Protein AF-0000000075578111 (afdb_homodimer)

Solvent-accessible surface area (backbone atoms only — not comparable to full-atom values): 27531 Å² total; per-residue (Å²): 124,86,81,66,75,39,33,36,40,35,42,34,19,43,67,57,89,47,71,64,49,52,52,50,49,52,35,51,54,55,46,49,72,75,45,58,61,50,77,42,79,44,51,55,73,77,52,58,69,73,76,65,60,80,76,56,37,32,52,27,67,23,66,90,58,44,86,75,87,62,42,60,65,62,53,48,53,54,57,71,69,19,34,32,38,34,46,35,28,40,39,39,58,44,22,52,23,42,59,35,40,27,54,40,46,70,42,41,44,23,72,78,55,54,74,33,64,73,24,34,30,37,40,37,25,30,25,78,54,50,41,68,48,19,47,56,54,61,62,56,47,58,20,55,39,40,75,70,49,75,45,74,44,80,45,66,98,58,59,62,33,70,70,35,50,54,52,51,51,48,51,43,50,54,50,35,51,54,50,52,54,46,52,70,58,68,70,86,70,70,75,50,63,69,56,43,28,53,47,41,35,50,39,55,52,17,73,44,11,52,72,65,22,37,34,43,22,62,66,40,70,82,42,88,88,41,100,56,96,71,81,72,57,67,66,54,50,51,52,22,48,54,52,18,53,52,52,50,53,58,47,54,59,40,34,62,72,60,124,86,81,67,74,39,34,35,39,36,42,35,19,43,67,56,88,46,71,66,48,54,52,52,48,51,35,51,55,54,44,50,72,75,45,56,61,52,78,42,80,43,50,54,73,77,52,58,68,73,76,63,60,80,77,56,37,32,53,26,66,22,66,89,58,43,87,75,86,60,40,59,66,60,52,48,53,53,56,72,70,19,35,30,38,34,46,34,28,39,38,40,57,43,21,53,22,41,57,36,41,27,55,41,46,69,43,40,44,23,72,78,55,53,74,33,64,72,24,34,30,36,41,37,24,31,23,77,52,49,43,69,48,19,48,57,55,60,63,54,44,58,21,56,39,42,76,71,48,75,45,73,43,80,43,66,98,60,57,60,32,70,68,37,49,52,52,50,51,51,51,42,50,54,51,35,51,54,49,52,53,46,52,71,58,73,63,90,70,71,75,51,64,68,56,44,26,53,48,41,33,51,39,55,51,18,72,45,12,50,72,64,22,39,36,43,22,62,66,40,69,82,43,88,88,41,99,56,96,71,81,71,57,67,65,55,49,51,52,21,46,53,52,19,54,52,51,50,53,57,47,54,58,40,35,63,72,61

InterPro domains:
  IPR005025 NADPH-dependent FMN reductase-like domain [PF03358] (6-135)
  IPR029039 Flavoprotein-like superfamily [G3DSA:3.40.50.360] (6-235)
  IPR029039 Flavoprotein-like superfamily [SSF52218] (6-184)
  IPR051796 Iron-sulfur flavoprotein SsuE-like [PTHR43278] (6-142)

Organism: Acetobacterium woodii (strain ATCC 29683 / DSM 1030 / JCM 2381 / KCTC 1655 / WB1) (NCBI:txid931626)

Structure (mmCIF, N/CA/C/O backbone):
data_AF-0000000075578111-model_v1
#
loop_
_entity.id
_entity.type
_entity.pdbx_description
1 polymer 'Putative flavoprotein'
#
loop_
_atom_site.group_PDB
_atom_site.id
_atom_site.type_symbol
_atom_site.label_atom_id
_atom_site.label_alt_id
_atom_site.label_comp_id
_atom_site.label_asym_id
_atom_site.label_entity_id
_atom_site.label_seq_id
_atom_site.pdbx_PDB_ins_code
_atom_site.Cartn_x
_atom_site.Cartn_y
_atom_site.Cartn_z
_atom_site.occupancy
_atom_site.B_iso_or_equiv
_atom_site.auth_seq_id
_atom_site.auth_comp_id
_atom_site.auth_asym_id
_atom_site.auth_atom_id
_atom_site.pdbx_PDB_model_num
ATOM 1 N N . MET A 1 1 ? 19.938 -35.906 -17.422 1 40.91 1 MET A N 1
ATOM 2 C CA . MET A 1 1 ? 18.641 -35.406 -16.969 1 40.91 1 MET A CA 1
ATOM 3 C C . MET A 1 1 ? 18.172 -34.219 -17.828 1 40.91 1 MET A C 1
ATOM 5 O O . MET A 1 1 ? 18.953 -33.312 -18.125 1 40.91 1 MET A O 1
ATOM 9 N N . GLU A 1 2 ? 17.312 -34.438 -18.766 1 50.62 2 GLU A N 1
ATOM 10 C CA . GLU A 1 2 ? 16.922 -33.438 -19.766 1 50.62 2 GLU A CA 1
ATOM 11 C C . GLU A 1 2 ? 16.703 -32.062 -19.125 1 50.62 2 GLU A C 1
ATOM 13 O O . GLU A 1 2 ? 15.945 -31.938 -18.156 1 50.62 2 GLU A O 1
ATOM 18 N N . VAL A 1 3 ? 17.703 -31.25 -19.219 1 61.91 3 VAL A N 1
ATOM 19 C CA . VAL A 1 3 ? 17.688 -29.922 -18.594 1 61.91 3 VAL A CA 1
ATOM 20 C C . VAL A 1 3 ? 16.453 -29.156 -19.078 1 61.91 3 VAL A C 1
ATOM 22 O O . VAL A 1 3 ? 16.328 -28.844 -20.266 1 61.91 3 VAL A O 1
ATOM 25 N N . LYS A 1 4 ? 15.359 -29.219 -18.312 1 81.25 4 LYS A N 1
ATOM 26 C CA . LYS A 1 4 ? 14.117 -28.547 -18.672 1 81.25 4 LYS A CA 1
ATOM 27 C C . LYS A 1 4 ? 14.273 -27.031 -18.609 1 81.25 4 LYS A C 1
ATOM 29 O O . LYS A 1 4 ? 14.844 -26.5 -17.672 1 81.25 4 LYS A O 1
ATOM 34 N N . LEU A 1 5 ? 14.062 -26.422 -19.797 1 93.12 5 LEU A N 1
ATOM 35 C CA . LEU A 1 5 ? 14.047 -24.969 -19.875 1 93.12 5 LEU A CA 1
ATOM 36 C C . LEU A 1 5 ? 13.016 -24.375 -18.922 1 93.12 5 LEU A C 1
ATOM 38 O O . LEU A 1 5 ? 11.844 -24.766 -18.938 1 93.12 5 LEU A O 1
ATOM 42 N N . MET A 1 6 ? 13.492 -23.578 -17.984 1 96.44 6 MET A N 1
ATOM 43 C CA . MET A 1 6 ? 12.594 -22.922 -17.047 1 96.44 6 MET A CA 1
ATOM 44 C C . MET A 1 6 ? 12.344 -21.469 -17.469 1 96.44 6 MET A C 1
ATOM 46 O O . MET A 1 6 ? 13.273 -20.75 -17.828 1 96.44 6 MET A O 1
ATOM 50 N N . LYS A 1 7 ? 11.109 -21.094 -17.438 1 98.06 7 LYS A N 1
ATOM 51 C CA . LYS A 1 7 ? 10.719 -19.734 -17.812 1 98.06 7 LYS A CA 1
ATOM 52 C C . LYS A 1 7 ? 10.445 -18.875 -16.578 1 98.06 7 LYS A C 1
ATOM 54 O O . LYS A 1 7 ? 9.664 -19.266 -15.711 1 98.06 7 LYS A O 1
ATOM 59 N N . ILE A 1 8 ? 11.148 -17.719 -16.531 1 98.75 8 ILE A N 1
ATOM 60 C CA . ILE A 1 8 ? 10.977 -16.781 -15.422 1 98.75 8 ILE A CA 1
ATOM 61 C C . ILE A 1 8 ? 10.547 -15.414 -15.961 1 98.75 8 ILE A C 1
ATOM 63 O O . ILE A 1 8 ? 11.133 -14.906 -16.922 1 98.75 8 ILE A O 1
ATOM 67 N N . ILE A 1 9 ? 9.523 -14.844 -15.375 1 98.81 9 ILE A N 1
ATOM 68 C CA . ILE A 1 9 ? 9.07 -13.5 -15.711 1 98.81 9 ILE A CA 1
ATOM 69 C C . ILE A 1 9 ? 9.312 -12.57 -14.523 1 98.81 9 ILE A C 1
ATOM 71 O O . ILE A 1 9 ? 8.859 -12.836 -13.406 1 98.81 9 ILE A O 1
ATOM 75 N N . ALA A 1 10 ? 10.078 -11.508 -14.766 1 98.94 10 ALA A N 1
ATOM 76 C CA . ALA A 1 10 ? 10.281 -10.477 -13.758 1 98.94 10 ALA A CA 1
ATOM 77 C C . ALA A 1 10 ? 9.43 -9.25 -14.047 1 98.94 10 ALA A C 1
ATOM 79 O O . ALA A 1 10 ? 9.633 -8.57 -15.055 1 98.94 10 ALA A O 1
ATOM 80 N N . ILE A 1 11 ? 8.469 -9.008 -13.18 1 98.94 11 ILE A N 1
ATOM 81 C CA . ILE A 1 11 ? 7.652 -7.805 -13.25 1 98.94 11 ILE A CA 1
ATOM 82 C C . ILE A 1 11 ? 8.344 -6.668 -12.5 1 98.94 11 ILE A C 1
ATOM 84 O O . ILE A 1 11 ? 8.492 -6.734 -11.273 1 98.94 11 ILE A O 1
ATOM 88 N N . MET A 1 12 ? 8.719 -5.625 -13.234 1 98.94 12 MET A N 1
ATOM 89 C CA . MET A 1 12 ? 9.5 -4.527 -12.672 1 98.94 12 MET A CA 1
ATOM 90 C C . MET A 1 12 ? 8.625 -3.301 -12.438 1 98.94 12 MET A C 1
ATOM 92 O O . MET A 1 12 ? 8.148 -2.678 -13.391 1 98.94 12 MET A O 1
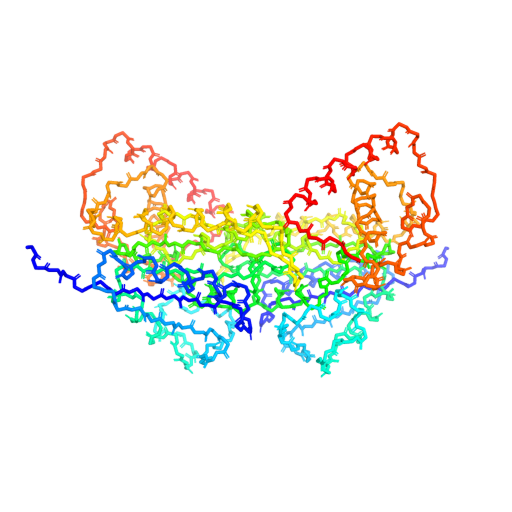ATOM 96 N N . GLY A 1 13 ? 8.516 -2.896 -11.141 1 98.75 13 GLY A N 1
ATOM 97 C CA . GLY A 1 13 ? 7.594 -1.828 -10.781 1 98.75 13 GLY A CA 1
ATOM 98 C C . GLY A 1 13 ? 8.273 -0.479 -10.641 1 98.75 13 GLY A C 1
ATOM 99 O O . GLY A 1 13 ? 7.648 0.499 -10.227 1 98.75 13 GLY A O 1
ATOM 100 N N . SER A 1 14 ? 9.547 -0.388 -11 1 98.25 14 SER A N 1
ATOM 101 C CA . SER A 1 14 ? 10.266 0.882 -10.938 1 98.25 14 SER A CA 1
ATOM 102 C C . SER A 1 14 ? 10.039 1.708 -12.203 1 98.25 14 SER A C 1
ATOM 104 O O . SER A 1 14 ? 10.031 1.168 -13.312 1 98.25 14 SER A O 1
ATOM 106 N N . PRO A 1 15 ? 9.922 3.008 -12.039 1 97.81 15 PRO A N 1
ATOM 107 C CA . PRO A 1 15 ? 9.773 3.871 -13.219 1 97.81 15 PRO A CA 1
ATOM 108 C C . PRO A 1 15 ? 11.078 4.051 -13.984 1 97.81 15 PRO A C 1
ATOM 110 O O . PRO A 1 15 ? 11.102 4.688 -15.039 1 97.81 15 PRO A O 1
ATOM 113 N N . HIS A 1 16 ? 12.234 3.57 -13.469 1 96.5 16 HIS A N 1
ATOM 114 C CA . HIS A 1 16 ? 13.516 3.627 -14.156 1 96.5 16 HIS A CA 1
ATOM 115 C C . HIS A 1 16 ? 14.391 2.428 -13.797 1 96.5 16 HIS A C 1
ATOM 117 O O . HIS A 1 16 ? 14.086 1.7 -12.852 1 96.5 16 HIS A O 1
ATOM 123 N N . LYS A 1 17 ? 15.398 2.174 -14.625 1 97.12 17 LYS A N 1
ATOM 124 C CA . LYS A 1 17 ? 16.344 1.096 -14.352 1 97.12 17 LYS A CA 1
ATOM 125 C C . LYS A 1 17 ? 17.406 1.543 -13.359 1 97.12 17 LYS A C 1
ATOM 127 O O . LYS A 1 17 ? 18.469 2.031 -13.75 1 97.12 17 LYS A O 1
ATOM 132 N N . GLY A 1 18 ? 17.094 1.344 -12.086 1 96.06 18 GLY A N 1
ATOM 133 C CA . GLY A 1 18 ? 18 1.717 -11.008 1 96.06 18 GLY A CA 1
ATOM 134 C C . GLY A 1 18 ? 18.438 0.535 -10.172 1 96.06 18 GLY A C 1
ATOM 135 O O . GLY A 1 18 ? 18.844 -0.5 -10.711 1 96.06 18 GLY A O 1
ATOM 136 N N . LYS A 1 19 ? 18.438 0.722 -8.867 1 96.75 19 LYS A N 1
ATOM 137 C CA . LYS A 1 19 ? 18.953 -0.283 -7.938 1 96.75 19 LYS A CA 1
ATOM 138 C C . LYS A 1 19 ? 18.109 -1.557 -7.992 1 96.75 19 LYS A C 1
ATOM 140 O O . LYS A 1 19 ? 18.641 -2.662 -7.902 1 96.75 19 LYS A O 1
ATOM 145 N N . GLY A 1 20 ? 16.812 -1.401 -8.125 1 97.81 20 GLY A N 1
ATOM 146 C CA . GLY A 1 20 ? 15.953 -2.57 -8.234 1 97.81 20 GLY A CA 1
ATOM 147 C C . GLY A 1 20 ? 16.281 -3.438 -9.438 1 97.81 20 GLY A C 1
ATOM 148 O O . GLY A 1 20 ? 16.297 -4.668 -9.336 1 97.81 20 GLY A O 1
ATOM 149 N N . TYR A 1 21 ? 16.531 -2.785 -10.547 1 98.5 21 TYR A N 1
ATOM 150 C CA . TYR A 1 21 ? 16.906 -3.492 -11.766 1 98.5 21 TYR A CA 1
ATOM 151 C C . TYR A 1 21 ? 18.219 -4.238 -11.586 1 98.5 21 TYR A C 1
ATOM 153 O O . TYR A 1 21 ? 18.344 -5.402 -11.969 1 98.5 21 TYR A O 1
ATOM 161 N N . GLN A 1 22 ? 19.203 -3.609 -10.953 1 98.19 22 GLN A N 1
ATOM 162 C CA . GLN A 1 22 ? 20.5 -4.23 -10.703 1 98.19 22 GLN A CA 1
ATOM 163 C C . GLN A 1 22 ? 20.359 -5.477 -9.836 1 98.19 22 GLN A C 1
ATOM 165 O O . GLN A 1 22 ? 21.016 -6.492 -10.078 1 98.19 22 GLN A O 1
ATOM 170 N N . ILE A 1 23 ? 19.5 -5.387 -8.852 1 98.69 23 ILE A N 1
ATOM 171 C CA . ILE A 1 23 ? 19.266 -6.508 -7.949 1 98.69 23 ILE A CA 1
ATOM 172 C C . ILE A 1 23 ? 18.703 -7.691 -8.734 1 98.69 23 ILE A C 1
ATOM 174 O O . ILE A 1 23 ? 19.188 -8.82 -8.609 1 98.69 23 ILE A O 1
ATOM 178 N N . VAL A 1 24 ? 17.734 -7.461 -9.578 1 98.94 24 VAL A N 1
ATOM 179 C CA . VAL A 1 24 ? 17.078 -8.531 -10.328 1 98.94 24 VAL A CA 1
ATOM 180 C C . VAL A 1 24 ? 18.047 -9.078 -11.383 1 98.94 24 VAL A C 1
ATOM 182 O O . VAL A 1 24 ? 18.047 -10.281 -11.664 1 98.94 24 VAL A O 1
ATOM 185 N N . GLN A 1 25 ? 18.922 -8.211 -11.914 1 98.88 25 GLN A N 1
ATOM 186 C CA . GLN A 1 25 ? 19.953 -8.688 -12.828 1 98.88 25 GLN A CA 1
ATOM 187 C C . GLN A 1 25 ? 20.891 -9.688 -12.148 1 98.88 25 GLN A C 1
ATOM 189 O O . GLN A 1 25 ? 21.266 -10.695 -12.75 1 98.88 25 GLN A O 1
ATOM 194 N N . LYS A 1 26 ? 21.234 -9.398 -10.938 1 98.81 26 LYS A N 1
ATOM 195 C CA . LYS A 1 26 ? 22.078 -10.32 -10.188 1 98.81 26 LYS A CA 1
ATOM 196 C C . LYS A 1 26 ? 21.375 -11.648 -9.945 1 98.81 26 LYS A C 1
ATOM 198 O O . LYS A 1 26 ? 22 -12.711 -10 1 98.81 26 LYS A O 1
ATOM 203 N N . ILE A 1 27 ? 20.078 -11.586 -9.672 1 98.88 27 ILE A N 1
ATOM 204 C CA . ILE A 1 27 ? 19.281 -12.805 -9.516 1 98.88 27 ILE A CA 1
ATOM 205 C C . ILE A 1 27 ? 19.297 -13.609 -10.812 1 98.88 27 ILE A C 1
ATOM 207 O O . ILE A 1 27 ? 19.531 -14.82 -10.797 1 98.88 27 ILE A O 1
ATOM 211 N N . GLU A 1 28 ? 19.062 -12.898 -11.945 1 98.88 28 GLU A N 1
ATOM 212 C CA . GLU A 1 28 ? 19.094 -13.539 -13.258 1 98.88 28 GLU A CA 1
ATOM 213 C C . GLU A 1 28 ? 20.422 -14.242 -13.508 1 98.88 28 GLU A C 1
ATOM 215 O O . GLU A 1 28 ? 20.438 -15.406 -13.93 1 98.88 28 GLU A O 1
ATOM 220 N N . MET A 1 29 ? 21.484 -13.555 -13.203 1 98.56 29 MET A N 1
ATOM 221 C CA . MET A 1 29 ? 22.812 -14.117 -13.422 1 98.56 29 MET A CA 1
ATOM 222 C C . MET A 1 29 ? 23.031 -15.352 -12.562 1 98.56 29 MET A C 1
ATOM 224 O O . MET A 1 29 ? 23.562 -16.359 -13.039 1 98.56 29 MET A O 1
ATOM 228 N N . ALA A 1 30 ? 22.609 -15.273 -11.344 1 98.31 30 ALA A N 1
ATOM 229 C CA . ALA A 1 30 ? 22.75 -16.422 -10.453 1 98.31 30 ALA A CA 1
ATOM 230 C C . ALA A 1 30 ? 21.969 -17.625 -10.977 1 98.31 30 ALA A C 1
ATOM 232 O O . ALA A 1 30 ? 22.484 -18.734 -11.031 1 98.31 30 ALA A O 1
ATOM 233 N N . LEU A 1 31 ? 20.766 -17.422 -11.398 1 98.12 31 LEU A N 1
ATOM 234 C CA . LEU A 1 31 ? 19.891 -18.484 -11.875 1 98.12 31 LEU A CA 1
ATOM 235 C C . LEU A 1 31 ? 20.453 -19.156 -13.125 1 98.12 31 LEU A C 1
ATOM 237 O O . LEU A 1 31 ? 20.422 -20.375 -13.258 1 98.12 31 LEU A O 1
ATOM 241 N N . LYS A 1 32 ? 21 -18.344 -14 1 97.69 32 LYS A N 1
ATOM 242 C CA . LYS A 1 32 ? 21.516 -18.859 -15.266 1 97.69 32 LYS A CA 1
ATOM 243 C C . LYS A 1 32 ? 22.781 -19.703 -15.047 1 97.69 32 LYS A C 1
ATOM 245 O O . LYS A 1 32 ? 23.172 -20.469 -15.922 1 97.69 32 LYS A O 1
ATOM 250 N N . ARG A 1 33 ? 23.375 -19.516 -13.859 1 96.69 33 ARG A N 1
ATOM 251 C CA . ARG A 1 33 ? 24.531 -20.344 -13.523 1 96.69 33 ARG A CA 1
ATOM 252 C C . ARG A 1 33 ? 24.094 -21.766 -13.18 1 96.69 33 ARG A C 1
ATOM 254 O O . ARG A 1 33 ? 24.891 -22.703 -13.281 1 96.69 33 ARG A O 1
ATOM 261 N N . TRP A 1 34 ? 22.859 -21.938 -12.844 1 94.81 34 TRP A N 1
ATOM 262 C CA . TRP A 1 34 ? 22.453 -23.219 -12.273 1 94.81 34 TRP A CA 1
ATOM 263 C C . TRP A 1 34 ? 21.594 -24 -13.25 1 94.81 34 TRP A C 1
ATOM 265 O O . TRP A 1 34 ? 21.406 -25.203 -13.094 1 94.81 34 TRP A O 1
ATOM 275 N N . GLY A 1 35 ? 21.031 -23.297 -14.273 1 92.94 35 GLY A N 1
ATOM 276 C CA . GLY A 1 35 ? 20.172 -24 -15.203 1 92.94 35 GLY A CA 1
ATOM 277 C C . GLY A 1 35 ? 19.906 -23.234 -16.484 1 92.94 35 GLY A C 1
ATOM 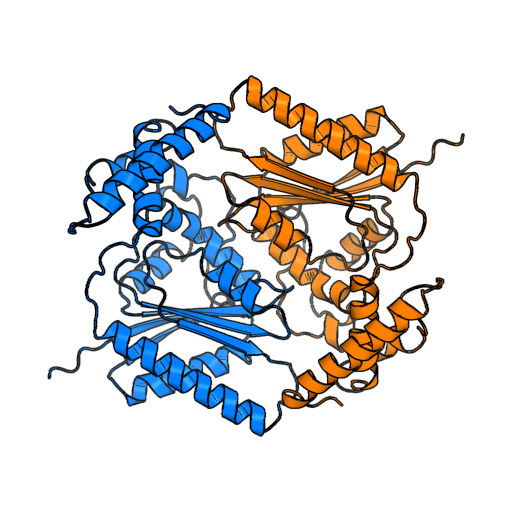278 O O . GLY A 1 35 ? 20.469 -22.156 -16.688 1 92.94 35 GLY A O 1
ATOM 279 N N . ASP A 1 36 ? 19.203 -23.875 -17.422 1 95.94 36 ASP A N 1
ATOM 280 C CA . ASP A 1 36 ? 18.75 -23.234 -18.656 1 95.94 36 ASP A CA 1
ATOM 281 C C . ASP A 1 36 ? 17.516 -22.359 -18.391 1 95.94 36 ASP A C 1
ATOM 283 O O . ASP A 1 36 ? 16.406 -22.875 -18.25 1 95.94 36 ASP A O 1
ATOM 287 N N . ILE A 1 37 ? 17.719 -21.109 -18.359 1 97.5 37 ILE A N 1
ATOM 288 C CA . ILE A 1 37 ? 16.703 -20.156 -17.906 1 97.5 37 ILE A CA 1
ATOM 289 C C . ILE A 1 37 ? 16.328 -19.219 -19.047 1 97.5 37 ILE A C 1
ATOM 291 O O . ILE A 1 37 ? 17.203 -18.578 -19.641 1 97.5 37 ILE A O 1
ATOM 295 N N . ASP A 1 38 ? 15.109 -19.203 -19.469 1 98.31 38 ASP A N 1
ATOM 296 C CA . ASP A 1 38 ? 14.523 -18.141 -20.281 1 98.31 38 ASP A CA 1
ATOM 297 C C . ASP A 1 38 ? 13.977 -17.031 -19.391 1 98.31 38 ASP A C 1
ATOM 299 O O . ASP A 1 38 ? 12.875 -17.141 -18.844 1 98.31 38 ASP A O 1
ATOM 303 N N . PHE A 1 39 ? 14.789 -15.992 -19.266 1 98.69 39 PHE A N 1
ATOM 304 C CA . PHE A 1 39 ? 14.477 -14.898 -18.359 1 98.69 39 PHE A CA 1
ATOM 305 C C . PHE A 1 39 ? 13.906 -13.703 -19.109 1 98.69 39 PHE A C 1
ATOM 307 O O . PHE A 1 39 ? 14.555 -13.172 -20.016 1 98.69 39 PHE A O 1
ATOM 314 N N . GLN A 1 40 ? 12.711 -13.289 -18.781 1 98.69 40 GLN A N 1
ATOM 315 C CA . GLN A 1 40 ? 12.062 -12.172 -19.469 1 98.69 40 GLN A CA 1
ATOM 316 C C . GLN A 1 40 ? 11.672 -11.086 -18.469 1 98.69 40 GLN A C 1
ATOM 318 O O . GLN A 1 40 ? 11.164 -11.383 -17.375 1 98.69 40 GLN A O 1
ATOM 323 N N . TYR A 1 41 ? 11.953 -9.867 -18.891 1 98.81 41 TYR A N 1
ATOM 324 C CA . TYR A 1 41 ? 11.547 -8.703 -18.109 1 98.81 41 TYR A CA 1
ATOM 325 C C . TYR A 1 41 ? 10.25 -8.102 -18.656 1 98.81 41 TYR A C 1
ATOM 327 O O . TYR A 1 41 ? 10.062 -8.016 -19.875 1 98.81 41 TYR A O 1
ATOM 335 N N . ILE A 1 42 ? 9.383 -7.754 -17.797 1 98.88 42 ILE A N 1
ATOM 336 C CA . ILE A 1 42 ? 8.273 -6.859 -18.094 1 98.88 42 ILE A CA 1
ATOM 337 C C . ILE A 1 42 ? 8.398 -5.586 -17.266 1 98.88 42 ILE A C 1
ATOM 339 O O . ILE A 1 42 ? 8.133 -5.594 -16.062 1 98.88 42 ILE A O 1
ATOM 343 N N . PHE A 1 43 ? 8.844 -4.555 -17.922 1 98.81 43 PHE A N 1
ATOM 344 C CA . PHE A 1 43 ? 8.906 -3.248 -17.281 1 98.81 43 PHE A CA 1
ATOM 345 C C . PHE A 1 43 ? 7.555 -2.549 -17.328 1 98.81 43 PHE A C 1
ATOM 347 O O . PHE A 1 43 ? 7.098 -2.15 -18.406 1 98.81 43 PHE A O 1
ATOM 354 N N . LEU A 1 44 ? 6.969 -2.318 -16.172 1 98.62 44 LEU A N 1
ATOM 355 C CA . LEU A 1 44 ? 5.613 -1.777 -16.125 1 98.62 44 LEU A CA 1
ATOM 356 C C . LEU A 1 44 ? 5.57 -0.366 -16.703 1 98.62 44 LEU A C 1
ATOM 358 O O . LEU A 1 44 ? 4.535 0.068 -17.203 1 98.62 44 LEU A O 1
ATOM 362 N N . LYS A 1 45 ? 6.676 0.322 -16.656 1 97.81 45 LYS A N 1
ATOM 363 C CA . LYS A 1 45 ? 6.742 1.668 -17.219 1 97.81 45 LYS A CA 1
ATOM 364 C C . LYS A 1 45 ? 6.598 1.638 -18.734 1 97.81 45 LYS A C 1
ATOM 366 O O . LYS A 1 45 ? 6.266 2.65 -19.359 1 97.81 45 LYS A O 1
ATOM 371 N N . ASP A 1 46 ? 6.867 0.444 -19.359 1 98.06 46 ASP A N 1
ATOM 372 C CA . ASP A 1 46 ? 6.969 0.366 -20.812 1 98.06 46 ASP A CA 1
ATOM 373 C C . ASP A 1 46 ? 5.75 -0.334 -21.406 1 98.06 46 ASP A C 1
ATOM 375 O O . ASP A 1 46 ? 5.59 -0.373 -22.625 1 98.06 46 ASP A O 1
ATOM 379 N N . VAL A 1 47 ? 4.863 -0.934 -20.594 1 98.25 47 VAL A N 1
ATOM 380 C CA . VAL A 1 47 ? 3.711 -1.664 -21.125 1 98.25 47 VAL A CA 1
ATOM 381 C C . VAL A 1 47 ? 2.465 -0.783 -21.047 1 98.25 47 VAL A C 1
ATOM 383 O O . VAL A 1 47 ? 2.426 0.19 -20.297 1 98.25 47 VAL A O 1
ATOM 386 N N . ASN A 1 48 ? 1.503 -1.166 -21.891 1 98.38 48 ASN A N 1
ATOM 387 C CA . ASN A 1 48 ? 0.2 -0.514 -21.828 1 98.38 48 ASN A CA 1
ATOM 388 C C . ASN A 1 48 ? -0.722 -1.206 -20.828 1 98.38 48 ASN A C 1
ATOM 390 O O . ASN A 1 48 ? -1.507 -2.08 -21.203 1 98.38 48 ASN A O 1
ATOM 394 N N . LEU A 1 49 ? -0.654 -0.82 -19.609 1 98.31 49 LEU A N 1
ATOM 395 C CA . LEU A 1 49 ? -1.531 -1.264 -18.531 1 98.31 49 LEU A CA 1
ATOM 396 C C . LEU A 1 49 ? -2.27 -0.083 -17.906 1 98.31 49 LEU A C 1
ATOM 398 O O . LEU A 1 49 ? -1.722 0.614 -17.047 1 98.31 49 LEU A O 1
ATOM 402 N N . GLN A 1 50 ? -3.439 0.126 -18.312 1 97.88 50 GLN A N 1
ATOM 403 C CA . GLN A 1 50 ? -4.215 1.296 -17.906 1 97.88 50 GLN A CA 1
ATOM 404 C C . GLN A 1 50 ? -4.586 1.225 -16.438 1 97.88 50 GLN A C 1
ATOM 406 O O . GLN A 1 50 ? -4.672 0.136 -15.859 1 97.88 50 GLN A O 1
ATOM 411 N N . PRO A 1 51 ? -4.805 2.385 -15.805 1 97.19 51 PRO A N 1
ATOM 412 C CA . PRO A 1 51 ? -5.223 2.369 -14.398 1 97.19 51 PRO A CA 1
ATOM 413 C C . PRO A 1 51 ? -6.594 1.727 -14.203 1 97.19 51 PRO A C 1
ATOM 415 O O . PRO A 1 51 ? -7.508 1.944 -15 1 97.19 51 PRO A O 1
ATOM 418 N N . CYS A 1 52 ? -6.672 0.985 -13.18 1 97.81 52 CYS A N 1
ATOM 419 C CA . CYS A 1 52 ? -7.957 0.382 -12.828 1 97.81 52 CYS A CA 1
ATOM 420 C C . CYS A 1 52 ? -9.016 1.452 -12.594 1 97.81 52 CYS A C 1
ATOM 422 O O . CYS A 1 52 ? -8.75 2.451 -11.922 1 97.81 52 CYS A O 1
ATOM 424 N N . ILE A 1 53 ? -10.25 1.169 -13.062 1 97.12 53 ILE A N 1
ATOM 425 C CA . ILE A 1 53 ? -11.281 2.191 -12.945 1 97.12 53 ILE A CA 1
ATOM 426 C C . ILE A 1 53 ? -12.297 1.784 -11.875 1 97.12 53 ILE A C 1
ATOM 428 O O . ILE A 1 53 ? -13.352 2.406 -11.742 1 97.12 53 ILE A O 1
ATOM 432 N N . GLY A 1 54 ? -12.031 0.741 -11.188 1 96.44 54 GLY A N 1
ATOM 433 C CA . GLY A 1 54 ? -12.789 0.341 -10.016 1 96.44 54 GLY A CA 1
ATOM 434 C C . GLY A 1 54 ? -14.227 -0.017 -10.328 1 96.44 54 GLY A C 1
ATOM 435 O O . GLY A 1 54 ? -15.117 0.183 -9.5 1 96.44 54 GLY A O 1
ATOM 436 N N . CYS A 1 55 ? -14.508 -0.622 -11.5 1 96.12 55 CYS A N 1
ATOM 437 C CA . CYS A 1 55 ? -15.875 -0.869 -11.93 1 96.12 55 CYS A CA 1
ATOM 438 C C . CYS A 1 55 ? -16.391 -2.191 -11.367 1 96.12 55 CYS A C 1
ATOM 440 O O . CYS A 1 55 ? -17.594 -2.471 -11.43 1 96.12 55 CYS A O 1
ATOM 442 N N . PHE A 1 56 ? -15.5 -3.078 -10.914 1 96.75 56 PHE A N 1
ATOM 443 C CA . PHE A 1 56 ? -15.836 -4.312 -10.219 1 96.75 56 PHE A CA 1
ATOM 444 C C . PHE A 1 56 ? -16.328 -5.375 -11.195 1 96.75 56 PHE A C 1
ATOM 446 O O . PHE A 1 56 ? -16.734 -6.465 -10.789 1 96.75 56 PHE A O 1
ATOM 453 N N . ALA A 1 57 ? -16.281 -5.117 -12.5 1 97.31 57 ALA A N 1
ATOM 454 C CA . ALA A 1 57 ? -16.781 -6.047 -13.508 1 97.31 57 ALA A CA 1
ATOM 455 C C . ALA A 1 57 ? -15.969 -7.336 -13.516 1 97.31 57 ALA A C 1
ATOM 457 O O . ALA A 1 57 ? -16.531 -8.43 -13.594 1 97.31 57 ALA A O 1
ATOM 458 N N . CYS A 1 58 ? -14.648 -7.18 -13.383 1 97.75 58 CYS A N 1
ATOM 459 C CA . CYS A 1 58 ? -13.781 -8.344 -13.461 1 97.75 58 CYS A CA 1
ATOM 460 C C . CYS A 1 58 ? -13.992 -9.273 -12.273 1 97.75 58 CYS A C 1
ATOM 462 O O . CYS A 1 58 ? -13.766 -10.484 -12.383 1 97.75 58 CYS A O 1
ATOM 464 N N . ILE A 1 59 ? -14.438 -8.719 -11.156 1 97.44 59 ILE A N 1
ATOM 465 C CA . ILE A 1 59 ? -14.703 -9.523 -9.969 1 97.44 59 ILE A CA 1
ATOM 466 C C . ILE A 1 59 ? -16.094 -10.141 -10.055 1 97.44 59 ILE A C 1
ATOM 468 O O . ILE A 1 59 ? -16.25 -11.352 -9.875 1 97.44 59 ILE A O 1
ATOM 472 N N . ALA A 1 60 ? -17.094 -9.344 -10.422 1 97.25 60 ALA A N 1
ATOM 473 C CA . ALA A 1 60 ? -18.484 -9.797 -10.422 1 97.25 60 ALA A CA 1
ATOM 474 C C . ALA A 1 60 ? -18.734 -10.75 -11.586 1 97.25 60 ALA A C 1
ATOM 476 O O . ALA A 1 60 ? -19.281 -11.844 -11.391 1 97.25 60 ALA A O 1
ATOM 477 N N . LYS A 1 61 ? -18.25 -10.414 -12.766 1 98 61 LYS A N 1
ATOM 478 C CA . LYS A 1 61 ? -18.688 -11.102 -13.977 1 98 61 LYS A CA 1
ATOM 479 C C . LYS A 1 61 ? -17.531 -11.891 -14.594 1 98 61 LYS A C 1
ATOM 481 O O . LYS A 1 61 ? -17.766 -12.773 -15.438 1 98 61 LYS A O 1
ATOM 486 N N . GLY A 1 62 ? -16.344 -11.547 -14.25 1 97.81 62 GLY A N 1
ATOM 487 C CA . GLY A 1 62 ? -15.188 -12.203 -14.82 1 97.81 62 GLY A CA 1
ATOM 488 C C . GLY A 1 62 ? -14.242 -11.242 -15.516 1 97.81 62 GLY A C 1
ATOM 489 O O . GLY A 1 62 ? -14.648 -10.164 -15.945 1 97.81 62 GLY A O 1
ATOM 490 N N . GLU A 1 63 ? -13.008 -11.602 -15.641 1 96.12 63 GLU A N 1
ATOM 491 C CA . GLU A 1 63 ? -11.953 -10.719 -16.141 1 96.12 63 GLU A CA 1
ATOM 492 C C . GLU A 1 63 ? -12.18 -10.367 -17.609 1 96.12 63 GLU A C 1
ATOM 494 O O . GLU A 1 63 ? -11.742 -9.305 -18.062 1 96.12 63 GLU A O 1
ATOM 499 N N . SER A 1 64 ? -12.875 -11.195 -18.375 1 96.5 64 SER A N 1
ATOM 500 C CA . SER A 1 64 ? -13.148 -10.914 -19.781 1 96.5 64 SER A CA 1
ATOM 501 C C . SER A 1 64 ? -14.109 -9.742 -19.938 1 96.5 64 SER A C 1
ATOM 503 O O . SER A 1 64 ? -14.258 -9.195 -21.031 1 96.5 64 SER A O 1
ATOM 505 N N . PHE A 1 65 ? -14.719 -9.305 -18.859 1 97.94 65 PHE A N 1
ATOM 506 C CA . PHE A 1 65 ? -15.703 -8.227 -18.891 1 97.94 65 PHE A CA 1
ATOM 507 C C . PHE A 1 65 ? -15.062 -6.895 -18.516 1 97.94 65 PHE A C 1
ATOM 509 O O . PHE A 1 65 ? -15.742 -5.875 -18.422 1 97.94 65 PHE A O 1
ATOM 516 N N . CYS A 1 66 ? -13.789 -6.902 -18.266 1 97.94 66 CYS A N 1
ATOM 517 C CA . CYS A 1 66 ? -13.094 -5.641 -18.047 1 97.94 66 CYS A CA 1
ATOM 518 C C . CYS A 1 66 ? -13.219 -4.727 -19.266 1 97.94 66 CYS A C 1
ATOM 520 O O . CYS A 1 66 ? -12.914 -5.137 -20.391 1 97.94 66 CYS A O 1
ATOM 522 N N . PRO A 1 67 ? -13.594 -3.51 -19.062 1 97.81 67 PRO A N 1
ATOM 523 C CA . PRO A 1 67 ? -13.805 -2.633 -20.219 1 97.81 67 PRO A CA 1
ATOM 524 C C . PRO A 1 67 ? -12.5 -2.086 -20.797 1 97.81 67 PRO A C 1
ATOM 526 O O . PRO A 1 67 ? -12.5 -1.495 -21.875 1 97.81 67 PRO A O 1
ATOM 529 N N . LEU A 1 68 ? -11.406 -2.262 -20.078 1 97.81 68 LEU A N 1
ATOM 530 C CA . LEU A 1 68 ? -10.125 -1.715 -20.516 1 97.81 68 LEU A CA 1
ATOM 531 C C . LEU A 1 68 ? -9.469 -2.633 -21.547 1 97.81 68 LEU A C 1
ATOM 533 O O . LEU A 1 68 ? -9.422 -3.852 -21.359 1 97.81 68 LEU A O 1
ATOM 537 N N . GLN A 1 69 ? -9.078 -2.115 -22.656 1 97 69 GLN A N 1
ATOM 538 C CA . GLN A 1 69 ? -8.336 -2.838 -23.688 1 97 69 GLN A CA 1
ATOM 539 C C . GLN A 1 69 ? -6.855 -2.484 -23.641 1 97 69 GLN A C 1
ATOM 541 O O . GLN A 1 69 ? -6.461 -1.395 -24.062 1 97 69 GLN A O 1
ATOM 546 N N . ASP A 1 70 ? -6.074 -3.344 -23.078 1 98.25 70 ASP A N 1
ATOM 547 C CA . ASP A 1 70 ? -4.648 -3.102 -22.906 1 98.25 70 ASP A CA 1
ATOM 548 C C . ASP A 1 70 ? -3.873 -4.414 -22.812 1 98.25 70 ASP A C 1
ATOM 550 O O . ASP A 1 70 ? -4.293 -5.426 -23.375 1 98.25 70 ASP A O 1
ATOM 554 N N . ASP A 1 71 ? -2.699 -4.422 -22.125 1 98.5 71 ASP A N 1
ATOM 555 C CA . ASP A 1 71 ? -1.787 -5.562 -22.172 1 98.5 71 ASP A CA 1
ATOM 556 C C . ASP A 1 71 ? -2.061 -6.539 -21.031 1 98.5 71 ASP A C 1
ATOM 558 O O . ASP A 1 71 ? -1.296 -7.48 -20.812 1 98.5 71 ASP A O 1
ATOM 562 N N . ARG A 1 72 ? -3.096 -6.344 -20.297 1 98.38 72 ARG A N 1
ATOM 563 C CA . ARG A 1 72 ? -3.346 -7.168 -19.109 1 98.38 72 ARG A CA 1
ATOM 564 C C . ARG A 1 72 ? -3.396 -8.648 -19.484 1 98.38 72 ARG A C 1
ATOM 566 O O . ARG A 1 72 ? -2.758 -9.477 -18.828 1 98.38 72 ARG A O 1
ATOM 573 N N . LYS A 1 73 ? -4.164 -8.992 -20.516 1 97.94 73 LYS A N 1
ATOM 574 C CA . LYS A 1 73 ? -4.332 -10.391 -20.906 1 97.94 73 LYS A CA 1
ATOM 575 C C . LYS A 1 73 ? -3.006 -11 -21.344 1 97.94 73 LYS A C 1
ATOM 577 O O . LYS A 1 73 ? -2.689 -12.141 -20.984 1 97.94 73 LYS A O 1
ATOM 582 N N . SER A 1 74 ? -2.281 -10.25 -22.125 1 98.19 74 SER A N 1
ATOM 583 C CA . SER A 1 74 ? -0.994 -10.758 -22.594 1 98.19 74 SER A CA 1
ATOM 584 C C . SER A 1 74 ? -0.028 -10.961 -21.422 1 98.19 74 SER A C 1
ATOM 586 O O . SER A 1 74 ? 0.692 -11.961 -21.375 1 98.19 74 SER A O 1
ATOM 588 N N . ILE A 1 75 ? 0.014 -10.047 -20.484 1 98.69 75 ILE A N 1
ATOM 589 C CA . ILE A 1 75 ? 0.858 -10.164 -19.297 1 98.69 75 ILE A CA 1
ATOM 590 C C . ILE A 1 75 ? 0.456 -11.406 -18.5 1 98.69 75 ILE A C 1
ATOM 592 O O . ILE A 1 75 ? 1.314 -12.18 -18.062 1 98.69 75 ILE A O 1
ATOM 596 N N . GLU A 1 76 ? -0.828 -11.609 -18.344 1 98.38 76 GLU A N 1
ATOM 597 C CA . GLU A 1 76 ? -1.328 -12.773 -17.625 1 98.38 76 GLU A CA 1
ATOM 598 C C . GLU A 1 76 ? -0.885 -14.07 -18.297 1 98.38 76 GLU A C 1
ATOM 600 O O . GLU A 1 76 ? -0.46 -15.008 -17.625 1 98.38 76 GLU A O 1
ATOM 605 N N . THR A 1 77 ? -1.023 -14.125 -19.594 1 98.38 77 THR A N 1
ATOM 606 C CA . THR A 1 77 ? -0.624 -15.305 -20.359 1 98.38 77 THR A CA 1
ATOM 607 C C . THR A 1 77 ? 0.853 -15.617 -20.125 1 98.38 77 THR A C 1
ATOM 609 O O . THR A 1 77 ? 1.221 -16.781 -19.922 1 98.38 77 THR A O 1
ATOM 612 N N . GLU A 1 78 ? 1.662 -14.578 -20.141 1 98.31 78 GLU A N 1
ATOM 613 C CA . GLU A 1 78 ? 3.088 -14.766 -19.891 1 98.31 78 GLU A CA 1
ATOM 614 C C . GLU A 1 78 ? 3.336 -15.312 -18.484 1 98.31 78 GLU A C 1
ATOM 616 O O . GLU A 1 78 ? 4.105 -16.25 -18.312 1 98.31 78 GLU A O 1
ATOM 621 N N . MET A 1 79 ? 2.678 -14.789 -17.547 1 98.56 79 MET A N 1
ATOM 622 C CA . MET A 1 79 ? 2.857 -15.219 -16.156 1 98.56 79 MET A CA 1
ATOM 623 C C . MET A 1 79 ? 2.408 -16.656 -15.969 1 98.56 79 MET A C 1
ATOM 625 O O . MET A 1 79 ? 3.086 -17.453 -15.297 1 98.56 79 MET A O 1
ATOM 629 N N . LEU A 1 80 ? 1.299 -17.016 -16.609 1 98 80 LEU A N 1
ATOM 630 C CA . LEU A 1 80 ? 0.747 -18.359 -16.469 1 98 80 LEU A CA 1
ATOM 631 C C . LEU A 1 80 ? 1.648 -19.391 -17.125 1 98 80 LEU A C 1
ATOM 633 O O . LEU A 1 80 ? 1.632 -20.578 -16.766 1 98 80 LEU A O 1
ATOM 637 N N . SER A 1 81 ? 2.416 -18.984 -18.078 1 97.5 81 SER A N 1
ATOM 638 C CA . SER A 1 81 ? 3.303 -19.906 -18.797 1 97.5 81 SER A CA 1
ATOM 639 C C . SER A 1 81 ? 4.645 -20.031 -18.094 1 97.5 81 SER A C 1
ATOM 641 O O . SER A 1 81 ? 5.488 -20.844 -18.484 1 97.5 81 SER A O 1
ATOM 643 N N . ALA A 1 82 ? 4.871 -19.297 -17.031 1 97.94 82 ALA A N 1
ATOM 644 C CA . ALA A 1 82 ? 6.168 -19.25 -16.359 1 97.94 82 ALA A CA 1
ATOM 645 C C . ALA A 1 82 ? 6.25 -20.297 -15.258 1 97.94 82 ALA A C 1
ATOM 647 O O . ALA A 1 82 ? 5.227 -20.719 -14.711 1 97.94 82 ALA A O 1
ATOM 648 N N . ASP A 1 83 ? 7.465 -20.672 -14.977 1 97.12 83 ASP A N 1
ATOM 649 C CA . ASP A 1 83 ? 7.734 -21.516 -13.812 1 97.12 83 ASP A CA 1
ATOM 650 C C . ASP A 1 83 ? 7.91 -20.656 -12.555 1 97.12 83 ASP A C 1
ATOM 652 O O . ASP A 1 83 ? 7.594 -21.109 -11.445 1 97.12 83 ASP A O 1
ATOM 656 N N . GLY A 1 84 ? 8.469 -19.516 -12.742 1 98 84 GLY A N 1
ATOM 657 C CA . GLY A 1 84 ? 8.695 -18.578 -11.656 1 98 84 GLY A CA 1
ATOM 658 C C . GLY A 1 84 ? 8.344 -17.141 -12.016 1 98 84 GLY A C 1
ATOM 659 O O . GLY A 1 84 ? 8.477 -16.75 -13.172 1 98 84 GLY A O 1
ATOM 660 N N . ILE A 1 85 ? 7.922 -16.406 -11.047 1 98.81 85 ILE A N 1
ATOM 661 C CA . ILE A 1 85 ? 7.621 -14.992 -11.195 1 98.81 85 ILE A CA 1
ATOM 662 C C . ILE A 1 85 ? 8.359 -14.195 -10.117 1 98.81 85 ILE A C 1
ATOM 664 O O . ILE A 1 85 ? 8.406 -14.609 -8.953 1 98.81 85 ILE A O 1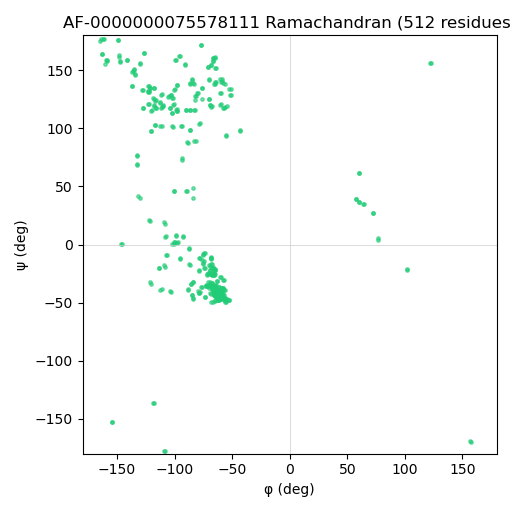
ATOM 668 N N . ILE A 1 86 ? 8.992 -13.133 -10.492 1 98.94 86 ILE A N 1
ATOM 669 C CA . ILE A 1 86 ? 9.586 -12.164 -9.578 1 98.94 86 ILE A CA 1
ATOM 670 C C . ILE A 1 86 ? 8.789 -10.859 -9.625 1 98.94 86 ILE A C 1
ATOM 672 O O . ILE A 1 86 ? 8.578 -10.289 -10.695 1 98.94 86 ILE A O 1
ATOM 676 N N . LEU A 1 87 ? 8.242 -10.453 -8.516 1 98.94 87 LEU A N 1
ATOM 677 C CA . LEU A 1 87 ? 7.695 -9.109 -8.375 1 98.94 87 LEU A CA 1
ATOM 678 C C . LEU A 1 87 ? 8.695 -8.188 -7.68 1 98.94 87 LEU A C 1
ATOM 680 O O . LEU A 1 87 ? 9.062 -8.422 -6.527 1 98.94 87 LEU A O 1
ATOM 684 N N . SER A 1 88 ? 9.156 -7.203 -8.391 1 98.94 88 SER A N 1
ATOM 685 C CA . SER A 1 88 ? 10.133 -6.266 -7.852 1 98.94 88 SER A CA 1
ATOM 686 C C . SER A 1 88 ? 9.57 -4.852 -7.785 1 98.94 88 SER A C 1
ATOM 688 O O . SER A 1 88 ? 9.117 -4.309 -8.797 1 98.94 88 SER A O 1
ATOM 690 N N . SER A 1 89 ? 9.602 -4.285 -6.574 1 98.88 89 SER A N 1
ATOM 691 C CA . SER A 1 89 ? 9.125 -2.916 -6.414 1 98.88 89 SER A CA 1
ATOM 692 C C . SER A 1 89 ? 10.055 -2.109 -5.516 1 98.88 89 SER A C 1
ATOM 694 O O . SER A 1 89 ? 10.516 -2.607 -4.488 1 98.88 89 SER A O 1
ATOM 696 N N . PRO A 1 90 ? 10.344 -0.872 -5.934 1 98.56 90 PRO A N 1
ATOM 697 C CA . PRO A 1 90 ? 10.875 0.041 -4.922 1 98.56 90 PRO A CA 1
ATOM 698 C C . PRO A 1 90 ? 9.852 0.387 -3.842 1 98.56 90 PRO A C 1
ATOM 700 O O . PRO A 1 90 ? 8.648 0.159 -4.027 1 98.56 90 PRO A O 1
ATOM 703 N N . GLY A 1 91 ? 10.391 0.806 -2.701 1 98.38 91 GLY A N 1
ATOM 704 C CA . GLY A 1 91 ? 9.523 1.336 -1.66 1 98.38 91 GLY A CA 1
ATOM 705 C C . GLY A 1 91 ? 9.312 2.836 -1.764 1 98.38 91 GLY A C 1
ATOM 706 O O . GLY A 1 91 ? 10.273 3.607 -1.679 1 98.38 91 GLY A O 1
ATOM 707 N N . TYR A 1 92 ? 8.117 3.26 -2.002 1 97.81 92 TYR A N 1
ATOM 708 C CA . TYR A 1 92 ? 7.684 4.652 -1.967 1 97.81 92 TYR A CA 1
ATOM 709 C C . TYR A 1 92 ? 6.656 4.879 -0.865 1 97.81 92 TYR A C 1
ATOM 711 O O . TYR A 1 92 ? 5.59 4.262 -0.868 1 97.81 92 TYR A O 1
ATOM 719 N N . THR A 1 93 ? 7.047 5.746 0.104 1 97.69 93 THR A N 1
ATOM 720 C CA . THR A 1 93 ? 6.195 5.996 1.265 1 97.69 93 THR A CA 1
ATOM 721 C C . THR A 1 93 ? 5.902 4.695 2.006 1 97.69 93 THR A C 1
ATOM 723 O O . THR A 1 93 ? 4.754 4.414 2.35 1 97.69 93 THR A O 1
ATOM 726 N N . GLN A 1 94 ? 6.926 3.871 2.082 1 97.69 94 GLN A N 1
ATOM 727 C CA . GLN A 1 94 ? 6.898 2.598 2.793 1 97.69 94 GLN A CA 1
ATOM 728 C C . GLN A 1 94 ? 5.828 1.671 2.221 1 97.69 94 GLN A C 1
ATOM 730 O O . GLN A 1 94 ? 5.133 0.982 2.971 1 97.69 94 GLN A O 1
ATOM 735 N N . ASN A 1 95 ? 5.629 1.695 0.977 1 98.69 95 ASN A N 1
ATOM 736 C CA . ASN A 1 95 ? 4.707 0.881 0.194 1 98.69 95 ASN A CA 1
ATOM 737 C C . ASN A 1 95 ? 5.238 0.626 -1.214 1 98.69 95 ASN A C 1
ATOM 739 O O . ASN A 1 95 ? 6.316 1.103 -1.57 1 98.69 95 ASN A O 1
ATOM 743 N N . VAL A 1 96 ? 4.523 -0.166 -1.977 1 98.75 96 VAL A N 1
ATOM 744 C CA . VAL A 1 96 ? 4.934 -0.416 -3.355 1 98.75 96 VAL A CA 1
ATOM 745 C C . VAL A 1 96 ? 4.82 0.871 -4.168 1 98.75 96 VAL A C 1
ATOM 747 O O . VAL A 1 96 ? 4.145 1.816 -3.758 1 98.75 96 VAL A O 1
ATOM 750 N N . SER A 1 97 ? 5.523 0.923 -5.297 1 98.5 97 SER A N 1
ATOM 751 C CA . SER A 1 97 ? 5.41 2.064 -6.199 1 98.5 97 SER A CA 1
ATOM 752 C C . SER A 1 97 ? 4.008 2.158 -6.797 1 98.5 97 SER A C 1
ATOM 754 O O . SER A 1 97 ? 3.264 1.177 -6.801 1 98.5 97 SER A O 1
ATOM 756 N N . GLY A 1 98 ? 3.688 3.344 -7.293 1 98.25 98 GLY A N 1
ATOM 757 C CA . GLY A 1 98 ? 2.42 3.51 -7.988 1 98.25 98 GLY A CA 1
ATOM 758 C C . GLY A 1 98 ? 2.252 2.555 -9.156 1 98.25 98 GLY A C 1
ATOM 759 O O . GLY A 1 98 ? 1.163 2.016 -9.375 1 98.25 98 GLY A O 1
ATOM 760 N N . LEU A 1 99 ? 3.289 2.283 -9.922 1 98.06 99 LEU A N 1
ATOM 761 C CA . LEU A 1 99 ? 3.254 1.366 -11.062 1 98.06 99 LEU A CA 1
ATOM 762 C C . LEU A 1 99 ? 2.9 -0.046 -10.609 1 98.06 99 LEU A C 1
ATOM 764 O O . LEU A 1 99 ? 2.018 -0.684 -11.188 1 98.06 99 LEU A O 1
ATOM 768 N N . MET A 1 100 ? 3.559 -0.481 -9.562 1 98.81 100 MET A N 1
ATOM 769 C CA . MET A 1 100 ? 3.295 -1.824 -9.055 1 98.81 100 MET A CA 1
ATOM 770 C C . MET A 1 100 ? 1.891 -1.917 -8.469 1 98.81 100 MET A C 1
ATOM 772 O O . MET A 1 100 ? 1.216 -2.938 -8.625 1 98.81 100 MET A O 1
ATOM 776 N N . LYS A 1 101 ? 1.478 -0.845 -7.801 1 98.81 101 LYS A N 1
ATOM 777 C CA . LYS A 1 101 ? 0.133 -0.85 -7.234 1 98.81 101 LYS A CA 1
ATOM 778 C C . LYS A 1 101 ? -0.925 -0.976 -8.328 1 98.81 101 LYS A C 1
ATOM 780 O O . LYS A 1 101 ? -1.934 -1.66 -8.148 1 98.81 101 LYS A O 1
ATOM 785 N N . ASN A 1 102 ? -0.748 -0.286 -9.406 1 98.31 102 ASN A N 1
ATOM 786 C CA . ASN A 1 102 ? -1.676 -0.427 -10.516 1 98.31 102 ASN A CA 1
ATOM 787 C C . ASN A 1 102 ? -1.686 -1.852 -11.062 1 98.31 102 ASN A C 1
ATOM 789 O O . ASN A 1 102 ? -2.748 -2.395 -11.375 1 98.31 102 ASN A O 1
ATOM 793 N N . PHE A 1 103 ? -0.487 -2.436 -11.234 1 98.81 103 PHE A N 1
ATOM 794 C CA . PHE A 1 103 ? -0.384 -3.836 -11.633 1 98.81 103 PHE A CA 1
ATOM 795 C C . PHE A 1 103 ? -1.207 -4.723 -10.711 1 98.81 103 PHE A C 1
ATOM 797 O O . PHE A 1 103 ? -2.014 -5.531 -11.172 1 98.81 103 PHE A O 1
ATOM 804 N N . MET A 1 104 ? -1.058 -4.539 -9.438 1 98.75 104 MET A N 1
ATOM 805 C CA . MET A 1 104 ? -1.769 -5.328 -8.438 1 98.75 104 MET A CA 1
ATOM 806 C C . MET A 1 104 ? -3.277 -5.148 -8.57 1 98.75 104 MET A C 1
ATOM 808 O O . MET A 1 104 ? -4.031 -6.121 -8.523 1 98.75 104 MET A O 1
ATOM 812 N N . ASP A 1 105 ? -3.674 -3.926 -8.734 1 98.44 105 ASP A N 1
ATOM 813 C CA . ASP A 1 105 ? -5.098 -3.635 -8.875 1 98.44 105 ASP A CA 1
ATOM 814 C C . ASP A 1 105 ? -5.684 -4.324 -10.102 1 98.44 105 ASP A C 1
ATOM 816 O O . ASP A 1 105 ? -6.812 -4.824 -10.062 1 98.44 105 ASP A O 1
ATOM 820 N N . ARG A 1 106 ? -4.926 -4.398 -11.172 1 98.38 106 ARG A N 1
ATOM 821 C CA . ARG A 1 106 ? -5.398 -4.926 -12.445 1 98.38 106 ARG A CA 1
ATOM 822 C C . ARG A 1 106 ? -5.496 -6.449 -12.406 1 98.38 106 ARG A C 1
ATOM 824 O O . ARG A 1 106 ? -6.094 -7.062 -13.297 1 98.38 106 ARG A O 1
ATOM 831 N N . PHE A 1 107 ? -5 -7.07 -11.344 1 98.25 107 PHE A N 1
ATOM 832 C CA . PHE A 1 107 ? -5.086 -8.516 -11.195 1 98.25 107 PHE A CA 1
ATOM 833 C C . PHE A 1 107 ? -5.816 -8.883 -9.906 1 98.25 107 PHE A C 1
ATOM 835 O O . PHE A 1 107 ? -5.691 -10.008 -9.414 1 98.25 107 PHE A O 1
ATOM 842 N N . ALA A 1 108 ? -6.582 -7.977 -9.391 1 97.62 108 ALA A N 1
ATOM 843 C CA . ALA A 1 108 ? -7.277 -8.141 -8.117 1 97.62 108 ALA A CA 1
ATOM 844 C C . ALA A 1 108 ? -8.188 -9.367 -8.148 1 97.62 108 ALA A C 1
ATOM 846 O O . ALA A 1 108 ? -8.375 -10.031 -7.125 1 97.62 108 ALA A O 1
ATOM 847 N N . TYR A 1 109 ? -8.734 -9.75 -9.297 1 97.88 109 TYR A N 1
ATOM 848 C CA . TYR A 1 109 ? -9.695 -10.844 -9.43 1 97.88 109 TYR A CA 1
ATOM 849 C C . TYR A 1 109 ? -9.047 -12.18 -9.07 1 97.88 109 TYR A C 1
ATOM 851 O O . TYR A 1 109 ? -9.742 -13.141 -8.734 1 97.88 109 TYR A O 1
ATOM 859 N N . SER A 1 110 ? -7.691 -12.242 -9.141 1 97.62 110 SER A N 1
ATOM 860 C CA . SER A 1 110 ? -7.008 -13.492 -8.812 1 97.62 110 SER A CA 1
ATOM 861 C C . SER A 1 110 ? -7.141 -13.82 -7.328 1 97.62 110 SER A C 1
ATOM 863 O O . SER A 1 110 ? -6.93 -14.961 -6.918 1 97.62 110 SER A O 1
ATOM 865 N N . LEU A 1 111 ? -7.508 -12.828 -6.516 1 96.88 111 LEU A N 1
ATOM 866 C CA . LEU A 1 111 ? -7.711 -13.062 -5.09 1 96.88 111 LEU A CA 1
ATOM 867 C C . LEU A 1 111 ? -9.062 -13.711 -4.832 1 96.88 111 LEU A C 1
ATOM 869 O O . LEU A 1 111 ? -9.266 -14.352 -3.797 1 96.88 111 LEU A O 1
ATOM 873 N N . HIS A 1 112 ? -9.984 -13.555 -5.77 1 97.56 112 HIS A N 1
ATOM 874 C CA . HIS A 1 112 ? -11.289 -14.211 -5.719 1 97.56 112 HIS A CA 1
ATOM 875 C C . HIS A 1 112 ? -11.234 -15.594 -6.367 1 97.56 112 HIS A C 1
ATOM 877 O O . HIS A 1 112 ? -11.844 -16.547 -5.859 1 97.56 112 HIS A O 1
ATOM 883 N N . ARG A 1 113 ? -10.492 -15.641 -7.434 1 98.06 113 ARG A N 1
ATOM 884 C CA . ARG A 1 113 ? -10.375 -16.859 -8.242 1 98.06 113 ARG A CA 1
ATOM 885 C C . ARG A 1 113 ? -8.914 -17.156 -8.555 1 98.06 113 ARG A C 1
ATOM 887 O O . ARG A 1 113 ? -8.461 -16.938 -9.68 1 98.06 113 ARG A O 1
ATOM 894 N N . PRO A 1 114 ? -8.203 -17.703 -7.543 1 97 114 PRO A N 1
ATOM 895 C CA . PRO A 1 114 ? -6.762 -17.938 -7.691 1 97 114 PRO A CA 1
ATOM 896 C C . PRO A 1 114 ? -6.445 -18.891 -8.844 1 97 114 PRO A C 1
ATOM 898 O O . PRO A 1 114 ? -7.188 -19.844 -9.086 1 97 114 PRO A O 1
ATOM 901 N N . LYS A 1 115 ? -5.316 -18.609 -9.57 1 95.69 115 LYS A N 1
ATOM 902 C CA . LYS A 1 115 ? -5.035 -19.406 -10.758 1 95.69 115 LYS A CA 1
ATOM 903 C C . LYS A 1 115 ? -3.535 -19.594 -10.953 1 95.69 115 LYS A C 1
ATOM 905 O O . LYS A 1 115 ? -3.104 -20.234 -11.914 1 95.69 115 LYS A O 1
ATOM 910 N N . PHE A 1 116 ? -2.721 -19.031 -10.047 1 96.31 116 PHE A N 1
ATOM 911 C CA . PHE A 1 116 ? -1.276 -19.094 -10.242 1 96.31 116 PHE A CA 1
ATOM 912 C C . PHE A 1 116 ? -0.662 -20.188 -9.383 1 96.31 116 PHE A C 1
ATOM 914 O O . PHE A 1 116 ? 0.396 -20 -8.773 1 96.31 116 PHE A O 1
ATOM 921 N N . PHE A 1 117 ? -1.223 -21.328 -9.367 1 93.56 117 PHE A N 1
ATOM 922 C CA . PHE A 1 117 ? -0.843 -22.422 -8.469 1 93.56 117 PHE A CA 1
ATOM 923 C C . PHE A 1 117 ? 0.451 -23.078 -8.93 1 93.56 117 PHE A C 1
ATOM 925 O O . PHE A 1 117 ? 1.098 -23.797 -8.156 1 93.56 117 PHE A O 1
ATOM 932 N N . ASN A 1 118 ? 0.852 -22.844 -10.141 1 92.88 118 ASN A N 1
ATOM 933 C CA . ASN A 1 118 ? 2.021 -23.547 -10.672 1 92.88 118 ASN A CA 1
ATOM 934 C C . ASN A 1 118 ? 3.258 -22.641 -10.656 1 92.88 118 ASN A C 1
ATOM 936 O O . ASN A 1 118 ? 4.324 -23.047 -11.133 1 92.88 118 ASN A O 1
ATOM 940 N N . GLN A 1 119 ? 3.092 -21.469 -10.188 1 95.5 119 GLN A N 1
ATOM 941 C CA . GLN A 1 119 ? 4.195 -20.531 -10.242 1 95.5 119 GLN A CA 1
ATOM 942 C C . GLN A 1 119 ? 4.859 -20.375 -8.875 1 95.5 119 GLN A C 1
ATOM 944 O O . GLN A 1 119 ? 4.184 -20.172 -7.867 1 95.5 119 GLN A O 1
ATOM 949 N N . SER A 1 120 ? 6.215 -20.531 -8.875 1 96.69 120 SER A N 1
ATOM 950 C CA . SER A 1 120 ? 6.996 -20.078 -7.727 1 96.69 120 SER A CA 1
ATOM 951 C C . SER A 1 120 ? 7.152 -18.562 -7.727 1 96.69 120 SER A C 1
ATOM 953 O O . SER A 1 120 ? 7.461 -17.953 -8.758 1 96.69 120 SER A O 1
ATOM 955 N N . LEU A 1 121 ? 6.957 -17.938 -6.566 1 97.94 121 LEU A N 1
ATOM 956 C CA . LEU A 1 121 ? 6.926 -16.469 -6.504 1 97.94 121 LEU A CA 1
ATOM 957 C C . LEU A 1 121 ? 8.047 -15.945 -5.613 1 97.94 121 LEU A C 1
ATOM 959 O O . LEU A 1 121 ? 8.211 -16.406 -4.477 1 97.94 121 LEU A O 1
ATOM 963 N N . MET A 1 122 ? 8.859 -15.055 -6.125 1 98.75 122 MET A N 1
ATOM 964 C CA . MET A 1 122 ? 9.852 -14.297 -5.367 1 98.75 122 MET A CA 1
ATOM 965 C C . MET A 1 122 ? 9.477 -12.82 -5.297 1 98.75 122 MET A C 1
ATOM 967 O O . MET A 1 122 ? 9.156 -12.203 -6.316 1 98.75 122 MET A O 1
ATOM 971 N N . LEU A 1 123 ? 9.477 -12.289 -4.078 1 98.88 123 LEU A N 1
ATOM 972 C CA . LEU A 1 123 ? 9.18 -10.875 -3.861 1 98.88 123 LEU A CA 1
ATOM 973 C C . LEU A 1 123 ? 10.453 -10.102 -3.543 1 98.88 123 LEU A C 1
ATOM 975 O O . LEU A 1 123 ? 11.219 -10.484 -2.66 1 98.88 123 LEU A O 1
ATOM 979 N N . VAL A 1 124 ? 10.695 -9 -4.293 1 98.94 124 VAL A N 1
ATOM 980 C CA . VAL A 1 124 ? 11.891 -8.18 -4.125 1 98.94 124 VAL A CA 1
ATOM 981 C C . VAL A 1 124 ? 11.484 -6.738 -3.836 1 98.94 124 VAL A C 1
ATOM 983 O O . VAL A 1 124 ? 10.773 -6.113 -4.629 1 98.94 124 VAL A O 1
ATOM 986 N N . ALA A 1 125 ? 11.922 -6.234 -2.693 1 98.88 125 ALA A N 1
ATOM 987 C CA . ALA A 1 125 ? 11.703 -4.844 -2.305 1 98.88 125 ALA A CA 1
ATOM 988 C C . ALA A 1 125 ? 13.031 -4.129 -2.057 1 98.88 125 ALA A C 1
ATOM 990 O O . ALA A 1 125 ? 13.93 -4.684 -1.424 1 98.88 125 ALA A O 1
ATOM 991 N N . ASN A 1 126 ? 13.148 -2.922 -2.588 1 98.38 126 ASN A N 1
ATOM 992 C CA . ASN A 1 126 ? 14.312 -2.102 -2.287 1 98.38 126 ASN A CA 1
ATOM 993 C C . ASN A 1 126 ? 13.922 -0.662 -1.972 1 98.38 126 ASN A C 1
ATOM 995 O O . ASN A 1 126 ? 12.906 -0.171 -2.459 1 98.38 126 ASN A O 1
ATOM 999 N N . GLY A 1 127 ? 14.625 0.03 -1.175 1 96.5 127 GLY A N 1
ATOM 1000 C CA . GLY A 1 127 ? 14.375 1.406 -0.776 1 96.5 127 GLY A CA 1
ATOM 1001 C C . GLY A 1 127 ? 15.023 1.771 0.546 1 96.5 127 GLY A C 1
ATOM 1002 O O . GLY A 1 127 ? 15.875 1.032 1.053 1 96.5 127 GLY A O 1
ATOM 1003 N N . GLY A 1 128 ? 14.672 2.914 1.069 1 93.62 128 GLY A N 1
ATOM 1004 C CA . GLY A 1 128 ? 15.359 3.445 2.234 1 93.62 128 GLY A CA 1
ATOM 1005 C C . GLY A 1 128 ? 14.828 2.891 3.543 1 93.62 128 GLY A C 1
ATOM 1006 O O . GLY A 1 128 ? 15.562 2.824 4.535 1 93.62 128 GLY A O 1
ATOM 1007 N N . SER A 1 129 ? 13.594 2.592 3.607 1 93.12 129 SER A N 1
ATOM 1008 C CA . SER A 1 129 ? 12.992 2.115 4.848 1 93.12 129 SER A CA 1
ATOM 1009 C C . SER A 1 129 ? 11.648 1.449 4.59 1 93.12 129 SER A C 1
ATOM 1011 O O . SER A 1 129 ? 11.109 1.531 3.484 1 93.12 129 SER A O 1
ATOM 1013 N N . GLY A 1 130 ? 11.164 0.711 5.551 1 96.25 130 GLY A N 1
ATOM 1014 C CA . GLY A 1 130 ? 9.82 0.163 5.52 1 96.25 130 GLY A CA 1
ATOM 1015 C C . GLY A 1 130 ? 9.664 -0.976 4.527 1 96.25 130 GLY A C 1
ATOM 1016 O O . GLY A 1 130 ? 8.57 -1.195 3.994 1 96.25 130 GLY A O 1
ATOM 1017 N N . LEU A 1 131 ? 10.68 -1.685 4.238 1 98.12 131 LEU A N 1
ATOM 1018 C CA . LEU A 1 131 ? 10.656 -2.686 3.178 1 98.12 131 LEU A CA 1
ATOM 1019 C C . LEU A 1 131 ? 9.805 -3.885 3.578 1 98.12 131 LEU A C 1
ATOM 1021 O O . LEU A 1 131 ? 9.273 -4.586 2.715 1 98.12 131 LEU A O 1
ATOM 1025 N N . GLY A 1 132 ? 9.648 -4.129 4.875 1 98.31 132 GLY A N 1
ATOM 1026 C CA . GLY A 1 132 ? 8.703 -5.145 5.312 1 98.31 132 GLY A CA 1
ATOM 1027 C C . GLY A 1 132 ? 7.277 -4.852 4.891 1 98.31 132 GLY A C 1
ATOM 1028 O O . GLY A 1 132 ? 6.535 -5.762 4.512 1 98.31 132 GLY A O 1
ATOM 1029 N N . LYS A 1 133 ? 6.895 -3.58 4.969 1 98.12 133 LYS A N 1
ATOM 1030 C CA . LYS A 1 133 ? 5.562 -3.164 4.539 1 98.12 133 LYS A CA 1
ATOM 1031 C C . LYS A 1 133 ? 5.395 -3.328 3.031 1 98.12 133 LYS A C 1
ATOM 1033 O O . LYS A 1 133 ? 4.32 -3.697 2.557 1 98.12 133 LYS A 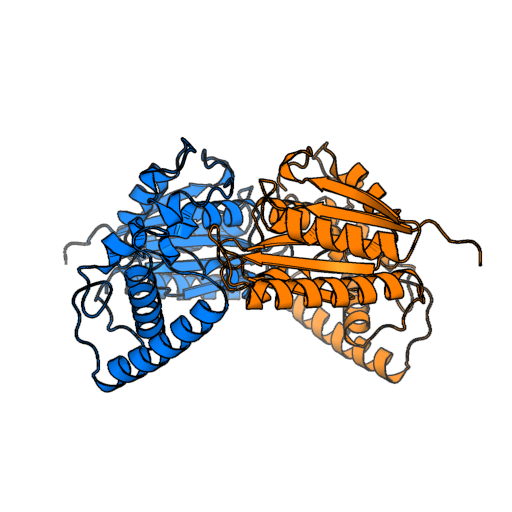O 1
ATOM 1038 N N . VAL A 1 134 ? 6.445 -3.092 2.293 1 98.69 134 VAL A N 1
ATOM 1039 C CA . VAL A 1 134 ? 6.426 -3.258 0.843 1 98.69 134 VAL A CA 1
ATOM 1040 C C . VAL A 1 134 ? 6.176 -4.723 0.492 1 98.69 134 VAL A C 1
ATOM 1042 O O . VAL A 1 134 ? 5.316 -5.031 -0.337 1 98.69 134 VAL A O 1
ATOM 1045 N N . ILE A 1 135 ? 6.848 -5.621 1.188 1 98.75 135 ILE A N 1
ATOM 1046 C CA . ILE A 1 135 ? 6.707 -7.055 0.95 1 98.75 135 ILE A CA 1
ATOM 1047 C C . ILE A 1 135 ? 5.289 -7.5 1.307 1 98.75 135 ILE A C 1
ATOM 1049 O O . ILE A 1 135 ? 4.672 -8.266 0.567 1 98.75 135 ILE A O 1
ATOM 1053 N N . LYS A 1 136 ? 4.812 -6.984 2.348 1 97.94 136 LYS A N 1
ATOM 1054 C CA . LYS A 1 136 ? 3.459 -7.348 2.752 1 97.94 136 LYS A CA 1
ATOM 1055 C C . LYS A 1 136 ? 2.441 -6.938 1.69 1 97.94 136 LYS A C 1
ATOM 1057 O O . LYS A 1 136 ? 1.515 -7.691 1.387 1 97.94 136 LYS A O 1
ATOM 1062 N N . ALA A 1 137 ? 2.629 -5.793 1.179 1 98.19 137 ALA A N 1
ATOM 1063 C CA . ALA A 1 137 ? 1.743 -5.348 0.106 1 98.19 137 ALA A CA 1
ATOM 1064 C C . ALA A 1 137 ? 1.847 -6.27 -1.107 1 98.19 137 ALA A C 1
ATOM 1066 O O . ALA A 1 137 ? 0.83 -6.676 -1.674 1 98.19 137 ALA A O 1
ATOM 1067 N N . LEU A 1 138 ? 3.021 -6.676 -1.467 1 98.5 138 LEU A N 1
ATOM 1068 C CA . LEU A 1 138 ? 3.26 -7.508 -2.641 1 98.5 138 LEU A CA 1
ATOM 1069 C C . LEU A 1 138 ? 2.633 -8.891 -2.463 1 98.5 138 LEU A C 1
ATOM 1071 O O . LEU A 1 138 ? 2.279 -9.547 -3.445 1 98.5 138 LEU A O 1
ATOM 1075 N N . THR A 1 139 ? 2.463 -9.281 -1.233 1 96.81 139 THR A N 1
ATOM 1076 C CA . THR A 1 139 ? 1.954 -10.617 -0.943 1 96.81 139 THR A CA 1
ATOM 1077 C C . THR A 1 139 ? 0.487 -10.734 -1.347 1 96.81 139 THR A C 1
ATOM 1079 O O . THR A 1 139 ? 0.001 -11.836 -1.622 1 96.81 139 THR A O 1
ATOM 1082 N N . MET A 1 140 ? -0.208 -9.594 -1.446 1 94.44 140 MET A N 1
ATOM 1083 C CA . MET A 1 140 ? -1.636 -9.578 -1.754 1 94.44 140 MET A CA 1
ATOM 1084 C C . MET A 1 140 ? -1.867 -9.516 -3.26 1 94.44 140 MET A C 1
ATOM 1086 O O . MET A 1 140 ? -2.596 -8.648 -3.746 1 94.44 140 MET A O 1
ATOM 1090 N N . ASN A 1 141 ? -1.147 -10.336 -3.98 1 92.12 141 ASN A N 1
ATOM 1091 C CA . ASN A 1 141 ? -1.293 -10.43 -5.43 1 92.12 141 ASN A CA 1
ATOM 1092 C C . ASN A 1 141 ? -1.028 -11.844 -5.934 1 92.12 141 ASN A C 1
ATOM 1094 O O . ASN A 1 141 ? -0.5 -12.68 -5.199 1 92.12 141 ASN A O 1
ATOM 1098 N N . LEU A 1 142 ? -1.566 -12.188 -7.137 1 94.94 142 LEU A N 1
ATOM 1099 C CA . LEU A 1 142 ? -1.334 -13.461 -7.82 1 94.94 142 LEU A CA 1
ATOM 1100 C C . LEU A 1 142 ? -1.814 -14.633 -6.973 1 94.94 142 LEU A C 1
ATOM 1102 O O . LEU A 1 142 ? -1.023 -15.508 -6.609 1 94.94 142 LEU A O 1
ATOM 1106 N N . GLY A 1 143 ? -3.078 -14.625 -6.723 1 95.44 143 GLY A N 1
ATOM 1107 C CA . GLY A 1 143 ? -3.686 -15.656 -5.891 1 95.44 143 GLY A CA 1
ATOM 1108 C C . GLY A 1 143 ? -3.352 -17.062 -6.34 1 95.44 143 GLY A C 1
ATOM 1109 O O . GLY A 1 143 ? -3.467 -17.391 -7.523 1 95.44 143 GLY A O 1
ATOM 1110 N N . GLY A 1 144 ? -2.859 -17.875 -5.309 1 93.69 144 GLY A N 1
ATOM 1111 C CA . GLY A 1 144 ? -2.539 -19.266 -5.574 1 93.69 144 GLY A CA 1
ATOM 1112 C C . GLY A 1 144 ? -1.05 -19.516 -5.734 1 93.69 144 GLY A C 1
ATOM 1113 O O . GLY A 1 144 ? -0.59 -20.656 -5.613 1 93.69 144 GLY A O 1
ATOM 1114 N N . SER A 1 145 ? -0.292 -18.484 -6.055 1 92.75 145 SER A N 1
ATOM 1115 C CA . SER A 1 145 ? 1.144 -18.656 -6.25 1 92.75 145 SER A CA 1
ATOM 1116 C C . SER A 1 145 ? 1.827 -19.078 -4.953 1 92.75 145 SER A C 1
ATOM 1118 O O . SER A 1 145 ? 1.347 -18.781 -3.861 1 92.75 145 SER A O 1
ATOM 1120 N N . ARG A 1 146 ? 2.916 -19.781 -5.141 1 92.94 146 ARG A N 1
ATOM 1121 C CA . ARG A 1 146 ? 3.691 -20.25 -3.996 1 92.94 146 ARG A CA 1
ATOM 1122 C C . ARG A 1 146 ? 4.812 -19.281 -3.66 1 92.94 146 ARG A C 1
ATOM 1124 O O . ARG A 1 146 ? 5.848 -19.25 -4.332 1 92.94 146 ARG A O 1
ATOM 1131 N N . LYS A 1 147 ? 4.613 -18.531 -2.682 1 93.06 147 LYS A N 1
ATOM 1132 C CA . LYS A 1 147 ? 5.664 -17.609 -2.258 1 93.06 147 LYS A CA 1
ATOM 1133 C C . LYS A 1 147 ? 6.848 -18.359 -1.658 1 93.06 147 LYS A C 1
ATOM 1135 O O . LYS A 1 147 ? 6.723 -18.984 -0.596 1 93.06 147 LYS A O 1
ATOM 1140 N N . ILE A 1 148 ? 7.965 -18.188 -2.248 1 92.62 148 ILE A N 1
ATOM 1141 C CA . ILE A 1 148 ? 9.125 -19 -1.892 1 92.62 148 ILE A CA 1
ATOM 1142 C C . ILE A 1 148 ? 10.086 -18.172 -1.039 1 92.62 148 ILE A C 1
ATOM 1144 O O . ILE A 1 148 ? 10.68 -18.688 -0.088 1 92.62 148 ILE A O 1
ATOM 1148 N N . CYS A 1 149 ? 10.195 -16.906 -1.475 1 95.31 149 CYS A N 1
ATOM 1149 C CA . CYS A 1 149 ? 11.141 -16.094 -0.722 1 95.31 149 CYS A CA 1
ATOM 1150 C C . CYS A 1 149 ? 10.859 -14.609 -0.914 1 95.31 149 CYS A C 1
ATOM 1152 O O . CYS A 1 149 ? 10.148 -14.227 -1.846 1 95.31 149 CYS A O 1
ATOM 1154 N N . GLU A 1 150 ? 11.359 -13.883 0.042 1 98.19 150 GLU A N 1
ATOM 1155 C CA . GLU A 1 150 ? 11.328 -12.422 0.071 1 98.19 150 GLU A CA 1
ATOM 1156 C C . GLU A 1 150 ? 12.734 -11.844 0.189 1 98.19 150 GLU A C 1
ATOM 1158 O O . GLU A 1 150 ? 13.562 -12.367 0.939 1 98.19 150 GLU A O 1
ATOM 1163 N N . LEU A 1 151 ? 13.023 -10.914 -0.607 1 98.69 151 LEU A N 1
ATOM 1164 C CA . LEU A 1 151 ? 14.297 -10.211 -0.56 1 98.69 151 LEU A CA 1
ATOM 1165 C C . LEU A 1 151 ? 14.086 -8.719 -0.321 1 98.69 151 LEU A C 1
ATOM 1167 O O . LEU A 1 151 ? 13.422 -8.047 -1.112 1 98.69 151 LEU A O 1
ATOM 1171 N N . LYS A 1 152 ? 14.555 -8.227 0.823 1 98.5 152 LYS A N 1
ATOM 1172 C CA . LYS A 1 152 ? 14.523 -6.82 1.207 1 98.5 152 LYS A CA 1
ATOM 1173 C C . LYS A 1 152 ? 15.93 -6.227 1.23 1 98.5 152 LYS A C 1
ATOM 1175 O O . LYS A 1 152 ? 16.781 -6.664 2.004 1 98.5 152 LYS A O 1
ATOM 1180 N N . ILE A 1 153 ? 16.125 -5.246 0.394 1 98.06 153 ILE A N 1
ATOM 1181 C CA . ILE A 1 153 ? 17.453 -4.645 0.321 1 98.06 153 ILE A CA 1
ATOM 1182 C C . ILE A 1 153 ? 17.344 -3.131 0.487 1 98.06 153 ILE A C 1
ATOM 1184 O O . ILE A 1 153 ? 16.75 -2.449 -0.347 1 98.06 153 ILE A O 1
ATOM 1188 N N . THR A 1 154 ? 17.953 -2.617 1.549 1 97 154 THR A N 1
ATOM 1189 C CA . THR A 1 154 ? 18.016 -1.174 1.748 1 97 154 THR A CA 1
ATOM 1190 C C . THR A 1 154 ? 18.938 -0.521 0.724 1 97 154 THR A C 1
ATOM 1192 O O . THR A 1 154 ? 20.078 -0.94 0.56 1 97 154 THR A O 1
ATOM 1195 N N . THR A 1 155 ? 18.375 0.433 0.035 1 95.38 155 THR A N 1
ATOM 1196 C CA . THR A 1 155 ? 19.156 1.135 -0.979 1 95.38 155 THR A CA 1
ATOM 1197 C C . THR A 1 155 ? 18.953 2.643 -0.868 1 95.38 155 THR A C 1
ATOM 1199 O O . THR A 1 155 ? 17.891 3.104 -0.426 1 95.38 155 THR A O 1
ATOM 1202 N N . THR A 1 156 ? 20.031 3.381 -1.193 1 90.19 156 THR A N 1
ATOM 1203 C CA . THR A 1 156 ? 20.016 4.828 -1.383 1 90.19 156 THR A CA 1
ATOM 1204 C C . THR A 1 156 ? 20.609 5.203 -2.736 1 90.19 156 THR A C 1
ATOM 1206 O O . THR A 1 156 ? 21.234 4.367 -3.404 1 90.19 156 THR A O 1
ATOM 1209 N N . PRO A 1 157 ? 20.328 6.477 -3.123 1 87.81 157 PRO A N 1
ATOM 1210 C CA . PRO A 1 157 ? 20.922 6.887 -4.391 1 87.81 157 PRO A CA 1
ATOM 1211 C C . PRO A 1 157 ? 22.453 7.016 -4.309 1 87.81 157 PRO A C 1
ATOM 1213 O O . PRO A 1 157 ? 23.125 7.102 -5.34 1 87.81 157 PRO A O 1
ATOM 1216 N N . TRP A 1 158 ? 23 6.992 -3.166 1 86.56 158 TRP A N 1
ATOM 1217 C CA . TRP A 1 158 ? 24.438 7.16 -3.035 1 86.56 158 TRP A CA 1
ATOM 1218 C C . TRP A 1 158 ? 25.109 5.848 -2.631 1 86.56 158 TRP A C 1
ATOM 1220 O O . TRP A 1 158 ? 24.469 4.797 -2.615 1 86.56 158 TRP A O 1
ATOM 1230 N N . GLU A 1 159 ? 26.359 5.867 -2.438 1 87.25 159 GLU A N 1
ATOM 1231 C CA . GLU A 1 159 ? 27.188 4.668 -2.338 1 87.25 159 GLU A CA 1
ATOM 1232 C C . GLU A 1 159 ? 26.906 3.914 -1.04 1 87.25 159 GLU A C 1
ATOM 1234 O O . GLU A 1 159 ? 26.656 4.527 -0.002 1 87.25 159 GLU A O 1
ATOM 1239 N N . THR A 1 160 ? 26.938 2.617 -1.171 1 92.62 160 THR A N 1
ATOM 1240 C CA . THR A 1 160 ? 26.859 1.743 -0.004 1 92.62 160 THR A CA 1
ATOM 1241 C C . THR A 1 160 ? 28.266 1.33 0.45 1 92.62 160 THR A C 1
ATOM 1243 O O . THR A 1 160 ? 29.234 1.502 -0.285 1 92.62 160 THR A O 1
ATOM 1246 N N . THR A 1 161 ? 28.375 0.859 1.655 1 94.31 161 THR A N 1
ATOM 1247 C CA . THR A 1 161 ? 29.641 0.342 2.135 1 94.31 161 THR A CA 1
ATOM 1248 C C . THR A 1 161 ? 29.984 -0.981 1.455 1 94.31 161 THR A C 1
ATOM 1250 O O . THR A 1 161 ? 29.094 -1.705 1.013 1 94.31 161 THR A O 1
ATOM 1253 N N . LEU A 1 162 ? 31.266 -1.25 1.369 1 94.5 162 LEU A N 1
ATOM 1254 C CA . LEU A 1 162 ? 31.719 -2.504 0.771 1 94.5 162 LEU A CA 1
ATOM 1255 C C . LEU A 1 162 ? 31.172 -3.699 1.541 1 94.5 162 LEU A C 1
ATOM 1257 O O . LEU A 1 162 ? 30.734 -4.684 0.939 1 94.5 162 LEU A O 1
ATOM 1261 N N . LYS A 1 163 ? 31.188 -3.576 2.787 1 96.06 163 LYS A N 1
ATOM 1262 C CA . LYS A 1 163 ? 30.688 -4.652 3.633 1 96.06 163 LYS A CA 1
ATOM 1263 C C . LYS A 1 163 ? 29.203 -4.934 3.344 1 96.06 163 LYS A C 1
ATOM 1265 O O . LYS A 1 163 ? 28.812 -6.094 3.209 1 96.06 163 LYS A O 1
ATOM 1270 N N . TYR A 1 164 ? 28.438 -3.943 3.24 1 96.88 164 TYR A N 1
ATOM 1271 C CA . TYR A 1 164 ? 27.016 -4.105 2.979 1 96.88 164 TYR A CA 1
ATOM 1272 C C . TYR A 1 164 ? 26.781 -4.66 1.578 1 96.88 164 TYR A C 1
ATOM 1274 O O . TYR A 1 164 ? 25.875 -5.48 1.373 1 96.88 164 TYR A O 1
ATOM 1282 N N . ARG A 1 165 ? 27.562 -4.27 0.664 1 95.88 165 ARG A N 1
ATOM 1283 C CA . ARG A 1 165 ? 27.469 -4.793 -0.695 1 95.88 165 ARG A CA 1
ATOM 1284 C C . ARG A 1 165 ? 27.688 -6.301 -0.72 1 95.88 165 ARG A C 1
ATOM 1286 O O . ARG A 1 165 ? 26.938 -7.027 -1.38 1 95.88 165 ARG A O 1
ATOM 1293 N N . ASN A 1 166 ? 28.656 -6.738 -0.014 1 97.19 166 ASN A N 1
ATOM 1294 C CA . ASN A 1 166 ? 28.922 -8.172 0.072 1 97.19 166 ASN A CA 1
ATOM 1295 C C . ASN A 1 166 ? 27.766 -8.914 0.735 1 97.19 166 ASN A C 1
ATOM 1297 O O . ASN A 1 166 ? 27.391 -10 0.287 1 97.19 166 ASN A O 1
ATOM 1301 N N . GLN A 1 167 ? 27.25 -8.289 1.766 1 97.62 167 GLN A N 1
ATOM 1302 C CA . GLN A 1 167 ? 26.109 -8.891 2.467 1 97.62 167 GLN A CA 1
ATOM 1303 C C . GLN A 1 167 ? 24.906 -9.016 1.545 1 97.62 167 GLN A C 1
ATOM 1305 O O . GLN A 1 167 ? 24.234 -10.047 1.536 1 97.62 167 GLN A O 1
ATOM 1310 N N . THR A 1 168 ? 24.641 -8.008 0.776 1 97.5 168 THR A N 1
ATOM 1311 C CA . THR A 1 168 ? 23.484 -8.023 -0.117 1 97.5 168 THR A CA 1
ATOM 1312 C C . THR A 1 168 ? 23.703 -9.008 -1.263 1 97.5 168 THR A C 1
ATOM 1314 O O . THR A 1 168 ? 22.766 -9.688 -1.685 1 97.5 168 THR A O 1
ATOM 1317 N N . ASP A 1 169 ? 24.906 -9.148 -1.732 1 98.12 169 ASP A N 1
ATOM 1318 C CA . ASP A 1 169 ? 25.203 -10.125 -2.771 1 98.12 169 ASP A CA 1
ATOM 1319 C C . ASP A 1 169 ? 24.969 -11.547 -2.275 1 98.12 169 ASP A C 1
ATOM 1321 O O . ASP A 1 169 ? 24.406 -12.375 -2.996 1 98.12 169 ASP A O 1
ATOM 1325 N N . GLN A 1 170 ? 25.375 -11.766 -1.091 1 98.44 170 GLN A N 1
ATOM 1326 C CA . GLN A 1 170 ? 25.156 -13.086 -0.502 1 98.44 170 GLN A CA 1
ATOM 1327 C C . GLN A 1 170 ? 23.672 -13.375 -0.323 1 98.44 170 GLN A C 1
ATOM 1329 O O . GLN A 1 170 ? 23.219 -14.484 -0.59 1 98.44 170 GLN A O 1
ATOM 1334 N N . ALA A 1 171 ? 22.969 -12.383 0.13 1 98.56 171 ALA A N 1
ATOM 1335 C CA . ALA A 1 171 ? 21.531 -12.539 0.306 1 98.56 171 ALA A CA 1
ATOM 1336 C C . ALA A 1 171 ? 20.844 -12.828 -1.026 1 98.56 171 ALA A C 1
ATOM 1338 O O . ALA A 1 171 ? 19.938 -13.664 -1.099 1 98.56 171 ALA A O 1
ATOM 1339 N N . ILE A 1 172 ? 21.25 -12.172 -2.047 1 98.75 172 ILE A N 1
ATOM 1340 C CA . ILE A 1 172 ? 20.703 -12.367 -3.387 1 98.75 172 ILE A CA 1
ATOM 1341 C C . ILE A 1 172 ? 20.969 -13.797 -3.854 1 98.75 172 ILE A C 1
ATOM 1343 O O . ILE A 1 172 ? 20.078 -14.484 -4.332 1 98.75 172 ILE A O 1
ATOM 1347 N N . GLU A 1 173 ? 22.156 -14.258 -3.662 1 98.5 173 GLU A N 1
ATOM 1348 C CA . GLU A 1 173 ? 22.547 -15.609 -4.066 1 98.5 173 GLU A CA 1
ATOM 1349 C C . GLU A 1 173 ? 21.734 -16.656 -3.33 1 98.5 173 GLU A C 1
ATOM 1351 O O . GLU A 1 173 ? 21.219 -17.594 -3.947 1 98.5 173 GLU A O 1
ATOM 1356 N N . LYS A 1 174 ? 21.656 -16.453 -2.1 1 98.44 174 LYS A N 1
ATOM 1357 C CA . LYS A 1 174 ? 20.906 -17.406 -1.277 1 98.44 174 LYS A CA 1
ATOM 1358 C C . LYS A 1 174 ? 19.438 -17.469 -1.69 1 98.44 174 LYS A C 1
ATOM 1360 O O . LYS A 1 174 ? 18.875 -18.547 -1.831 1 98.44 174 LYS A O 1
ATOM 1365 N N . SER A 1 175 ? 18.844 -16.344 -1.893 1 98.56 175 SER A N 1
ATOM 1366 C CA . SER A 1 175 ? 17.438 -16.266 -2.291 1 98.56 175 SER A CA 1
ATOM 1367 C C . SER A 1 175 ? 17.219 -16.859 -3.684 1 98.56 175 SER A C 1
ATOM 1369 O O . SER A 1 175 ? 16.25 -17.562 -3.924 1 98.56 175 SER A O 1
ATOM 1371 N N . ALA A 1 176 ? 18.125 -16.562 -4.559 1 98.5 176 ALA A N 1
ATOM 1372 C CA . ALA A 1 176 ? 18.047 -17.094 -5.914 1 98.5 176 ALA A CA 1
ATOM 1373 C C . ALA A 1 176 ? 18.125 -18.625 -5.906 1 98.5 176 ALA A C 1
ATOM 1375 O O . ALA A 1 176 ? 17.406 -19.297 -6.652 1 98.5 176 ALA A O 1
ATOM 1376 N N . LYS A 1 177 ? 18.953 -19.156 -5.098 1 97.88 177 LYS A N 1
ATOM 1377 C CA . LYS A 1 177 ? 19.094 -20.609 -4.996 1 97.88 177 LYS A CA 1
ATOM 1378 C C . LYS A 1 177 ? 17.797 -21.25 -4.496 1 97.88 177 LYS A C 1
ATOM 1380 O O . LYS A 1 177 ? 17.359 -22.266 -5.039 1 97.88 177 LYS A O 1
ATOM 1385 N N . LYS A 1 178 ? 17.281 -20.641 -3.516 1 97.56 178 LYS A N 1
ATOM 1386 C CA . LYS A 1 178 ? 16.016 -21.141 -2.992 1 97.56 178 LYS A CA 1
ATOM 1387 C C . LYS A 1 178 ? 14.93 -21.094 -4.062 1 97.56 178 LYS A C 1
ATOM 1389 O O . LYS A 1 178 ? 14.164 -22.047 -4.207 1 97.56 178 LYS A O 1
ATOM 1394 N N . PHE A 1 179 ? 14.883 -20.031 -4.738 1 97.81 179 PHE A N 1
ATOM 1395 C CA . PHE A 1 179 ? 13.914 -19.844 -5.816 1 97.81 179 PHE A CA 1
ATOM 1396 C C . PHE A 1 179 ? 14.109 -20.891 -6.91 1 97.81 179 PHE A C 1
ATOM 1398 O O . PHE A 1 179 ? 13.148 -21.531 -7.344 1 97.81 179 PHE A O 1
ATOM 1405 N N . TYR A 1 180 ? 15.312 -21.141 -7.266 1 96.88 180 TYR A N 1
ATOM 1406 C CA . TYR A 1 180 ? 15.664 -22.109 -8.289 1 96.88 180 TYR A CA 1
ATOM 1407 C C . TYR A 1 180 ? 15.227 -23.516 -7.891 1 96.88 180 TYR A C 1
ATOM 1409 O O . TYR A 1 180 ? 14.578 -24.219 -8.672 1 96.88 180 TYR A O 1
ATOM 1417 N N . ARG A 1 181 ? 15.484 -23.891 -6.73 1 95.5 181 ARG A N 1
ATOM 1418 C CA . ARG A 1 181 ? 15.148 -25.219 -6.242 1 95.5 181 ARG A CA 1
ATOM 1419 C C . ARG A 1 181 ? 13.633 -25.422 -6.211 1 95.5 181 ARG A C 1
ATOM 1421 O O . ARG A 1 181 ? 13.141 -26.516 -6.527 1 95.5 181 ARG A O 1
ATOM 1428 N N . ALA A 1 182 ? 12.961 -24.359 -5.879 1 95.12 182 ALA A N 1
ATOM 1429 C CA . ALA A 1 182 ? 11.508 -24.438 -5.801 1 95.12 182 ALA A CA 1
ATOM 1430 C C . ALA A 1 182 ? 10.891 -24.672 -7.18 1 95.12 182 ALA A C 1
ATOM 1432 O O . ALA A 1 182 ? 9.875 -25.344 -7.312 1 95.12 182 ALA A O 1
ATOM 1433 N N . MET A 1 183 ? 11.469 -24.094 -8.203 1 94.5 183 MET A N 1
ATOM 1434 C CA . MET A 1 183 ? 10.945 -24.234 -9.562 1 94.5 183 MET A CA 1
ATOM 1435 C C . MET A 1 183 ? 11.188 -25.641 -10.102 1 94.5 183 MET A C 1
ATOM 1437 O O . MET A 1 183 ? 10.414 -26.125 -10.922 1 94.5 183 MET A O 1
ATOM 1441 N N . ILE A 1 184 ? 12.195 -26.266 -9.57 1 91.69 184 ILE A N 1
ATOM 1442 C CA . ILE A 1 184 ? 12.5 -27.641 -9.969 1 91.69 184 ILE A CA 1
ATOM 1443 C C . ILE A 1 184 ? 11.547 -28.609 -9.266 1 91.69 184 ILE A C 1
ATOM 1445 O O . ILE A 1 184 ? 11.039 -29.547 -9.883 1 91.69 184 ILE A O 1
ATOM 1449 N N . ASP A 1 185 ? 11.32 -28.359 -8.047 1 85.44 185 ASP A N 1
ATOM 1450 C CA . ASP A 1 185 ? 10.477 -29.219 -7.234 1 85.44 185 ASP A CA 1
ATOM 1451 C C . ASP A 1 185 ? 9.031 -28.734 -7.23 1 85.44 185 ASP A C 1
ATOM 1453 O O . ASP A 1 185 ? 8.555 -28.203 -6.227 1 85.44 185 ASP A O 1
ATOM 1457 N N . LYS A 1 186 ? 8.227 -28.906 -8.312 1 77.12 186 LYS A N 1
ATOM 1458 C CA . LYS A 1 186 ? 6.883 -28.359 -8.453 1 77.12 186 LYS A CA 1
ATOM 1459 C C . LYS A 1 186 ? 5.844 -29.25 -7.797 1 77.12 186 LYS A C 1
ATOM 1461 O O . LYS A 1 186 ? 4.641 -29.016 -7.914 1 77.12 186 LYS A O 1
ATOM 1466 N N . GLN A 1 187 ? 6.027 -29.828 -6.715 1 67.12 187 GLN A N 1
ATOM 1467 C CA . GLN A 1 187 ? 4.969 -30.672 -6.16 1 67.12 187 GLN A CA 1
ATOM 1468 C C . GLN A 1 187 ? 3.857 -29.828 -5.551 1 67.12 187 GLN A C 1
ATOM 1470 O O . GLN A 1 187 ? 4.125 -28.797 -4.922 1 67.12 187 GLN A O 1
ATOM 1475 N N . LYS A 1 188 ? 2.596 -30.141 -6.094 1 66.88 188 LYS A N 1
ATOM 1476 C CA . LYS A 1 188 ? 1.458 -29.5 -5.453 1 66.88 188 LYS A CA 1
ATOM 1477 C C . LYS A 1 188 ? 1.402 -29.812 -3.965 1 66.88 188 LYS A C 1
ATOM 1479 O O . LYS A 1 188 ? 1.471 -30.984 -3.576 1 66.88 188 LYS A O 1
ATOM 1484 N N . ILE A 1 189 ? 1.518 -28.75 -3.262 1 72.56 189 ILE A N 1
ATOM 1485 C CA . ILE A 1 189 ? 1.637 -28.844 -1.812 1 72.56 189 ILE A CA 1
ATOM 1486 C C . ILE A 1 189 ? 0.248 -28.953 -1.186 1 72.56 189 ILE A C 1
ATOM 1488 O O . ILE A 1 189 ? -0.724 -28.422 -1.725 1 72.56 189 ILE A O 1
ATOM 1492 N N . ARG A 1 190 ? 0.065 -29.797 -0.187 1 84.38 190 ARG A N 1
ATOM 1493 C CA . ARG A 1 190 ? -1.121 -29.844 0.663 1 84.38 190 ARG A CA 1
ATOM 1494 C C . ARG A 1 190 ? -1.421 -28.469 1.245 1 84.38 190 ARG A C 1
ATOM 1496 O O . ARG A 1 190 ? -0.506 -27.734 1.641 1 84.38 190 ARG A O 1
ATOM 1503 N N . PRO A 1 191 ? -2.703 -28.172 1.129 1 89.38 191 PRO A N 1
ATOM 1504 C CA . PRO A 1 191 ? -3.02 -26.828 1.627 1 89.38 191 PRO A CA 1
ATOM 1505 C C . PRO A 1 191 ? -2.799 -26.688 3.131 1 89.38 191 PRO A C 1
ATOM 1507 O O . PRO A 1 191 ? -3.072 -27.625 3.887 1 89.38 191 PRO A O 1
ATOM 1510 N N . ASP A 1 192 ? -2.252 -25.594 3.49 1 90.69 192 ASP A N 1
ATOM 1511 C CA . ASP A 1 192 ? -2.213 -25.266 4.91 1 90.69 192 ASP A CA 1
ATOM 1512 C C . ASP A 1 192 ? -3.574 -24.766 5.398 1 90.69 192 ASP A C 1
ATOM 1514 O O . ASP A 1 192 ? -4.508 -24.625 4.605 1 90.69 192 ASP A O 1
ATOM 1518 N N . LEU A 1 193 ? -3.736 -24.594 6.68 1 95.19 193 LEU A N 1
ATOM 1519 C CA . LEU A 1 193 ? -5.016 -24.219 7.277 1 95.19 193 LEU A CA 1
ATOM 1520 C C . LEU A 1 193 ? -5.504 -22.875 6.723 1 95.19 193 LEU A C 1
ATOM 1522 O O . LEU A 1 193 ? -6.695 -22.719 6.445 1 95.19 193 LEU A O 1
ATOM 1526 N N . GLY A 1 194 ? -4.562 -21.906 6.551 1 94.75 194 GLY A N 1
ATOM 1527 C CA . GLY A 1 194 ? -4.926 -20.594 6.023 1 94.75 194 GLY A CA 1
ATOM 1528 C C . GLY A 1 194 ? -5.539 -20.656 4.637 1 94.75 194 GLY A C 1
ATOM 1529 O O . GLY A 1 194 ? -6.555 -20.016 4.371 1 94.75 194 GLY A O 1
ATOM 1530 N N . ASN A 1 195 ? -4.957 -21.422 3.818 1 94.19 195 ASN A N 1
ATOM 1531 C CA . ASN A 1 195 ? -5.465 -21.562 2.457 1 94.19 195 ASN A CA 1
ATOM 1532 C C . ASN A 1 195 ? -6.789 -22.312 2.428 1 94.19 195 ASN A C 1
ATOM 1534 O O . ASN A 1 195 ? -7.656 -22.031 1.603 1 94.19 195 ASN A O 1
ATOM 1538 N N . LEU A 1 196 ? -6.941 -23.281 3.318 1 96.31 196 LEU A N 1
ATOM 1539 C CA . LEU A 1 196 ? -8.211 -24 3.408 1 96.31 196 LEU A CA 1
ATOM 1540 C C . LEU A 1 196 ? -9.328 -23.062 3.857 1 96.31 196 LEU A C 1
ATOM 1542 O O . LEU A 1 196 ? -10.438 -23.125 3.318 1 96.31 196 LEU A O 1
ATOM 1546 N N . ILE A 1 197 ? -9.031 -22.266 4.801 1 97.5 197 ILE A N 1
ATOM 1547 C CA . ILE A 1 197 ? -10.008 -21.297 5.289 1 97.5 197 ILE A CA 1
ATOM 1548 C C . ILE A 1 197 ? -10.383 -20.344 4.16 1 97.5 197 ILE A C 1
ATOM 1550 O O . ILE A 1 197 ? -11.57 -20.094 3.932 1 97.5 197 ILE A O 1
ATOM 1554 N N . TRP A 1 198 ? -9.359 -19.859 3.48 1 96.88 198 TRP A N 1
ATOM 1555 C CA . TRP A 1 198 ? -9.578 -18.984 2.334 1 96.88 198 TRP A CA 1
ATOM 1556 C C . TRP A 1 198 ? -10.508 -19.641 1.314 1 96.88 198 TRP A C 1
ATOM 1558 O O . TRP A 1 198 ? -11.5 -19.047 0.9 1 96.88 198 TRP A O 1
ATOM 1568 N N . PHE A 1 199 ? -10.258 -20.875 0.977 1 97.44 199 PHE A N 1
ATOM 1569 C CA . PHE A 1 199 ? -11.062 -21.609 0.014 1 97.44 199 PHE A CA 1
ATOM 1570 C C . PHE A 1 199 ? -12.5 -21.75 0.5 1 97.44 199 PHE A C 1
ATOM 1572 O O . PHE A 1 199 ? -13.445 -21.438 -0.232 1 97.44 199 PHE A O 1
ATOM 1579 N N . LYS A 1 200 ? -12.672 -22.094 1.725 1 97.81 200 LYS A N 1
ATOM 1580 C CA . LYS A 1 200 ? -14 -22.406 2.246 1 97.81 200 LYS A CA 1
ATOM 1581 C C . LYS A 1 200 ? -14.836 -21.141 2.408 1 97.81 200 LYS A C 1
ATOM 1583 O O . LYS A 1 200 ? -16.047 -21.156 2.162 1 97.81 200 LYS A O 1
ATOM 1588 N N . ILE A 1 201 ? -14.219 -20.109 2.762 1 97.69 201 ILE A N 1
ATOM 1589 C CA . ILE A 1 201 ? -14.93 -18.844 2.896 1 97.69 201 ILE A CA 1
ATOM 1590 C C . ILE A 1 201 ? -15.453 -18.391 1.532 1 97.69 201 ILE A C 1
ATOM 1592 O O . ILE A 1 201 ? -16.641 -18.078 1.384 1 97.69 201 ILE A O 1
ATOM 1596 N N . PHE A 1 202 ? -14.617 -18.438 0.583 1 97.81 202 PHE A N 1
ATOM 1597 C CA . PHE A 1 202 ? -14.992 -17.922 -0.733 1 97.81 202 PHE A CA 1
ATOM 1598 C C . PHE A 1 202 ? -15.977 -18.875 -1.416 1 97.81 202 PHE A C 1
ATOM 1600 O O . PHE A 1 202 ? -16.875 -18.422 -2.137 1 97.81 202 PHE A O 1
ATOM 1607 N N . LYS A 1 203 ? -15.797 -20.125 -1.179 1 97.81 203 LYS A N 1
ATOM 1608 C CA . LYS A 1 203 ? -16.766 -21.078 -1.719 1 97.81 203 LYS A CA 1
ATOM 1609 C C . LYS A 1 203 ? -18.156 -20.844 -1.135 1 97.81 203 LYS A C 1
ATOM 1611 O O . LYS A 1 203 ? -19.141 -20.812 -1.867 1 97.81 203 LYS A O 1
ATOM 1616 N N . LYS A 1 204 ? -18.219 -20.719 0.125 1 96.81 204 LYS A N 1
ATOM 1617 C CA . LYS A 1 204 ? -19.5 -20.484 0.773 1 96.81 204 LYS A CA 1
ATOM 1618 C C . LYS A 1 204 ? -20.094 -19.156 0.323 1 96.81 204 LYS A C 1
ATOM 1620 O O . LYS A 1 204 ? -21.281 -19.078 -0.005 1 96.81 204 LYS A O 1
ATOM 1625 N N . MET A 1 205 ? -19.328 -18.141 0.289 1 95.88 205 MET A N 1
ATOM 1626 C CA . MET A 1 205 ? -19.797 -16.844 -0.18 1 95.88 205 MET A CA 1
ATOM 1627 C C . MET A 1 205 ? -20.328 -16.938 -1.608 1 95.88 205 MET A C 1
ATOM 1629 O O . MET A 1 205 ? -21.391 -16.391 -1.919 1 95.88 205 MET A O 1
ATOM 1633 N N . ALA A 1 206 ? -19.562 -17.578 -2.445 1 96.94 206 ALA A N 1
ATOM 1634 C CA . ALA A 1 206 ? -19.922 -17.75 -3.85 1 96.94 206 ALA A CA 1
ATOM 1635 C C . ALA A 1 206 ? -21.266 -18.484 -3.982 1 96.94 206 ALA A C 1
ATOM 1637 O O . ALA A 1 206 ? -22.094 -18.109 -4.805 1 96.94 206 ALA A O 1
ATOM 1638 N N . SER A 1 207 ? -21.484 -19.469 -3.158 1 96.5 207 SER A N 1
ATOM 1639 C CA . SER A 1 207 ? -22.688 -20.281 -3.236 1 96.5 207 SER A CA 1
ATOM 1640 C C . SER A 1 207 ? -23.922 -19.438 -2.91 1 96.5 207 SER A C 1
ATOM 1642 O O . SER A 1 207 ? -25.031 -19.766 -3.35 1 96.5 207 SER A O 1
ATOM 1644 N N . LEU A 1 208 ? -23.719 -18.344 -2.23 1 95.31 208 LEU A N 1
ATOM 1645 C CA . LEU A 1 208 ? -24.828 -17.484 -1.808 1 95.31 208 LEU A CA 1
ATOM 1646 C C . LEU A 1 208 ? -24.953 -16.281 -2.732 1 95.31 208 LEU A C 1
ATOM 1648 O O . LEU A 1 208 ? -25.797 -15.414 -2.504 1 95.31 208 LEU A O 1
ATOM 1652 N N . SER A 1 209 ? -24.078 -16.234 -3.791 1 95.94 209 SER A N 1
ATOM 1653 C CA . SER A 1 209 ? -23.984 -15 -4.555 1 95.94 209 SER A CA 1
ATOM 1654 C C . SER A 1 209 ? -24.094 -15.258 -6.051 1 95.94 209 SER A C 1
ATOM 1656 O O . SER A 1 209 ? -23.344 -14.664 -6.84 1 95.94 209 SER A O 1
ATOM 1658 N N . GLU A 1 210 ? -24.953 -16.125 -6.438 1 96.75 210 GLU A N 1
ATOM 1659 C CA . GLU A 1 210 ? -25.094 -16.453 -7.848 1 96.75 210 GLU A CA 1
ATOM 1660 C C . GLU A 1 210 ? -25.422 -15.227 -8.68 1 96.75 210 GLU A C 1
ATOM 1662 O O . GLU A 1 210 ? -24.906 -15.062 -9.789 1 96.75 210 GLU A O 1
ATOM 1667 N N . GLN A 1 211 ? -26.219 -14.32 -8.172 1 96.12 211 GLN A N 1
ATOM 1668 C CA . GLN A 1 211 ? -26.609 -13.125 -8.906 1 96.12 211 GLN A CA 1
ATOM 1669 C C . GLN A 1 211 ? -25.562 -12.016 -8.766 1 96.12 211 GLN A C 1
ATOM 1671 O O . GLN A 1 211 ? -25.188 -11.383 -9.75 1 96.12 211 GLN A O 1
ATOM 1676 N N . ASN A 1 212 ? -25.047 -11.805 -7.574 1 95.44 212 ASN A N 1
ATOM 1677 C CA . ASN A 1 212 ? -24.125 -10.719 -7.281 1 95.44 212 ASN A CA 1
ATOM 1678 C C . ASN A 1 212 ? -22.719 -11.016 -7.793 1 95.44 212 ASN A C 1
ATOM 1680 O O . ASN A 1 212 ? -22 -10.109 -8.219 1 95.44 212 ASN A O 1
ATOM 1684 N N . LEU A 1 213 ? -22.328 -12.305 -7.699 1 96.88 213 LEU A N 1
ATOM 1685 C CA . LEU A 1 213 ? -21 -12.75 -8.086 1 96.88 213 LEU A CA 1
ATOM 1686 C C . LEU A 1 213 ? -21.078 -14 -8.961 1 96.88 213 LEU A C 1
ATOM 1688 O O . LEU A 1 213 ? -20.578 -15.055 -8.586 1 96.88 213 LEU A O 1
ATOM 1692 N N . PRO A 1 214 ? -21.562 -13.844 -10.133 1 98 214 PRO A N 1
ATOM 1693 C CA . PRO A 1 214 ? -21.734 -15.023 -10.977 1 98 214 PRO A CA 1
ATOM 1694 C C . PRO A 1 214 ? -20.422 -15.688 -11.352 1 98 214 PRO A C 1
ATOM 1696 O O . PRO A 1 214 ? -20.344 -16.922 -11.477 1 98 214 PRO A O 1
ATOM 1699 N N . ALA A 1 215 ? -19.375 -14.961 -11.547 1 98.44 215 ALA A N 1
ATOM 1700 C CA . ALA A 1 215 ? -18.078 -15.547 -11.891 1 98.44 215 ALA A CA 1
ATOM 1701 C C . ALA A 1 215 ? -17.531 -16.406 -10.75 1 98.44 215 ALA A C 1
ATOM 1703 O O . ALA A 1 215 ? -17.016 -17.484 -10.977 1 98.44 215 ALA A O 1
ATOM 1704 N N . ASP A 1 216 ? -17.672 -15.867 -9.516 1 98.06 216 ASP A N 1
ATOM 1705 C CA . ASP A 1 216 ? -17.25 -16.656 -8.359 1 98.06 216 ASP A CA 1
ATOM 1706 C C . ASP A 1 216 ? -18.094 -17.922 -8.219 1 98.06 216 ASP A C 1
ATOM 1708 O O . ASP A 1 216 ? -17.562 -19 -7.934 1 98.06 216 ASP A O 1
ATOM 1712 N N . TYR A 1 217 ? -19.391 -17.75 -8.398 1 98.12 217 TYR A N 1
ATOM 1713 C CA . TY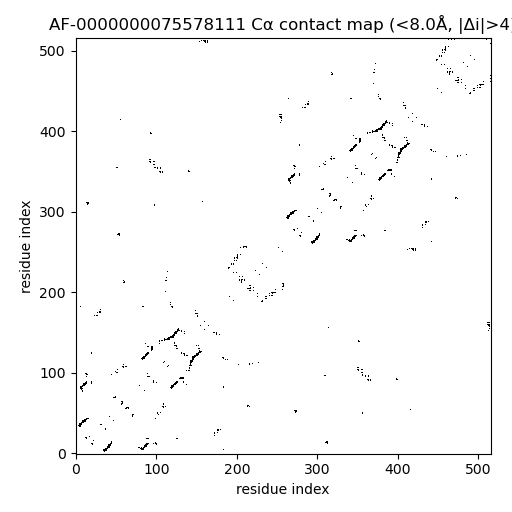R A 1 217 ? -20.297 -18.891 -8.297 1 98.12 217 TYR A CA 1
ATOM 1714 C C . TYR A 1 217 ? -19.891 -20 -9.266 1 98.12 217 TYR A C 1
ATOM 1716 O O . TYR A 1 217 ? -19.797 -21.172 -8.875 1 98.12 217 TYR A O 1
ATOM 1724 N N . GLN A 1 218 ? -19.641 -19.641 -10.453 1 97.88 218 GLN A N 1
ATOM 1725 C CA . GLN A 1 218 ? -19.25 -20.609 -11.469 1 97.88 218 GLN A CA 1
ATOM 1726 C C . GLN A 1 218 ? -17.891 -21.234 -11.133 1 97.88 218 GLN A C 1
ATOM 1728 O O . GLN A 1 218 ? -17.719 -22.453 -11.281 1 97.88 218 GLN A O 1
ATOM 1733 N N . PHE A 1 219 ? -16.984 -20.516 -10.664 1 98.12 219 PHE A N 1
ATOM 1734 C CA . PHE A 1 219 ? -15.625 -20.969 -10.383 1 98.12 219 PHE A CA 1
ATOM 1735 C C . PHE A 1 219 ? -15.617 -22 -9.266 1 98.12 219 PHE A C 1
ATOM 1737 O O . PHE A 1 219 ? -14.898 -23 -9.344 1 98.12 219 PHE A O 1
ATOM 1744 N N . TYR A 1 220 ? -16.406 -21.797 -8.266 1 97.81 220 TYR A N 1
ATOM 1745 C CA . TYR A 1 220 ? -16.297 -22.594 -7.051 1 97.81 220 TYR A CA 1
ATOM 1746 C C . TYR A 1 220 ? -17.281 -23.766 -7.086 1 97.81 220 TYR A C 1
ATOM 1748 O O . TYR A 1 220 ? -17.172 -24.703 -6.293 1 97.81 220 TYR A O 1
ATOM 1756 N N . ASN A 1 221 ? -18.188 -23.75 -7.992 1 95.12 221 ASN A N 1
ATOM 1757 C CA . ASN A 1 221 ? -19.312 -24.672 -7.996 1 95.12 221 ASN A CA 1
ATOM 1758 C C . ASN A 1 221 ? -18.844 -26.125 -8.148 1 95.12 221 ASN A C 1
ATOM 1760 O O . ASN A 1 221 ? -19.453 -27.031 -7.578 1 95.12 221 ASN A O 1
ATOM 1764 N N . ASP A 1 222 ? -17.781 -26.375 -8.82 1 93.81 222 ASP A N 1
ATOM 1765 C CA . ASP A 1 222 ? -17.359 -27.75 -9.102 1 93.81 222 ASP A CA 1
ATOM 1766 C C . ASP A 1 222 ? -16.109 -28.109 -8.289 1 93.81 222 ASP A C 1
ATOM 1768 O O . ASP A 1 222 ? -15.398 -29.062 -8.617 1 93.81 222 ASP A O 1
ATOM 1772 N N . LYS A 1 223 ? -15.852 -27.375 -7.254 1 94.69 223 LYS A N 1
ATOM 1773 C CA . LYS A 1 223 ? -14.664 -27.609 -6.43 1 94.69 223 LYS A CA 1
ATOM 1774 C C . LYS A 1 223 ? -15.062 -28.109 -5.039 1 94.69 223 LYS A C 1
ATOM 1776 O O . LYS A 1 223 ? -15.398 -27.312 -4.164 1 94.69 223 LYS A O 1
ATOM 1781 N N . PRO A 1 224 ? -14.945 -29.297 -4.84 1 87.69 224 PRO A N 1
ATOM 1782 C CA . PRO A 1 224 ? -15.539 -29.844 -3.613 1 87.69 224 PRO A CA 1
ATOM 1783 C C . PRO A 1 224 ? -14.672 -29.594 -2.381 1 87.69 224 PRO A C 1
ATOM 1785 O O . PRO A 1 224 ? -15.188 -29.219 -1.326 1 87.69 224 PRO A O 1
ATOM 1788 N N . LYS A 1 225 ? -13.297 -29.734 -2.537 1 90.5 225 LYS A N 1
ATOM 1789 C CA . LYS A 1 225 ? -12.5 -29.75 -1.314 1 90.5 225 LYS A CA 1
ATOM 1790 C C . LYS A 1 225 ? -11.477 -28.609 -1.314 1 90.5 225 LYS A C 1
ATOM 1792 O O . LYS A 1 225 ? -11.078 -28.125 -0.253 1 90.5 225 LYS A O 1
ATOM 1797 N N . PHE A 1 226 ? -11.016 -28.312 -2.441 1 95 226 PHE A N 1
ATOM 1798 C CA . PHE A 1 226 ? -9.984 -27.297 -2.605 1 95 226 PHE A CA 1
ATOM 1799 C C . PHE A 1 226 ? -9.922 -26.812 -4.051 1 95 226 PHE A C 1
ATOM 1801 O O . PHE A 1 226 ? -10.695 -27.266 -4.898 1 95 226 PHE A O 1
ATOM 1808 N N . PHE A 1 227 ? -9.078 -25.844 -4.336 1 94.94 227 PHE A N 1
ATOM 1809 C CA . PHE A 1 227 ? -8.969 -25.25 -5.668 1 94.94 227 PHE A CA 1
ATOM 1810 C C . PHE A 1 227 ? -8.57 -26.297 -6.695 1 94.94 227 PHE A C 1
ATOM 1812 O O . PHE A 1 227 ? -8.906 -26.188 -7.875 1 94.94 227 PHE A O 1
ATOM 1819 N N . TYR A 1 228 ? -7.855 -27.359 -6.301 1 91.44 228 TYR A N 1
ATOM 1820 C CA . TYR A 1 228 ? -7.414 -28.484 -7.125 1 91.44 228 TYR A CA 1
ATOM 1821 C C . TYR A 1 228 ? -7.508 -29.797 -6.355 1 91.44 228 TYR A C 1
ATOM 1823 O O . TYR A 1 228 ? -7.668 -29.797 -5.133 1 91.44 228 TYR A O 1
ATOM 1831 N N . PRO A 1 229 ? -7.57 -30.906 -7.059 1 90.88 229 PRO A N 1
ATOM 1832 C CA . PRO A 1 229 ? -7.68 -32.188 -6.367 1 90.88 229 PRO A CA 1
ATOM 1833 C C . PRO A 1 229 ? -6.504 -32.469 -5.434 1 90.88 229 PRO A C 1
ATOM 1835 O O . PRO A 1 229 ? -5.348 -32.438 -5.863 1 90.88 229 PRO A O 1
ATOM 1838 N N . VAL A 1 230 ? -6.844 -32.656 -4.168 1 90.56 230 VAL A N 1
ATOM 1839 C CA . VAL A 1 230 ? -5.809 -32.906 -3.178 1 90.56 230 VAL A CA 1
ATOM 1840 C C . VAL A 1 230 ? -6.426 -33.562 -1.946 1 90.56 230 VAL A C 1
ATOM 1842 O O . VAL A 1 230 ? -7.625 -33.438 -1.69 1 90.56 230 VAL A O 1
ATOM 1845 N N . LYS A 1 231 ? -5.59 -34.312 -1.19 1 90.31 231 LYS A N 1
ATOM 1846 C CA . LYS A 1 231 ? -6.035 -34.844 0.092 1 90.31 231 LYS A CA 1
ATOM 1847 C C . LYS A 1 231 ? -5.98 -33.781 1.184 1 90.31 231 LYS A C 1
ATOM 1849 O O . LYS A 1 231 ? -4.988 -33.062 1.311 1 90.31 231 LYS A O 1
ATOM 1854 N N . VAL A 1 232 ? -7.035 -33.656 1.896 1 91.88 232 VAL A N 1
ATOM 1855 C CA . VAL A 1 232 ? -7.129 -32.656 2.969 1 91.88 232 VAL A CA 1
ATOM 1856 C C . VAL A 1 232 ? -7.332 -33.375 4.305 1 91.88 232 VAL A C 1
ATOM 1858 O O . VAL A 1 232 ? -8.109 -34.312 4.398 1 91.88 232 VAL A O 1
ATOM 1861 N N . SER A 1 233 ? -6.598 -32.938 5.242 1 91.81 233 SER A N 1
ATOM 1862 C CA . SER A 1 233 ? -6.766 -33.438 6.598 1 91.81 233 SER A CA 1
ATOM 1863 C C . SER A 1 233 ? -8.195 -33.25 7.094 1 91.81 233 SER A C 1
ATOM 1865 O O . SER A 1 233 ? -8.773 -32.156 6.898 1 91.81 233 SER A O 1
ATOM 1867 N N . LEU A 1 234 ? -8.742 -34.25 7.766 1 92.81 234 LEU A N 1
ATOM 1868 C CA . LEU A 1 234 ? -10.109 -34.156 8.273 1 92.81 234 LEU A CA 1
ATOM 1869 C C . LEU A 1 234 ? -10.227 -33.094 9.344 1 92.81 234 LEU A C 1
ATOM 1871 O O . LEU A 1 234 ? -11.203 -32.344 9.367 1 92.81 234 LEU A O 1
ATOM 1875 N N . VAL A 1 235 ? -9.266 -33.031 10.133 1 95.62 235 VAL A N 1
ATOM 1876 C CA . VAL A 1 235 ? -9.281 -32.094 11.242 1 95.62 235 VAL A CA 1
ATOM 1877 C C . VAL A 1 235 ? -9.195 -30.656 10.695 1 95.62 235 VAL A C 1
ATOM 1879 O O . VAL A 1 235 ? -10.016 -29.812 11.047 1 95.62 235 VAL A O 1
ATOM 1882 N N . LYS A 1 236 ? -8.242 -30.438 9.82 1 94.88 236 LYS A N 1
ATOM 1883 C CA . LYS A 1 236 ? -8.094 -29.109 9.227 1 94.88 236 LYS A CA 1
ATOM 1884 C C . LYS A 1 236 ? -9.344 -28.734 8.438 1 94.88 236 LYS A C 1
ATOM 1886 O O . LYS A 1 236 ? -9.773 -27.578 8.477 1 94.88 236 LYS A O 1
ATOM 1891 N N . ASN A 1 237 ? -9.836 -29.672 7.77 1 95.31 237 ASN A N 1
ATOM 1892 C CA . ASN A 1 237 ? -11.039 -29.438 6.973 1 95.31 237 ASN A CA 1
ATOM 1893 C C . ASN A 1 237 ? -12.219 -29.016 7.848 1 95.31 237 ASN A C 1
ATOM 1895 O O . ASN A 1 237 ? -12.938 -28.062 7.512 1 95.31 237 ASN A O 1
ATOM 1899 N N . GLY A 1 238 ? -12.43 -29.672 8.859 1 96.44 238 GLY A N 1
ATOM 1900 C CA . GLY A 1 238 ? -13.492 -29.328 9.789 1 96.44 238 GLY A CA 1
ATOM 1901 C C . GLY A 1 238 ? -13.328 -27.969 10.422 1 96.44 238 GLY A C 1
ATOM 1902 O O . GLY A 1 238 ? -14.281 -27.188 10.477 1 96.44 238 GLY A O 1
ATOM 1903 N N . LEU A 1 239 ? -12.164 -27.719 10.859 1 97.5 239 LEU A N 1
ATOM 1904 C CA . LEU A 1 239 ? -11.883 -26.438 11.469 1 97.5 239 LEU A CA 1
ATOM 1905 C C . LEU A 1 239 ? -12.102 -25.297 10.477 1 97.5 239 LEU A C 1
ATOM 1907 O O . LEU A 1 239 ? -12.719 -24.281 10.805 1 97.5 239 LEU A O 1
ATOM 1911 N N . ALA A 1 240 ? -11.602 -25.484 9.297 1 97.56 240 ALA A N 1
ATOM 1912 C CA . ALA A 1 240 ? -11.781 -24.484 8.25 1 97.56 240 ALA A CA 1
ATOM 1913 C C . ALA A 1 240 ? -13.258 -24.25 7.953 1 97.56 240 ALA A C 1
ATOM 1915 O O . ALA A 1 240 ? -13.68 -23.125 7.711 1 97.56 240 ALA A O 1
ATOM 1916 N N . GLU A 1 241 ? -13.992 -25.297 8.008 1 97.06 241 GLU A N 1
ATOM 1917 C CA . GLU A 1 241 ? -15.43 -25.203 7.754 1 97.06 241 GLU A CA 1
ATOM 1918 C C . GLU A 1 241 ? -16.125 -24.375 8.828 1 97.06 241 GLU A C 1
ATOM 1920 O O . GLU A 1 241 ? -16.938 -23.5 8.516 1 97.06 241 GLU A O 1
ATOM 1925 N N . VAL A 1 242 ? -15.773 -24.594 10 1 98 242 VAL A N 1
ATOM 1926 C CA . VAL A 1 242 ? -16.359 -23.875 11.117 1 98 242 VAL A CA 1
ATOM 1927 C C . VAL A 1 242 ? -16.031 -22.391 11.008 1 98 242 VAL A C 1
ATOM 1929 O O . VAL A 1 242 ? -16.922 -21.531 11.125 1 98 242 VAL A O 1
ATOM 1932 N N . ILE A 1 243 ? -14.82 -22.141 10.719 1 97.94 243 ILE A N 1
ATOM 1933 C CA . ILE A 1 243 ? -14.367 -20.766 10.602 1 97.94 243 ILE A CA 1
ATOM 1934 C C . ILE A 1 243 ? -15.07 -20.078 9.43 1 97.94 243 ILE A C 1
ATOM 1936 O O . ILE A 1 243 ? -15.5 -18.938 9.531 1 97.94 243 ILE A O 1
ATOM 1940 N N . ALA A 1 244 ? -15.227 -20.766 8.391 1 97.38 244 ALA A N 1
ATOM 1941 C CA . ALA A 1 244 ? -15.883 -20.219 7.199 1 97.38 244 ALA A CA 1
ATOM 1942 C C . ALA A 1 244 ? -17.344 -19.891 7.473 1 97.38 244 ALA A C 1
ATOM 1944 O O . ALA A 1 244 ? -17.844 -18.844 7.07 1 97.38 244 ALA A O 1
ATOM 1945 N N . VAL A 1 245 ? -18.016 -20.75 8.117 1 97.12 245 VAL A N 1
ATOM 1946 C CA . VAL A 1 245 ? -19.422 -20.547 8.438 1 97.12 245 VAL A CA 1
ATOM 1947 C C . VAL A 1 245 ? -19.594 -19.312 9.32 1 97.12 245 VAL A C 1
ATOM 1949 O O . VAL A 1 245 ? -20.469 -18.484 9.078 1 97.12 245 VAL A O 1
ATOM 1952 N N . LEU A 1 246 ? -18.703 -19.188 10.234 1 97.62 246 LEU A N 1
ATOM 1953 C CA . LEU A 1 246 ? -18.75 -18.047 11.141 1 97.62 246 LEU A CA 1
ATOM 1954 C C . LEU A 1 246 ? -18.438 -16.75 10.398 1 97.62 246 LEU A C 1
ATOM 1956 O O . LEU A 1 246 ? -19.078 -15.719 10.625 1 97.62 246 LEU A O 1
ATOM 1960 N N . ALA A 1 247 ? -17.453 -16.812 9.555 1 96.19 247 ALA A N 1
ATOM 1961 C CA . ALA A 1 247 ? -17.062 -15.641 8.781 1 96.19 247 ALA A CA 1
ATOM 1962 C C . ALA A 1 247 ? -18.203 -15.188 7.875 1 96.19 247 ALA A C 1
ATOM 1964 O O . ALA A 1 247 ? -18.547 -14 7.852 1 96.19 247 ALA A O 1
ATOM 1965 N N . VAL A 1 248 ? -18.812 -16.078 7.223 1 95.75 248 VAL A N 1
ATOM 1966 C CA . VAL A 1 248 ? -19.891 -15.75 6.285 1 95.75 248 VAL A CA 1
ATOM 1967 C C . VAL A 1 248 ? -21.125 -15.281 7.059 1 95.75 248 VAL A C 1
ATOM 1969 O O . VAL A 1 248 ? -21.844 -14.383 6.609 1 95.75 248 VAL A O 1
ATOM 1972 N N . TRP A 1 249 ? -21.344 -15.883 8.156 1 95.12 249 TRP A N 1
ATOM 1973 C CA . TRP A 1 249 ? -22.422 -15.445 9.023 1 95.12 249 TRP A CA 1
ATOM 1974 C C . TRP A 1 249 ? -22.234 -13.984 9.43 1 95.12 249 TRP A C 1
ATOM 1976 O O . TRP A 1 249 ? -23.188 -13.203 9.391 1 95.12 249 TRP A O 1
ATOM 1986 N N . SER A 1 250 ? -21.062 -13.68 9.75 1 94.12 250 SER A N 1
ATOM 1987 C CA . SER A 1 250 ? -20.75 -12.297 10.117 1 94.12 250 SER A CA 1
ATOM 1988 C C . SER A 1 250 ? -20.953 -11.352 8.938 1 94.12 250 SER A C 1
ATOM 1990 O O . SER A 1 250 ? -21.469 -10.25 9.102 1 94.12 250 SER A O 1
ATOM 1992 N N . MET A 1 251 ? -20.625 -11.758 7.801 1 93.19 251 MET A N 1
ATOM 1993 C CA . MET A 1 251 ? -20.766 -10.945 6.598 1 93.19 251 MET A CA 1
ATOM 1994 C C . MET A 1 251 ? -22.234 -10.711 6.258 1 93.19 251 MET A C 1
ATOM 1996 O O . MET A 1 251 ? -22.609 -9.641 5.777 1 93.19 251 MET A O 1
ATOM 2000 N N . LYS A 1 252 ? -23.016 -11.664 6.559 1 93.62 252 LYS A N 1
ATOM 2001 C CA . LYS A 1 252 ? -24.453 -11.586 6.273 1 93.62 252 LYS A CA 1
ATOM 2002 C C . LYS A 1 252 ? -25.109 -10.5 7.113 1 93.62 252 LYS A C 1
ATOM 2004 O O . LYS A 1 252 ? -26.203 -10.016 6.77 1 93.62 252 LYS A O 1
ATOM 2009 N N . LYS A 1 253 ? -24.484 -10.148 8.164 1 93.12 253 LYS A N 1
ATOM 2010 C CA . LYS A 1 253 ? -25.016 -9.086 9.008 1 93.12 253 LYS A CA 1
ATOM 2011 C C . LYS A 1 253 ? -24.812 -7.715 8.367 1 93.12 253 LYS A C 1
ATOM 2013 O O . LYS A 1 253 ? -25.438 -6.734 8.758 1 93.12 253 LYS A O 1
ATOM 2018 N N . GLN A 1 254 ? -23.969 -7.652 7.363 1 92.81 254 GLN A N 1
ATOM 2019 C CA . GLN A 1 254 ? -23.609 -6.379 6.75 1 92.81 254 GLN A CA 1
ATOM 2020 C C . GLN A 1 254 ? -24.172 -6.27 5.336 1 92.81 254 GLN A C 1
ATOM 2022 O O . GLN A 1 254 ? -24.625 -5.199 4.918 1 92.81 254 GLN A O 1
ATOM 2027 N N . VAL A 1 255 ? -24.141 -7.395 4.629 1 90.88 255 VAL A N 1
ATOM 2028 C CA . VAL A 1 255 ? -24.484 -7.324 3.211 1 90.88 255 VAL A CA 1
ATOM 2029 C C . VAL A 1 255 ? -25.516 -8.398 2.877 1 90.88 255 VAL A C 1
ATOM 2031 O O . VAL A 1 255 ? -25.547 -9.461 3.498 1 90.88 255 VAL A O 1
ATOM 2034 N N . ASP A 1 256 ? -26.219 -8.086 1.853 1 90 256 ASP A N 1
ATOM 2035 C CA . ASP A 1 256 ? -27.203 -9.039 1.355 1 90 256 ASP A CA 1
ATOM 2036 C C . ASP A 1 256 ? -26.656 -9.844 0.184 1 90 256 ASP A C 1
ATOM 2038 O O . ASP A 1 256 ? -26.391 -9.297 -0.889 1 90 256 ASP A O 1
ATOM 2042 N N . PHE A 1 257 ? -26.562 -11.094 0.427 1 89.31 257 PHE A N 1
ATOM 2043 C CA . PHE A 1 257 ? -26.125 -11.977 -0.65 1 89.31 257 PHE A CA 1
ATOM 2044 C C . PHE A 1 257 ? -27.312 -12.422 -1.497 1 89.31 257 PHE A C 1
ATOM 2046 O O . PHE A 1 257 ? -28.391 -12.688 -0.969 1 89.31 257 PHE A O 1
ATOM 2053 N N . LYS A 1 258 ? -27.062 -12.422 -2.846 1 91.38 258 LYS A N 1
ATOM 2054 C CA . LYS A 1 258 ? -28.109 -12.875 -3.752 1 91.38 258 LYS A CA 1
ATOM 2055 C C . LYS A 1 258 ? -27.547 -13.805 -4.824 1 91.38 258 LYS A C 1
ATOM 2057 O O . LYS A 1 258 ? -26.406 -13.648 -5.254 1 91.38 258 LYS A O 1
ATOM 2062 N N . MET B 1 1 ? -19.328 34.469 19.531 1 40.59 1 MET B N 1
ATOM 2063 C CA . MET B 1 1 ? -18.031 33.906 19.219 1 40.59 1 MET B CA 1
ATOM 2064 C C . MET B 1 1 ? -17.797 33.844 17.719 1 40.59 1 MET B C 1
ATOM 2066 O O . MET B 1 1 ? -18.688 33.469 16.953 1 40.59 1 MET B O 1
ATOM 2070 N N . GLU B 1 2 ? -17.078 34.75 17.141 1 50.62 2 GLU B N 1
ATOM 2071 C CA . GLU B 1 2 ? -16.938 34.906 15.695 1 50.62 2 GLU B CA 1
ATOM 2072 C C . GLU B 1 2 ? -16.75 33.562 15 1 50.62 2 GLU B C 1
ATOM 2074 O O . GLU B 1 2 ? -15.867 32.781 15.367 1 50.62 2 GLU B O 1
ATOM 2079 N N . VAL B 1 3 ? -17.812 33.062 14.477 1 61.31 3 VAL B N 1
ATOM 2080 C CA . VAL B 1 3 ? -17.844 31.75 13.836 1 61.31 3 VAL B CA 1
ATOM 2081 C C . VAL B 1 3 ? -16.781 31.703 12.734 1 61.31 3 VAL B C 1
ATOM 2083 O O . VAL B 1 3 ? -16.859 32.438 11.75 1 61.31 3 VAL B O 1
ATOM 2086 N N . LYS B 1 4 ? -15.555 31.203 13.086 1 81.12 4 LYS B N 1
ATOM 2087 C CA . LYS B 1 4 ? -14.438 31.141 12.148 1 81.12 4 LYS B CA 1
ATOM 2088 C C . LYS B 1 4 ? -14.703 30.125 11.039 1 81.12 4 LYS B C 1
ATOM 2090 O O . LYS B 1 4 ? -15.156 29 11.312 1 81.12 4 LYS B O 1
ATOM 2095 N N . LEU B 1 5 ? -14.75 30.625 9.82 1 93.06 5 LEU B N 1
ATOM 2096 C CA . LEU B 1 5 ? -14.852 29.766 8.656 1 93.06 5 LEU B CA 1
ATOM 2097 C C . LEU B 1 5 ? -13.734 28.734 8.648 1 93.06 5 LEU B C 1
ATOM 2099 O O . LEU B 1 5 ? -12.555 29.078 8.742 1 93.06 5 LEU B O 1
ATOM 2103 N N . MET B 1 6 ? -14.102 27.484 8.688 1 96.44 6 MET B N 1
ATOM 2104 C CA . MET B 1 6 ? -13.117 26.406 8.625 1 96.44 6 MET B CA 1
ATOM 2105 C C . MET B 1 6 ? -13.047 25.812 7.215 1 96.44 6 MET B C 1
ATOM 2107 O O . MET B 1 6 ? -14.07 25.562 6.59 1 96.44 6 MET B O 1
ATOM 2111 N N . LYS B 1 7 ? -11.859 25.656 6.754 1 98 7 LYS B N 1
ATOM 2112 C CA . LYS B 1 7 ? -11.633 25.094 5.422 1 98 7 LYS B CA 1
ATOM 2113 C C . LYS B 1 7 ? -11.234 23.625 5.492 1 98 7 LYS B C 1
ATOM 2115 O O . LYS B 1 7 ? -10.305 23.266 6.215 1 98 7 LYS B O 1
ATOM 2120 N N . ILE B 1 8 ? -12.008 22.797 4.746 1 98.75 8 ILE B N 1
ATOM 2121 C CA . ILE B 1 8 ? -11.734 21.359 4.699 1 98.75 8 ILE B CA 1
ATOM 2122 C C . ILE B 1 8 ? -11.492 20.938 3.252 1 98.75 8 ILE B C 1
ATOM 2124 O O . ILE B 1 8 ? -12.258 21.297 2.355 1 98.75 8 ILE B O 1
ATOM 2128 N N . ILE B 1 9 ? -10.438 20.203 3.025 1 98.81 9 ILE B N 1
ATOM 2129 C CA . ILE B 1 9 ? -10.141 19.625 1.718 1 98.81 9 ILE B CA 1
ATOM 2130 C C . ILE B 1 9 ? -10.258 18.109 1.781 1 98.81 9 ILE B C 1
ATOM 2132 O O . ILE B 1 9 ? -9.617 17.453 2.615 1 98.81 9 ILE B O 1
ATOM 2136 N N . ALA B 1 10 ? -11.133 17.562 0.944 1 98.94 10 ALA B N 1
ATOM 2137 C CA . ALA B 1 10 ? -11.25 16.109 0.817 1 98.94 10 ALA B CA 1
ATOM 2138 C C . ALA B 1 10 ? -10.547 15.609 -0.44 1 98.94 10 ALA B C 1
ATOM 2140 O O . ALA B 1 10 ? -10.953 15.938 -1.559 1 98.94 10 ALA B O 1
ATOM 2141 N N . ILE B 1 11 ? -9.484 14.867 -0.237 1 98.94 11 ILE B N 1
ATOM 2142 C CA . ILE B 1 11 ? -8.781 14.211 -1.333 1 98.94 11 ILE B CA 1
ATOM 2143 C C . ILE B 1 11 ? -9.422 12.859 -1.62 1 98.94 11 ILE B C 1
ATOM 2145 O O . ILE B 1 11 ? -9.375 11.953 -0.784 1 98.94 11 ILE B O 1
ATOM 2149 N N . MET B 1 12 ? -9.992 12.734 -2.822 1 98.94 12 MET B N 1
ATOM 2150 C CA . MET B 1 12 ? -10.758 11.547 -3.189 1 98.94 12 MET B CA 1
ATOM 2151 C C . MET B 1 12 ? -9.945 10.648 -4.117 1 98.94 12 MET B C 1
ATOM 2153 O O . MET B 1 12 ? -9.672 11.008 -5.262 1 98.94 12 MET B O 1
ATOM 2157 N N . GLY B 1 13 ? -9.664 9.414 -3.635 1 98.75 13 GLY B N 1
ATOM 2158 C CA . GLY B 1 13 ? -8.781 8.523 -4.371 1 98.75 13 GLY B CA 1
ATOM 2159 C C . GLY B 1 13 ? -9.531 7.5 -5.207 1 98.75 13 GLY B C 1
ATOM 2160 O O . GLY B 1 13 ? -8.914 6.602 -5.789 1 98.75 13 GLY B O 1
ATOM 2161 N N . SER B 1 14 ? -10.844 7.617 -5.309 1 98.25 14 SER B N 1
ATOM 2162 C CA . SER B 1 14 ? -11.633 6.699 -6.125 1 98.25 14 SER B CA 1
ATOM 2163 C C . SER B 1 14 ? -11.664 7.148 -7.582 1 98.25 14 SER B C 1
ATOM 2165 O O . SER B 1 14 ? -11.789 8.344 -7.867 1 98.25 14 SER B O 1
ATOM 2167 N N . PRO B 1 15 ? -11.609 6.195 -8.484 1 97.75 15 PRO B N 1
ATOM 2168 C CA . PRO B 1 15 ? -11.719 6.547 -9.906 1 97.75 15 PRO B CA 1
ATOM 2169 C C . PRO B 1 15 ? -13.141 6.922 -10.32 1 97.75 15 PRO B C 1
ATOM 2171 O O . PRO B 1 15 ? -13.367 7.309 -11.469 1 97.75 15 PRO B O 1
ATOM 2174 N N . HIS B 1 16 ? -14.156 6.758 -9.438 1 96.44 16 HIS B N 1
ATOM 2175 C CA . HIS B 1 16 ? -15.531 7.152 -9.711 1 96.44 16 HIS B CA 1
ATOM 2176 C C . HIS B 1 16 ? -16.234 7.586 -8.43 1 96.44 16 HIS B C 1
ATOM 2178 O O . HIS B 1 16 ? -15.742 7.367 -7.328 1 96.44 16 HIS B O 1
ATOM 2184 N N . LYS B 1 17 ? -17.359 8.297 -8.609 1 97.12 17 LYS B N 1
ATOM 2185 C CA . LYS B 1 17 ? -18.156 8.711 -7.461 1 97.12 17 LYS B CA 1
ATOM 2186 C C . LYS B 1 17 ? -19.094 7.59 -7.012 1 97.12 17 LYS B C 1
ATOM 2188 O O . LYS B 1 17 ? -20.234 7.512 -7.461 1 97.12 17 LYS B O 1
ATOM 2193 N N . GLY B 1 18 ? -18.578 6.762 -6.117 1 96.06 18 GLY B N 1
ATOM 2194 C CA . GLY B 1 18 ? -19.328 5.637 -5.586 1 96.06 18 GLY B CA 1
ATOM 2195 C C . GLY B 1 18 ? -19.547 5.719 -4.09 1 96.06 18 GLY B C 1
ATOM 2196 O O . GLY B 1 18 ? -19.953 6.766 -3.572 1 96.06 18 GLY B O 1
ATOM 2197 N N . LYS B 1 19 ? -19.359 4.613 -3.414 1 96.69 19 LYS B N 1
ATOM 2198 C CA . LYS B 1 19 ? -19.641 4.508 -1.985 1 96.69 19 LYS B CA 1
ATOM 2199 C C . LYS B 1 19 ? -18.734 5.422 -1.176 1 96.69 19 LYS B C 1
ATOM 2201 O O . LYS B 1 19 ? -19.156 6.02 -0.187 1 96.69 19 LYS B O 1
ATOM 2206 N N . GLY B 1 20 ? -17.484 5.508 -1.597 1 97.81 20 GLY B N 1
ATOM 2207 C CA . GLY B 1 20 ? -16.562 6.402 -0.909 1 97.81 20 GLY B CA 1
ATOM 2208 C C . GLY B 1 20 ? -17.016 7.852 -0.942 1 97.81 20 GLY B C 1
ATOM 2209 O O . GLY B 1 20 ? -16.922 8.555 0.065 1 97.81 20 GLY B O 1
ATOM 2210 N N . TYR B 1 21 ? -17.484 8.273 -2.094 1 98.5 21 TYR B N 1
ATOM 2211 C CA . TYR B 1 21 ? -17.984 9.633 -2.254 1 98.5 21 TYR B CA 1
ATOM 2212 C C . TYR B 1 21 ? -19.203 9.875 -1.364 1 98.5 21 TYR B C 1
ATOM 2214 O O . TYR B 1 21 ? -19.281 10.898 -0.689 1 98.5 21 TYR B O 1
ATOM 2222 N N . GLN B 1 22 ? -20.109 8.93 -1.293 1 98.19 22 GLN B N 1
ATOM 2223 C CA . GLN B 1 22 ? -21.297 9.047 -0.46 1 98.19 22 GLN B CA 1
ATOM 2224 C C . GLN B 1 22 ? -20.938 9.188 1.014 1 98.19 22 GLN B C 1
ATOM 2226 O O . GLN B 1 22 ? -21.547 9.977 1.738 1 98.19 22 GLN B O 1
ATOM 2231 N N . ILE B 1 23 ? -19.938 8.43 1.42 1 98.69 23 ILE B N 1
ATOM 2232 C CA . ILE B 1 23 ? -19.484 8.477 2.805 1 98.69 23 ILE B CA 1
ATOM 2233 C C . ILE B 1 23 ? -18.969 9.875 3.129 1 98.69 23 ILE B C 1
ATOM 2235 O O . ILE B 1 23 ? -19.344 10.469 4.148 1 98.69 23 ILE B O 1
ATOM 2239 N N . VAL B 1 24 ? -18.141 10.438 2.281 1 98.94 24 VAL B N 1
ATOM 2240 C CA . VAL B 1 24 ? -17.547 11.742 2.527 1 98.94 24 VAL B CA 1
ATOM 2241 C C . VAL B 1 24 ? -18.625 12.828 2.438 1 98.94 24 VAL B C 1
ATOM 2243 O O . VAL B 1 24 ? -18.578 13.812 3.18 1 98.94 24 VAL B O 1
ATOM 2246 N N . GLN B 1 25 ? -19.641 12.625 1.582 1 98.88 25 GLN B N 1
ATOM 2247 C CA . GLN B 1 25 ? -20.766 13.547 1.53 1 98.88 25 GLN B CA 1
ATOM 2248 C C . GLN B 1 25 ? -21.5 13.602 2.869 1 98.88 25 GLN B C 1
ATOM 2250 O O . GLN B 1 25 ? -21.891 14.68 3.322 1 98.88 25 GLN B O 1
ATOM 2255 N N . LYS B 1 26 ? -21.672 12.469 3.451 1 98.81 26 LYS B N 1
ATOM 2256 C CA . LYS B 1 26 ? -22.328 12.422 4.758 1 98.81 26 LYS B CA 1
ATOM 2257 C C . LYS B 1 26 ? -21.5 13.141 5.812 1 98.81 26 LYS B C 1
ATOM 2259 O O . LYS B 1 26 ? -22.031 13.812 6.691 1 98.81 26 LYS B O 1
ATOM 2264 N N . ILE B 1 27 ? -20.172 12.977 5.734 1 98.88 27 ILE B N 1
ATOM 2265 C CA . ILE B 1 27 ? -19.281 13.695 6.641 1 98.88 27 ILE B CA 1
ATOM 2266 C C . ILE B 1 27 ? -19.438 15.195 6.449 1 98.88 27 ILE B C 1
ATOM 2268 O O . ILE B 1 27 ? -19.578 15.945 7.418 1 98.88 27 ILE B O 1
ATOM 2272 N N . GLU B 1 28 ? -19.438 15.633 5.164 1 98.88 28 GLU B N 1
ATOM 2273 C CA . GLU B 1 28 ? -19.609 17.047 4.836 1 98.88 28 GLU B CA 1
ATOM 2274 C C . GLU B 1 28 ? -20.906 17.594 5.43 1 98.88 28 GLU B C 1
ATOM 2276 O O . GLU B 1 28 ? -20.906 18.656 6.055 1 98.88 28 GLU B O 1
ATOM 2281 N N . MET B 1 29 ? -21.969 16.844 5.254 1 98.56 29 MET B N 1
ATOM 2282 C CA . MET B 1 29 ? -23.266 17.266 5.754 1 98.56 29 MET B CA 1
ATOM 2283 C C . MET B 1 29 ? -23.25 17.391 7.273 1 98.56 29 MET B C 1
ATOM 2285 O O . MET B 1 29 ? -23.781 18.359 7.828 1 98.56 29 MET B O 1
ATOM 2289 N N . ALA B 1 30 ? -22.672 16.438 7.91 1 98.31 30 ALA B N 1
ATOM 2290 C CA . ALA B 1 30 ? -22.578 16.469 9.367 1 98.31 30 ALA B CA 1
ATOM 2291 C C . ALA B 1 30 ? -21.797 17.688 9.836 1 98.31 30 ALA B C 1
ATOM 2293 O O . ALA B 1 30 ? -22.234 18.406 10.734 1 98.31 30 ALA B O 1
ATOM 2294 N N . LEU B 1 31 ? -20.688 17.984 9.234 1 98.12 31 LEU B N 1
ATOM 2295 C CA . LEU B 1 31 ? -19.812 19.094 9.609 1 98.12 31 LEU B CA 1
ATOM 2296 C C . LEU B 1 31 ? -20.531 20.422 9.43 1 98.12 31 LEU B C 1
ATOM 2298 O O . LEU B 1 31 ? -20.422 21.312 10.273 1 98.12 31 LEU B O 1
ATOM 2302 N N . LYS B 1 32 ? -21.25 20.531 8.352 1 97.69 32 LYS B N 1
ATOM 2303 C CA . LYS B 1 32 ? -21.922 21.797 8.031 1 97.69 32 LYS B CA 1
ATOM 2304 C C . LYS B 1 32 ? -23.062 22.078 9.016 1 97.69 32 LYS B C 1
ATOM 2306 O O . LYS B 1 32 ? -23.531 23.203 9.117 1 97.69 32 LYS B O 1
ATOM 2311 N N . ARG B 1 33 ? -23.484 21.016 9.695 1 96.56 33 ARG B N 1
ATOM 2312 C CA . ARG B 1 33 ? -24.516 21.203 10.727 1 96.56 33 ARG B CA 1
ATOM 2313 C C . ARG B 1 33 ? -23.922 21.875 11.961 1 96.56 33 ARG B C 1
ATOM 2315 O O . ARG B 1 33 ? -24.641 22.5 12.734 1 96.56 33 ARG B O 1
ATOM 2322 N N . TRP B 1 34 ? -22.656 21.812 12.117 1 94.69 34 TRP B N 1
ATOM 2323 C CA . TRP B 1 34 ? -22.062 22.219 13.391 1 94.69 34 TRP B CA 1
ATOM 2324 C C . TRP B 1 34 ? -21.312 23.547 13.242 1 94.69 34 TRP B C 1
ATOM 2326 O O . TRP B 1 34 ? -21.016 24.203 14.234 1 94.69 34 TRP B O 1
ATOM 2336 N N . GLY B 1 35 ? -20.969 23.906 11.984 1 92.81 35 GLY B N 1
ATOM 2337 C CA . GLY B 1 35 ? -20.219 25.141 11.812 1 92.81 35 GLY B CA 1
ATOM 2338 C C . GLY B 1 35 ? -20.219 25.656 10.383 1 92.81 35 GLY B C 1
ATOM 2339 O O . GLY B 1 35 ? -20.875 25.078 9.516 1 92.81 35 GLY B O 1
ATOM 2340 N N . ASP B 1 36 ? -19.609 26.828 10.164 1 95.88 36 ASP B N 1
ATOM 2341 C CA . ASP B 1 36 ? -19.406 27.391 8.836 1 95.88 36 ASP B CA 1
ATOM 2342 C C . ASP B 1 36 ? -18.219 26.719 8.133 1 95.88 36 ASP B C 1
ATOM 2344 O O . ASP B 1 36 ? -17.062 27.016 8.445 1 95.88 36 ASP B O 1
ATOM 2348 N N . ILE B 1 37 ? -18.516 25.875 7.23 1 97.5 37 ILE B N 1
ATOM 2349 C CA . ILE B 1 37 ? -17.5 25.016 6.629 1 97.5 37 ILE B CA 1
ATOM 2350 C C . ILE B 1 37 ? -17.391 25.312 5.137 1 97.5 37 ILE B C 1
ATOM 2352 O O . ILE B 1 37 ? -18.391 25.281 4.41 1 97.5 37 ILE B O 1
ATOM 2356 N N . ASP B 1 38 ? -16.25 25.719 4.668 1 98.31 38 ASP B N 1
ATOM 2357 C CA . ASP B 1 38 ? -15.883 25.688 3.256 1 98.31 38 ASP B CA 1
ATOM 2358 C C . ASP B 1 38 ? -15.289 24.344 2.865 1 98.31 38 ASP B C 1
ATOM 2360 O O . ASP B 1 38 ? -14.117 24.078 3.121 1 98.31 38 ASP B O 1
ATOM 2364 N N . PHE B 1 39 ? -16.141 23.531 2.285 1 98.75 39 PHE B N 1
ATOM 2365 C CA . PHE B 1 39 ? -15.773 22.156 1.973 1 98.75 39 PHE B CA 1
ATOM 2366 C C . PHE B 1 39 ? -15.422 22 0.497 1 98.75 39 PHE B C 1
ATOM 2368 O O . PHE B 1 39 ? -16.234 22.312 -0.375 1 98.75 39 PHE B O 1
ATOM 2375 N N . GLN B 1 40 ? -14.219 21.578 0.196 1 98.69 40 GLN B N 1
ATOM 2376 C CA . GLN B 1 40 ? -13.766 21.422 -1.183 1 98.69 40 GLN B CA 1
ATOM 2377 C C . GLN B 1 40 ? -13.312 20 -1.453 1 98.69 40 GLN B C 1
ATOM 2379 O O . GLN B 1 40 ? -12.625 19.391 -0.626 1 98.69 40 GLN B O 1
ATOM 2384 N N . TYR B 1 41 ? -13.75 19.531 -2.607 1 98.81 41 TYR B N 1
ATOM 2385 C CA . TYR B 1 41 ? -13.312 18.219 -3.07 1 98.81 41 TYR B CA 1
ATOM 2386 C C . TYR B 1 41 ? -12.164 18.344 -4.07 1 98.81 41 TYR B C 1
ATOM 2388 O O . TYR B 1 41 ? -12.18 19.219 -4.93 1 98.81 41 TYR B O 1
ATOM 2396 N N . ILE B 1 42 ? -11.203 17.531 -3.936 1 98.88 42 ILE B N 1
ATOM 2397 C CA . ILE B 1 42 ? -10.219 17.266 -4.98 1 98.88 42 ILE B CA 1
ATOM 2398 C C . ILE B 1 42 ? -10.305 15.812 -5.418 1 98.88 42 ILE B C 1
ATOM 2400 O O . ILE B 1 42 ? -9.859 14.914 -4.695 1 98.88 42 ILE B O 1
ATOM 2404 N N . PHE B 1 43 ? -10.914 15.625 -6.555 1 98.81 43 PHE B N 1
ATOM 2405 C CA . PHE B 1 43 ? -10.977 14.297 -7.137 1 98.81 43 PHE B CA 1
ATOM 2406 C C . PHE B 1 43 ? -9.703 13.984 -7.918 1 98.81 43 PHE B C 1
ATOM 2408 O O . PHE B 1 43 ? -9.453 14.586 -8.969 1 98.81 43 PHE B O 1
ATOM 2415 N N . LEU B 1 44 ? -8.961 12.984 -7.457 1 98.62 44 LEU B N 1
ATOM 2416 C CA . LEU B 1 44 ? -7.656 12.703 -8.047 1 98.62 44 LEU B CA 1
ATOM 2417 C C . LEU B 1 44 ? -7.805 12.242 -9.492 1 98.62 44 LEU B C 1
ATOM 2419 O O . LEU B 1 44 ? -6.895 12.422 -10.305 1 98.62 44 LEU B O 1
ATOM 2423 N N . LYS B 1 45 ? -8.938 11.672 -9.82 1 97.81 45 LYS B N 1
ATOM 2424 C CA . LYS B 1 45 ? -9.188 11.234 -11.195 1 97.81 45 LYS B CA 1
ATOM 2425 C C . LYS B 1 45 ? -9.281 12.422 -12.141 1 97.81 45 LYS B C 1
ATOM 2427 O O . LYS B 1 45 ? -9.125 12.273 -13.359 1 97.81 45 LYS B O 1
ATOM 2432 N N . ASP B 1 46 ? -9.562 13.648 -11.578 1 98.06 46 ASP B N 1
ATOM 2433 C CA . ASP B 1 46 ? -9.883 14.797 -12.414 1 98.06 46 ASP B CA 1
ATOM 2434 C C . ASP B 1 46 ? -8.727 15.789 -12.445 1 98.06 46 ASP B C 1
ATOM 2436 O O . ASP B 1 46 ? -8.75 16.75 -13.211 1 98.06 46 ASP B O 1
ATOM 2440 N N . VAL B 1 47 ? -7.676 15.633 -11.617 1 98.25 47 VAL B N 1
ATOM 2441 C CA . VAL B 1 47 ? -6.57 16.578 -11.562 1 98.25 47 VAL B CA 1
ATOM 2442 C C . VAL B 1 47 ? -5.398 16.062 -12.398 1 98.25 47 VAL B C 1
ATOM 2444 O O . VAL B 1 47 ? -5.316 14.867 -12.68 1 98.25 47 VAL B O 1
ATOM 2447 N N . ASN B 1 48 ? -4.551 17.031 -12.766 1 98.38 48 ASN B N 1
ATOM 2448 C CA . ASN B 1 48 ? -3.305 16.656 -13.422 1 98.38 48 ASN B CA 1
ATOM 2449 C C . ASN B 1 48 ? -2.193 16.406 -12.414 1 98.38 48 ASN B C 1
ATOM 2451 O O . ASN B 1 48 ? -1.414 17.297 -12.094 1 98.38 48 ASN B O 1
ATOM 2455 N N . LEU B 1 49 ? -2.096 15.211 -11.938 1 98.31 49 LEU B N 1
ATOM 2456 C CA . LEU B 1 49 ? -1.031 14.727 -11.062 1 98.31 49 LEU B CA 1
ATOM 2457 C C . LEU B 1 49 ? -0.297 13.555 -11.695 1 98.31 49 LEU B C 1
ATOM 2459 O O . LEU B 1 49 ? -0.755 12.406 -11.602 1 98.31 49 LEU B O 1
ATOM 2463 N N . GLN B 1 50 ? 0.782 13.828 -12.289 1 97.94 50 GLN B N 1
ATOM 2464 C CA . GLN B 1 50 ? 1.521 12.828 -13.055 1 97.94 50 GLN B CA 1
ATOM 2465 C C . GLN B 1 50 ? 2.123 11.766 -12.133 1 97.94 50 GLN B C 1
ATOM 2467 O O . GLN B 1 50 ? 2.371 12.031 -10.953 1 97.94 50 GLN B O 1
ATOM 2472 N N . PRO B 1 51 ? 2.35 10.555 -12.656 1 97.25 51 PRO B N 1
ATOM 2473 C CA . PRO B 1 51 ? 2.982 9.523 -11.828 1 97.25 51 PRO B CA 1
ATOM 2474 C C . PRO B 1 51 ? 4.41 9.883 -11.422 1 97.25 51 PRO B C 1
ATOM 2476 O O . PRO B 1 51 ? 5.168 10.43 -12.234 1 97.25 51 PRO B O 1
ATOM 2479 N N . CYS B 1 52 ? 4.707 9.578 -10.234 1 97.81 52 CYS B N 1
ATOM 2480 C CA . CYS B 1 52 ? 6.066 9.789 -9.75 1 97.81 52 CYS B CA 1
ATOM 2481 C C . CYS B 1 52 ? 7.074 9 -10.578 1 97.81 52 CYS B C 1
ATOM 2483 O O . CYS B 1 52 ? 6.848 7.828 -10.883 1 97.81 52 CYS B O 1
ATOM 2485 N N . ILE B 1 53 ? 8.234 9.633 -10.852 1 97.19 53 ILE B N 1
ATOM 2486 C CA . ILE B 1 53 ? 9.195 8.969 -11.719 1 97.19 53 ILE B CA 1
ATOM 2487 C C . ILE B 1 53 ? 10.383 8.484 -10.898 1 97.19 53 ILE B C 1
ATOM 2489 O O . ILE B 1 53 ? 11.406 8.055 -11.453 1 97.19 53 ILE B O 1
ATOM 2493 N N . GLY B 1 54 ? 10.305 8.594 -9.633 1 96.5 54 GLY B N 1
ATOM 2494 C CA . GLY B 1 54 ? 11.266 8.008 -8.703 1 96.5 54 GLY B CA 1
ATOM 2495 C C . GLY B 1 54 ? 12.656 8.586 -8.844 1 96.5 54 GLY B C 1
ATOM 2496 O O . GLY B 1 54 ? 13.648 7.898 -8.594 1 96.5 54 GLY B O 1
ATOM 2497 N N . CYS B 1 55 ? 12.805 9.898 -9.156 1 96.12 55 CYS B N 1
ATOM 2498 C CA . CYS B 1 55 ? 14.109 10.484 -9.445 1 96.12 55 CYS B CA 1
ATOM 2499 C C . CYS B 1 55 ? 14.789 10.945 -8.164 1 96.12 55 CYS B C 1
ATOM 2501 O O . CYS B 1 55 ? 15.984 11.25 -8.164 1 96.12 55 CYS B O 1
ATOM 2503 N N . PHE B 1 56 ? 14.039 11.094 -7.062 1 96.81 56 PHE B N 1
ATOM 2504 C CA . PHE B 1 56 ? 14.57 11.375 -5.734 1 96.81 56 PHE B CA 1
ATOM 2505 C C . PHE B 1 56 ? 14.969 12.836 -5.609 1 96.81 56 PHE B C 1
ATOM 2507 O O . PHE B 1 56 ? 15.516 13.25 -4.582 1 96.81 56 PHE B O 1
ATOM 2514 N N . ALA B 1 57 ? 14.727 13.664 -6.613 1 97.31 57 ALA B N 1
ATOM 2515 C CA . ALA B 1 57 ? 15.125 15.07 -6.613 1 97.31 57 ALA B CA 1
ATOM 2516 C C . ALA B 1 57 ? 14.414 15.844 -5.508 1 97.31 57 ALA B C 1
ATOM 2518 O O . ALA B 1 57 ? 15.031 16.641 -4.801 1 97.31 57 ALA B O 1
ATOM 2519 N N . CYS B 1 58 ? 13.117 15.547 -5.344 1 97.75 58 CYS B N 1
ATOM 2520 C CA . CYS B 1 58 ? 12.328 16.297 -4.371 1 97.75 58 CYS B CA 1
ATOM 2521 C C . CYS B 1 58 ? 12.789 15.992 -2.949 1 97.75 58 CYS B C 1
ATOM 2523 O O . CYS B 1 58 ? 12.633 16.828 -2.055 1 97.75 58 CYS B O 1
ATOM 2525 N N . ILE B 1 59 ? 13.367 14.812 -2.744 1 97.44 59 ILE B N 1
ATOM 2526 C CA . ILE B 1 59 ? 13.867 14.438 -1.428 1 97.44 59 ILE B CA 1
ATOM 2527 C C . ILE B 1 59 ? 15.273 15.008 -1.23 1 97.44 59 ILE B C 1
ATOM 2529 O O . ILE B 1 59 ? 15.547 15.656 -0.218 1 97.44 59 ILE B O 1
ATOM 2533 N N . ALA B 1 60 ? 16.141 14.852 -2.215 1 97.19 60 ALA B N 1
ATOM 2534 C CA . ALA B 1 60 ? 17.547 15.242 -2.096 1 97.19 60 ALA B CA 1
ATOM 2535 C C . ALA B 1 60 ? 17.688 16.766 -2.135 1 97.19 60 ALA B C 1
ATOM 2537 O O . ALA B 1 60 ? 18.328 17.344 -1.265 1 97.19 60 ALA B O 1
ATOM 2538 N N . LYS B 1 61 ? 17 17.406 -3.051 1 98 61 LYS B N 1
ATOM 2539 C CA . LYS B 1 61 ? 17.281 18.812 -3.344 1 98 61 LYS B CA 1
ATOM 2540 C C . LYS B 1 61 ? 16.109 19.703 -2.949 1 98 61 LYS B C 1
ATOM 2542 O O . LYS B 1 61 ? 16.266 20.922 -2.836 1 98 61 LYS B O 1
ATOM 2547 N N . GLY B 1 62 ? 14.977 19.125 -2.816 1 97.88 62 GLY B N 1
ATOM 2548 C CA . GLY B 1 62 ? 13.789 19.891 -2.486 1 97.88 62 GLY B CA 1
ATOM 2549 C C . GLY B 1 62 ? 12.68 19.75 -3.51 1 97.88 62 GLY B C 1
ATOM 2550 O O . GLY B 1 62 ? 12.938 19.406 -4.668 1 97.88 62 GLY B O 1
ATOM 2551 N N . GLU B 1 63 ? 11.469 19.984 -3.123 1 96.25 63 GLU B N 1
ATOM 2552 C CA . GLU B 1 63 ? 10.289 19.719 -3.945 1 96.25 63 GLU B CA 1
ATOM 2553 C C . GLU B 1 63 ? 10.258 20.625 -5.168 1 96.25 63 GLU B C 1
ATOM 2555 O O . GLU B 1 63 ? 9.68 20.281 -6.199 1 96.25 63 GLU B O 1
ATOM 2560 N N . SER B 1 64 ? 10.875 21.797 -5.117 1 96.56 64 SER B N 1
ATOM 2561 C CA . SER B 1 64 ? 10.898 22.719 -6.254 1 96.56 64 SER B CA 1
ATOM 2562 C C . SER B 1 64 ? 11.742 22.156 -7.395 1 96.56 64 SER B C 1
ATOM 2564 O O . SER B 1 64 ? 11.68 22.656 -8.523 1 96.56 64 SER B O 1
ATOM 2566 N N . PHE B 1 65 ? 12.492 21.109 -7.148 1 97.94 65 PHE B N 1
ATOM 2567 C CA . PHE B 1 65 ? 13.375 20.516 -8.148 1 97.94 65 PHE B CA 1
ATOM 2568 C C . PHE B 1 65 ? 12.711 19.328 -8.836 1 97.94 65 PHE B C 1
ATOM 2570 O O . PHE B 1 65 ? 13.328 18.672 -9.672 1 97.94 65 PHE B O 1
ATOM 2577 N N . CYS B 1 66 ? 11.492 19.047 -8.484 1 97.94 66 CYS B N 1
ATOM 2578 C CA . CYS B 1 66 ? 10.758 18.016 -9.211 1 97.94 66 CYS B CA 1
ATOM 2579 C C . CYS B 1 66 ? 10.617 18.375 -10.68 1 97.94 66 CYS B C 1
ATOM 2581 O O . CYS B 1 66 ? 10.172 19.484 -11.016 1 97.94 66 CYS B O 1
ATOM 2583 N N . PRO B 1 67 ? 10.945 17.469 -11.539 1 97.81 67 PRO B N 1
ATOM 2584 C CA . PRO B 1 67 ? 10.914 17.812 -12.961 1 97.81 67 PRO B CA 1
ATOM 2585 C C . PRO B 1 67 ? 9.492 17.812 -13.539 1 97.81 67 PRO B C 1
ATOM 2587 O O . PRO B 1 67 ? 9.281 18.266 -14.664 1 97.81 67 PRO B O 1
ATOM 2590 N N . LEU B 1 68 ? 8.547 17.297 -12.805 1 97.81 68 LEU B N 1
ATOM 2591 C CA . LEU B 1 68 ? 7.176 17.188 -13.297 1 97.81 68 LEU B CA 1
ATOM 2592 C C . LEU B 1 68 ? 6.434 18.5 -13.133 1 97.81 68 LEU B C 1
ATOM 2594 O O . LEU B 1 68 ? 6.504 19.141 -12.078 1 97.81 68 LEU B O 1
ATOM 2598 N N . GLN B 1 69 ? 5.84 19 -14.156 1 97 69 GLN B N 1
ATOM 2599 C CA . GLN B 1 69 ? 5.004 20.188 -14.133 1 97 69 GLN B CA 1
ATOM 2600 C C . GLN B 1 69 ? 3.521 19.828 -14.141 1 97 69 GLN B C 1
ATOM 2602 O O . GLN B 1 69 ? 2.982 19.438 -15.18 1 97 69 GLN B O 1
ATOM 2607 N N . ASP B 1 70 ? 2.893 19.875 -13.016 1 98.25 70 ASP B N 1
ATOM 2608 C CA . ASP B 1 70 ? 1.496 19.484 -12.867 1 98.25 70 ASP B CA 1
ATOM 2609 C C . ASP B 1 70 ? 0.843 20.188 -11.688 1 98.25 70 ASP B C 1
ATOM 2611 O O . ASP B 1 70 ? 1.243 21.297 -11.328 1 98.25 70 ASP B O 1
ATOM 2615 N N . ASP B 1 71 ? -0.203 19.578 -11.062 1 98.5 71 ASP B N 1
ATOM 2616 C CA . ASP B 1 71 ? -1.027 20.266 -10.086 1 98.5 71 ASP B CA 1
ATOM 2617 C C . ASP B 1 71 ? -0.505 20.047 -8.664 1 98.5 71 ASP B C 1
ATOM 2619 O O . ASP B 1 71 ? -1.154 20.422 -7.691 1 98.5 71 ASP B O 1
ATOM 2623 N N . ARG B 1 72 ? 0.612 19.422 -8.508 1 98.38 72 ARG B N 1
ATOM 2624 C CA . ARG B 1 72 ? 1.102 19.078 -7.184 1 98.38 72 ARG B CA 1
ATOM 2625 C C . ARG B 1 72 ? 1.202 20.312 -6.289 1 98.38 72 ARG B C 1
ATOM 2627 O O . ARG B 1 72 ? 0.732 20.297 -5.148 1 98.38 72 ARG B O 1
ATOM 2634 N N . LYS B 1 73 ? 1.823 21.375 -6.785 1 97.94 73 LYS B N 1
ATOM 2635 C CA . LYS B 1 73 ? 2.029 22.578 -5.988 1 97.94 73 LYS B CA 1
ATOM 2636 C C . LYS B 1 73 ? 0.697 23.203 -5.59 1 97.94 73 LYS B C 1
ATOM 2638 O O . LYS B 1 73 ? 0.525 23.641 -4.449 1 97.94 73 LYS B O 1
ATOM 2643 N N . SER B 1 74 ? -0.191 23.266 -6.547 1 98.19 74 SER B N 1
ATOM 2644 C CA . SER B 1 74 ? -1.495 23.859 -6.25 1 98.19 74 SER B CA 1
ATOM 2645 C C . SER B 1 74 ? -2.252 23.031 -5.219 1 98.19 74 SER B C 1
ATOM 2647 O O . SER B 1 74 ? -2.885 23.578 -4.316 1 98.19 74 SER B O 1
ATOM 2649 N N . ILE B 1 75 ? -2.213 21.719 -5.32 1 98.69 75 ILE B N 1
ATOM 2650 C CA . ILE B 1 75 ? -2.852 20.828 -4.355 1 98.69 75 ILE B CA 1
ATOM 2651 C C . ILE B 1 75 ? -2.242 21.047 -2.971 1 98.69 75 ILE B C 1
ATOM 2653 O O . ILE B 1 75 ? -2.965 21.141 -1.977 1 98.69 75 ILE B O 1
ATOM 2657 N N . GLU B 1 76 ? -0.94 21.141 -2.916 1 98.38 76 GLU B N 1
ATOM 2658 C CA . GLU B 1 76 ? -0.25 21.375 -1.65 1 98.38 76 GLU B CA 1
ATOM 2659 C C . GLU B 1 76 ? -0.697 22.688 -1.009 1 98.38 76 GLU B C 1
ATOM 2661 O O . GLU B 1 76 ? -0.944 22.734 0.198 1 98.38 76 GLU B O 1
ATOM 2666 N N . THR B 1 77 ? -0.76 23.719 -1.805 1 98.38 77 THR B N 1
ATOM 2667 C CA . THR B 1 77 ? -1.184 25.031 -1.316 1 98.38 77 THR B CA 1
ATOM 2668 C C . THR B 1 77 ? -2.582 24.953 -0.709 1 98.38 77 THR B C 1
ATOM 2670 O O . THR B 1 77 ? -2.828 25.5 0.367 1 98.38 77 THR B O 1
ATOM 2673 N N . GLU B 1 78 ? -3.459 24.234 -1.38 1 98.38 78 GLU B N 1
ATOM 2674 C CA . GLU B 1 78 ? -4.809 24.062 -0.857 1 98.38 78 GLU B CA 1
ATOM 2675 C C . GLU B 1 78 ? -4.793 23.312 0.478 1 98.38 78 GLU B C 1
ATOM 2677 O O . GLU B 1 78 ? -5.457 23.734 1.431 1 98.38 78 GLU B O 1
ATOM 2682 N N . MET B 1 79 ? -4.039 22.312 0.57 1 98.56 79 MET B N 1
ATOM 2683 C CA . MET B 1 79 ? -3.967 21.516 1.791 1 98.56 79 MET B CA 1
ATOM 2684 C C . MET B 1 79 ? -3.389 22.328 2.941 1 98.56 79 MET B C 1
ATOM 2686 O O . MET B 1 79 ? -3.893 22.266 4.066 1 98.56 79 MET B O 1
ATOM 2690 N N . LEU B 1 80 ? -2.375 23.125 2.633 1 98 80 LEU B N 1
ATOM 2691 C CA . LEU B 1 80 ? -1.71 23.922 3.664 1 98 80 LEU B CA 1
ATOM 2692 C C . LEU B 1 80 ? -2.625 25.031 4.176 1 98 80 LEU B C 1
ATOM 2694 O O . LEU B 1 80 ? -2.463 25.5 5.301 1 98 80 LEU B O 1
ATOM 2698 N N . SER B 1 81 ? -3.557 25.438 3.379 1 97.56 81 SER B N 1
ATOM 2699 C CA . SER B 1 81 ? -4.473 26.516 3.77 1 97.56 81 SER B CA 1
ATOM 2700 C C . SER B 1 81 ? -5.676 25.953 4.527 1 97.56 81 SER B C 1
ATOM 2702 O O . SER B 1 81 ? -6.504 26.719 5.027 1 97.56 81 SER B O 1
ATOM 2704 N N . ALA B 1 82 ? -5.789 24.641 4.66 1 97.94 82 ALA B N 1
ATOM 2705 C CA . ALA B 1 82 ? -6.965 24.016 5.25 1 97.94 82 ALA B CA 1
ATOM 2706 C C . ALA B 1 82 ? -6.797 23.844 6.758 1 97.94 82 ALA B C 1
ATOM 2708 O O . ALA B 1 82 ? -5.672 23.766 7.258 1 97.94 82 ALA B O 1
ATOM 2709 N N . ASP B 1 83 ? -7.918 23.781 7.414 1 97.12 83 ASP B N 1
ATOM 2710 C CA . ASP B 1 83 ? -7.941 23.406 8.82 1 97.12 83 ASP B CA 1
ATOM 2711 C C . ASP B 1 83 ? -7.98 21.891 8.992 1 97.12 83 ASP B C 1
ATOM 2713 O O . ASP B 1 83 ? -7.461 21.344 9.969 1 97.12 83 ASP B O 1
ATOM 2717 N N . GLY B 1 84 ? -8.641 21.25 8.078 1 98 84 GLY B N 1
ATOM 2718 C CA . GLY B 1 84 ? -8.766 19.797 8.078 1 98 84 GLY B CA 1
ATOM 2719 C C . GLY B 1 84 ? -8.578 19.188 6.703 1 98 84 GLY B C 1
ATOM 2720 O O . GLY B 1 84 ? -8.914 19.797 5.691 1 98 84 GLY B O 1
ATOM 2721 N N . ILE B 1 85 ? -8.062 18.016 6.688 1 98.81 85 ILE B N 1
ATOM 2722 C CA . ILE B 1 85 ? -7.895 17.234 5.465 1 98.81 85 ILE B CA 1
ATOM 2723 C C . ILE B 1 85 ? -8.508 15.852 5.641 1 98.81 85 ILE B C 1
ATOM 2725 O O . ILE B 1 85 ? -8.344 15.219 6.691 1 98.81 85 ILE B O 1
ATOM 2729 N N . ILE B 1 86 ? -9.273 15.414 4.691 1 98.94 86 ILE B N 1
ATOM 2730 C CA . ILE B 1 86 ? -9.797 14.055 4.609 1 98.94 86 ILE B CA 1
ATOM 2731 C C . ILE B 1 86 ? -9.117 13.312 3.463 1 98.94 86 ILE B C 1
ATOM 2733 O O . ILE B 1 86 ? -9.109 13.781 2.324 1 98.94 86 ILE B O 1
ATOM 2737 N N . LEU B 1 87 ? -8.438 12.242 3.754 1 98.94 87 LEU B N 1
ATOM 2738 C CA . LEU B 1 87 ? -7.973 11.312 2.73 1 98.94 87 LEU B CA 1
ATOM 2739 C C . LEU B 1 87 ? -8.914 10.117 2.613 1 98.94 87 LEU B C 1
ATOM 2741 O O . LEU B 1 87 ? -9.086 9.359 3.57 1 98.94 87 LEU B O 1
ATOM 2745 N N . SER B 1 88 ? -9.547 10.008 1.488 1 98.94 88 SER B N 1
ATOM 2746 C CA . SER B 1 88 ? -10.492 8.922 1.264 1 98.94 88 SER B CA 1
ATOM 2747 C C . SER B 1 88 ? -10.023 8.008 0.136 1 98.94 88 SER B C 1
ATOM 2749 O O . SER B 1 88 ? -9.773 8.469 -0.979 1 98.94 88 SER B O 1
ATOM 2751 N N . SER B 1 89 ? -9.914 6.719 0.462 1 98.88 89 SER B N 1
ATOM 2752 C CA . SER B 1 89 ? -9.523 5.754 -0.56 1 98.88 89 SER B CA 1
ATOM 2753 C C . SER B 1 89 ? -10.359 4.48 -0.469 1 98.88 89 SER B C 1
ATOM 2755 O O . SER B 1 89 ? -10.617 3.98 0.627 1 98.88 89 SER B O 1
ATOM 2757 N N . PRO B 1 90 ? -10.797 3.986 -1.634 1 98.5 90 PRO B N 1
ATOM 2758 C CA . PRO B 1 90 ? -11.227 2.586 -1.614 1 98.5 90 PRO B CA 1
ATOM 2759 C C . PRO B 1 90 ? -10.078 1.615 -1.367 1 98.5 90 PRO B C 1
ATOM 2761 O O . PRO B 1 90 ? -8.906 1.989 -1.506 1 98.5 90 PRO B O 1
ATOM 2764 N N . GLY B 1 91 ? -10.469 0.432 -0.886 1 98.38 91 GLY B N 1
ATOM 2765 C CA . GLY B 1 91 ? -9.484 -0.638 -0.775 1 98.38 91 GLY B CA 1
ATOM 2766 C C . GLY B 1 91 ? -9.406 -1.504 -2.02 1 98.38 91 GLY B C 1
ATOM 2767 O O . GLY B 1 91 ? -10.391 -2.139 -2.404 1 98.38 91 GLY B O 1
ATOM 2768 N N . TYR B 1 92 ? -8.297 -1.502 -2.68 1 97.81 92 TYR B N 1
ATOM 2769 C CA . TYR B 1 92 ? -7.965 -2.387 -3.791 1 97.81 92 TYR B CA 1
ATOM 2770 C C . TYR B 1 92 ? -6.793 -3.297 -3.434 1 97.81 92 TYR B C 1
ATOM 2772 O O . TYR B 1 92 ? -5.699 -2.818 -3.125 1 97.81 92 TYR B O 1
ATOM 2780 N N . THR B 1 93 ? -7.086 -4.625 -3.436 1 97.75 93 THR B N 1
ATOM 2781 C CA . THR B 1 93 ? -6.086 -5.602 -3.031 1 97.75 93 THR B CA 1
ATOM 2782 C C . THR B 1 93 ? -5.59 -5.316 -1.617 1 97.75 93 THR B C 1
ATOM 2784 O O . THR B 1 93 ? -4.383 -5.309 -1.365 1 97.75 93 THR B O 1
ATOM 2787 N N . GLN B 1 94 ? -6.523 -4.926 -0.783 1 97.75 94 GLN B N 1
ATOM 2788 C CA . GLN B 1 94 ? -6.297 -4.656 0.632 1 97.75 94 GLN B CA 1
ATOM 2789 C C . GLN B 1 94 ? -5.266 -3.545 0.819 1 97.75 94 GLN B C 1
ATOM 2791 O O . GLN B 1 94 ? -4.418 -3.623 1.709 1 97.75 94 GLN B O 1
ATOM 2796 N N . ASN B 1 95 ? -5.262 -2.594 -0.004 1 98.69 95 ASN B N 1
ATOM 2797 C CA . ASN B 1 95 ? -4.414 -1.407 -0.014 1 98.69 95 ASN B CA 1
ATOM 2798 C C . ASN B 1 95 ? -5.137 -0.206 -0.617 1 98.69 95 ASN B C 1
ATOM 2800 O O . ASN B 1 95 ? -6.293 -0.317 -1.034 1 98.69 95 ASN B O 1
ATOM 2804 N N . VAL B 1 96 ? -4.496 0.936 -0.597 1 98.81 96 VAL B N 1
ATOM 2805 C CA . VAL B 1 96 ? -5.098 2.117 -1.204 1 98.81 96 VAL B CA 1
ATOM 2806 C C . VAL B 1 96 ? -5.203 1.926 -2.715 1 98.81 96 VAL B C 1
ATOM 2808 O O . VAL B 1 96 ? -4.539 1.057 -3.285 1 98.81 96 VAL B O 1
ATOM 2811 N N . SER B 1 97 ? -6.074 2.701 -3.355 1 98.56 97 SER B N 1
ATOM 2812 C CA . SER B 1 97 ? -6.188 2.664 -4.809 1 98.56 97 SER B CA 1
ATOM 2813 C C . SER B 1 97 ? -4.91 3.166 -5.477 1 98.56 97 SER B C 1
ATOM 2815 O O . SER B 1 97 ? -4.102 3.852 -4.844 1 98.56 97 SER B O 1
ATOM 2817 N N . GLY B 1 98 ? -4.762 2.818 -6.75 1 98.25 98 GLY B N 1
ATOM 2818 C CA . GLY B 1 98 ? -3.637 3.334 -7.512 1 98.25 98 GLY B CA 1
ATOM 2819 C C . GLY B 1 98 ? -3.578 4.852 -7.535 1 98.25 98 GLY B C 1
ATOM 2820 O O . GLY B 1 98 ? -2.5 5.438 -7.434 1 98.25 98 GLY B O 1
ATOM 2821 N N . LEU B 1 99 ? -4.703 5.547 -7.637 1 98.12 99 LEU B N 1
ATOM 2822 C CA . LEU B 1 99 ? -4.773 7.004 -7.648 1 98.12 99 LEU B CA 1
ATOM 2823 C C . LEU B 1 99 ? -4.254 7.586 -6.34 1 98.12 99 LEU B C 1
ATOM 2825 O O . LEU B 1 99 ? -3.428 8.5 -6.348 1 98.12 99 LEU B O 1
ATOM 2829 N N . MET B 1 100 ? -4.707 7.016 -5.258 1 98.81 100 MET B N 1
ATOM 2830 C CA . MET B 1 100 ? -4.27 7.504 -3.953 1 98.81 100 MET B CA 1
ATOM 2831 C C . MET B 1 100 ? -2.787 7.215 -3.732 1 98.81 100 MET B C 1
ATOM 2833 O O . MET B 1 100 ? -2.07 8.039 -3.154 1 98.81 100 MET B O 1
ATOM 2837 N N . LYS B 1 101 ? -2.357 6.047 -4.199 1 98.81 101 LYS B N 1
ATOM 2838 C CA . LYS B 1 101 ? -0.944 5.711 -4.051 1 98.81 101 LYS B CA 1
ATOM 2839 C C . LYS B 1 101 ? -0.06 6.699 -4.805 1 98.81 101 LYS B C 1
ATOM 2841 O O . LYS B 1 101 ? 1.013 7.074 -4.324 1 98.81 101 LYS B O 1
ATOM 2846 N N . ASN B 1 102 ? -0.443 7.07 -5.973 1 98.31 102 ASN B N 1
ATOM 2847 C CA . ASN B 1 102 ? 0.309 8.078 -6.711 1 98.31 102 ASN B CA 1
ATOM 2848 C C . ASN B 1 102 ? 0.339 9.406 -5.965 1 98.31 102 ASN B C 1
ATOM 2850 O O . ASN B 1 102 ? 1.377 10.07 -5.91 1 98.31 102 ASN B O 1
ATOM 2854 N N . PHE B 1 103 ? -0.831 9.828 -5.438 1 98.81 103 PHE B N 1
ATOM 2855 C CA . PHE B 1 103 ? -0.893 11.023 -4.605 1 98.81 103 PHE B CA 1
ATOM 2856 C C . PHE B 1 103 ? 0.124 10.945 -3.475 1 98.81 103 PHE B C 1
ATOM 2858 O O . PHE B 1 103 ? 0.906 11.875 -3.27 1 98.81 103 PHE B O 1
ATOM 2865 N N . MET B 1 104 ? 0.163 9.844 -2.797 1 98.75 104 MET B N 1
ATOM 2866 C CA . MET B 1 104 ? 1.075 9.641 -1.677 1 98.75 104 MET B CA 1
ATOM 2867 C C . MET B 1 104 ? 2.527 9.727 -2.133 1 98.75 104 MET B C 1
ATOM 2869 O O . MET B 1 104 ? 3.35 10.367 -1.473 1 98.75 104 MET B O 1
ATOM 2873 N N . ASP B 1 105 ? 2.801 9.102 -3.234 1 98.44 105 ASP B N 1
ATOM 2874 C CA . ASP B 1 105 ? 4.16 9.117 -3.764 1 98.44 105 ASP B CA 1
ATOM 2875 C C . ASP B 1 105 ? 4.602 10.539 -4.098 1 98.44 105 ASP B C 1
ATOM 2877 O O . ASP B 1 105 ? 5.754 10.906 -3.873 1 98.44 105 ASP B O 1
ATOM 2881 N N . ARG B 1 106 ? 3.699 11.352 -4.582 1 98.38 106 ARG B N 1
ATOM 2882 C CA . ARG B 1 106 ? 4.004 12.703 -5.047 1 98.38 106 ARG B CA 1
ATOM 2883 C C . ARG B 1 106 ? 4.219 13.648 -3.877 1 98.38 106 ARG B C 1
ATOM 2885 O O . ARG B 1 106 ? 4.715 14.766 -4.055 1 98.38 106 ARG B O 1
ATOM 2892 N N . PHE B 1 107 ? 3.93 13.203 -2.658 1 98.31 107 PHE B N 1
ATOM 2893 C CA . PHE B 1 107 ? 4.141 14.023 -1.471 1 98.31 107 PHE B CA 1
ATOM 2894 C C . PHE B 1 107 ? 5.09 13.328 -0.498 1 98.31 107 PHE B C 1
ATOM 2896 O O . PHE B 1 107 ? 5.125 13.664 0.688 1 98.31 107 PHE B O 1
ATOM 2903 N N . ALA B 1 108 ? 5.855 12.406 -0.987 1 97.69 108 ALA B N 1
ATOM 2904 C CA . ALA B 1 108 ? 6.75 11.594 -0.171 1 97.69 108 ALA B CA 1
ATOM 2905 C C . ALA B 1 108 ? 7.73 12.469 0.608 1 97.69 108 ALA B C 1
ATOM 2907 O O . ALA B 1 108 ? 8.117 12.125 1.729 1 97.69 108 ALA B O 1
ATOM 2908 N N . TYR B 1 109 ? 8.125 13.633 0.094 1 97.88 109 TYR B N 1
ATOM 2909 C CA . TYR B 1 109 ? 9.125 14.5 0.703 1 97.88 109 TYR B CA 1
ATOM 2910 C C . TYR B 1 109 ? 8.641 15.031 2.049 1 97.88 109 TYR B C 1
ATOM 2912 O O . TYR B 1 109 ? 9.445 15.438 2.889 1 97.88 109 TYR B O 1
ATOM 2920 N N . SER B 1 110 ? 7.297 15.016 2.264 1 97.62 110 SER B N 1
ATOM 2921 C CA . SER B 1 110 ? 6.766 15.508 3.531 1 97.62 110 SER B CA 1
ATOM 2922 C C . SER B 1 110 ? 7.148 14.594 4.688 1 97.62 110 SER B C 1
ATOM 2924 O O . SER B 1 110 ? 7.078 14.992 5.852 1 97.62 110 SER B O 1
ATOM 2926 N N . LEU B 1 111 ? 7.57 13.367 4.379 1 96.88 111 LEU B N 1
ATOM 2927 C CA . LEU B 1 111 ? 8.008 12.438 5.414 1 96.88 111 LEU B CA 1
ATOM 2928 C C . LEU B 1 111 ? 9.43 12.766 5.863 1 96.88 111 LEU B C 1
ATOM 2930 O O . LEU B 1 111 ? 9.844 12.383 6.961 1 96.88 111 LEU B O 1
ATOM 2934 N N . HIS B 1 112 ? 10.188 13.453 5.012 1 97.5 112 HIS B N 1
ATOM 2935 C CA . HIS B 1 112 ? 11.523 13.93 5.344 1 97.5 112 HIS B CA 1
ATOM 2936 C C . HIS B 1 112 ? 11.477 15.305 6 1 97.5 112 HIS B C 1
ATOM 2938 O O . HIS B 1 112 ? 12.211 15.57 6.949 1 97.5 112 HIS B O 1
ATOM 2944 N N . ARG B 1 113 ? 10.578 16.094 5.496 1 98.06 113 ARG B N 1
ATOM 2945 C CA . ARG B 1 113 ? 10.422 17.484 5.93 1 98.06 113 ARG B CA 1
ATOM 2946 C C . ARG B 1 113 ? 8.953 17.812 6.195 1 98.06 113 ARG B C 1
ATOM 2948 O O . ARG B 1 113 ? 8.312 18.5 5.391 1 98.06 113 ARG B O 1
ATOM 2955 N N . PRO B 1 114 ? 8.445 17.328 7.348 1 97 114 PRO B N 1
ATOM 2956 C CA . PRO B 1 114 ? 7.027 17.5 7.668 1 97 114 PRO B CA 1
ATOM 2957 C C . PRO B 1 114 ? 6.602 18.953 7.723 1 97 114 PRO B C 1
ATOM 2959 O O . PRO B 1 114 ? 7.363 19.812 8.188 1 97 114 PRO B O 1
ATOM 2962 N N . LYS B 1 115 ? 5.359 19.25 7.23 1 95.62 115 LYS B N 1
ATOM 2963 C CA . LYS B 1 115 ? 4.953 20.641 7.145 1 95.62 115 LYS B CA 1
ATOM 2964 C C . LYS B 1 115 ? 3.457 20.797 7.391 1 95.62 115 LYS B C 1
ATOM 2966 O O . LYS B 1 115 ? 2.928 21.922 7.352 1 95.62 115 LYS B O 1
ATOM 2971 N N . PHE B 1 116 ? 2.758 19.688 7.656 1 96.31 116 PHE B N 1
ATOM 2972 C CA . PHE B 1 116 ? 1.31 19.766 7.809 1 96.31 116 PHE B CA 1
ATOM 2973 C C . PHE B 1 116 ? 0.917 19.766 9.281 1 96.31 116 PHE B C 1
ATOM 2975 O O . PHE B 1 116 ? -0.047 19.094 9.672 1 96.31 116 PHE B O 1
ATOM 2982 N N . PHE B 1 117 ? 1.555 20.516 10.078 1 93.44 117 PHE B N 1
ATOM 2983 C CA . PHE B 1 117 ? 1.399 20.5 11.523 1 93.44 117 PHE B CA 1
ATOM 2984 C C . PHE B 1 117 ? 0.101 21.172 11.945 1 93.44 117 PHE B C 1
ATOM 2986 O O . PHE B 1 117 ? -0.367 21 13.07 1 93.44 117 PHE B O 1
ATOM 2993 N N . ASN B 1 118 ? -0.495 21.938 11.07 1 92.75 118 ASN B N 1
ATOM 2994 C CA . ASN B 1 118 ? -1.677 22.703 11.445 1 92.75 118 ASN B CA 1
ATOM 2995 C C . ASN B 1 118 ? -2.959 22.031 10.969 1 92.75 118 ASN B C 1
ATOM 2997 O O . ASN B 1 118 ? -4.055 22.562 11.148 1 92.75 118 ASN B O 1
ATOM 3001 N N . GLN B 1 119 ? -2.812 20.938 10.344 1 95.56 119 GLN B N 1
ATOM 3002 C CA . GLN B 1 119 ? -3.98 20.281 9.758 1 95.56 119 GLN B CA 1
ATOM 3003 C C . GLN B 1 119 ? -4.438 19.094 10.602 1 95.56 119 GLN B C 1
ATOM 3005 O O . GLN B 1 119 ? -3.629 18.234 10.961 1 95.56 119 GLN B O 1
ATOM 3010 N N . SER B 1 120 ? -5.758 19.109 10.922 1 96.69 120 SER B N 1
ATOM 3011 C CA . SER B 1 120 ? -6.383 17.875 11.414 1 96.69 120 SER B CA 1
ATOM 3012 C C . SER B 1 120 ? -6.645 16.891 10.273 1 96.69 120 SER B C 1
ATOM 3014 O O . SER B 1 120 ? -7.141 17.281 9.219 1 96.69 120 SER B O 1
ATOM 3016 N N . LEU B 1 121 ? -6.312 15.625 10.5 1 97.94 121 LEU B N 1
ATOM 3017 C CA . LEU B 1 121 ? -6.375 14.648 9.422 1 97.94 121 LEU B CA 1
ATOM 3018 C C . LEU B 1 121 ? -7.379 13.547 9.742 1 97.94 121 LEU B C 1
ATOM 3020 O O . LEU B 1 121 ? -7.336 12.961 10.828 1 97.94 121 LEU B O 1
ATOM 3024 N N . MET B 1 122 ? -8.328 13.312 8.859 1 98.75 122 MET B N 1
ATOM 3025 C CA . MET B 1 122 ? -9.242 12.172 8.906 1 98.75 122 MET B CA 1
ATOM 3026 C C . MET B 1 122 ? -8.961 11.203 7.766 1 98.75 122 MET B C 1
ATOM 3028 O O . MET B 1 122 ? -8.844 11.617 6.609 1 98.75 122 MET B O 1
ATOM 3032 N N . LEU B 1 123 ? -8.82 9.93 8.125 1 98.88 123 LEU B N 1
ATOM 3033 C CA . LEU B 1 123 ? -8.594 8.883 7.129 1 98.88 123 LEU B CA 1
ATOM 3034 C C . LEU B 1 123 ? -9.852 8.047 6.93 1 98.88 123 LEU B C 1
ATOM 3036 O O . LEU B 1 123 ? -10.438 7.562 7.898 1 98.88 123 LEU B O 1
ATOM 3040 N N . VAL B 1 124 ? -10.289 7.91 5.672 1 98.94 124 VAL B N 1
ATOM 3041 C CA . VAL B 1 124 ? -11.5 7.168 5.332 1 98.94 124 VAL B CA 1
ATOM 3042 C C . VAL B 1 124 ? -11.164 6.051 4.344 1 98.94 124 VAL B C 1
ATOM 3044 O O . VAL B 1 124 ? -10.633 6.312 3.262 1 98.94 124 VAL B O 1
ATOM 3047 N N . ALA B 1 125 ? -11.453 4.824 4.738 1 98.88 125 ALA B N 1
ATOM 3048 C CA . ALA B 1 125 ? -11.281 3.654 3.883 1 98.88 125 ALA B CA 1
ATOM 3049 C C . ALA B 1 125 ? -12.594 2.908 3.699 1 98.88 125 ALA B C 1
ATOM 3051 O O . ALA B 1 125 ? -13.344 2.715 4.66 1 98.88 125 ALA B O 1
ATOM 3052 N N . ASN B 1 126 ? -12.883 2.533 2.465 1 98.38 126 ASN B N 1
ATOM 3053 C CA . ASN B 1 126 ? -14.047 1.692 2.209 1 98.38 126 ASN B CA 1
ATOM 3054 C C . ASN B 1 126 ? -13.719 0.559 1.241 1 98.38 126 ASN B C 1
ATOM 3056 O O . ASN B 1 126 ? -12.836 0.694 0.399 1 98.38 126 ASN B O 1
ATOM 3060 N N . GLY B 1 127 ? -14.352 -0.546 1.312 1 96.56 127 GLY B N 1
ATOM 3061 C CA . GLY B 1 127 ? -14.148 -1.714 0.471 1 96.56 127 GLY B CA 1
ATOM 3062 C C . GLY B 1 127 ? -14.602 -3.006 1.121 1 96.56 127 GLY B C 1
ATOM 3063 O O . GLY B 1 127 ? -15.297 -2.982 2.139 1 96.56 127 GLY B O 1
ATOM 3064 N N . GLY B 1 128 ? -14.258 -4.109 0.524 1 93.62 128 GLY B N 1
ATOM 3065 C CA . GLY B 1 128 ? -14.797 -5.391 0.956 1 93.62 128 GLY B CA 1
ATOM 3066 C C . GLY B 1 128 ? -14.031 -5.996 2.117 1 93.62 128 GLY B C 1
ATOM 3067 O O . GLY B 1 128 ? -14.594 -6.754 2.91 1 93.62 128 GLY B O 1
ATOM 3068 N N . SER B 1 129 ? -12.773 -5.762 2.189 1 93.25 129 SER B N 1
ATOM 3069 C CA . SER B 1 129 ? -11.953 -6.367 3.232 1 93.25 129 SER B CA 1
ATOM 3070 C C . SER B 1 129 ? -10.617 -5.645 3.373 1 93.25 129 SER B C 1
ATOM 3072 O O . SER B 1 129 ? -10.266 -4.809 2.535 1 93.25 129 SER B O 1
ATOM 3074 N N . GLY B 1 130 ? -9.938 -5.875 4.461 1 96.31 130 GLY B N 1
ATOM 3075 C CA . GLY B 1 130 ? -8.578 -5.398 4.652 1 96.31 130 GLY B CA 1
ATOM 3076 C C . GLY B 1 130 ? -8.5 -3.902 4.883 1 96.31 130 GLY B C 1
ATOM 3077 O O . GLY B 1 130 ? -7.492 -3.273 4.551 1 96.31 130 GLY B O 1
ATOM 3078 N N . LEU B 1 131 ? -9.492 -3.307 5.398 1 98.12 131 LEU B N 1
ATOM 3079 C CA . LEU B 1 131 ? -9.57 -1.854 5.5 1 98.12 131 LEU B CA 1
ATOM 3080 C C . LEU B 1 131 ? -8.578 -1.329 6.535 1 98.12 131 LEU B C 1
ATOM 3082 O O . LEU B 1 131 ? -8.125 -0.185 6.445 1 98.12 131 LEU B O 1
ATOM 3086 N N . GLY B 1 132 ? -8.203 -2.152 7.516 1 98.31 132 GLY B N 1
ATOM 3087 C CA . GLY B 1 132 ? -7.129 -1.77 8.422 1 98.31 132 GLY B CA 1
ATOM 3088 C C . GLY B 1 132 ? -5.809 -1.53 7.711 1 98.31 132 GLY B C 1
ATOM 3089 O O . GLY B 1 132 ? -5.074 -0.603 8.055 1 98.31 132 GLY B O 1
ATOM 3090 N N . LYS B 1 133 ? -5.504 -2.379 6.723 1 98.12 133 LYS B N 1
ATOM 3091 C CA . LYS B 1 133 ? -4.289 -2.219 5.93 1 98.12 133 LYS B CA 1
ATOM 3092 C C . LYS B 1 133 ? -4.348 -0.95 5.086 1 98.12 133 LYS B C 1
ATOM 3094 O O . LYS B 1 133 ? -3.336 -0.272 4.902 1 98.12 133 LYS B O 1
ATOM 3099 N N . VAL B 1 134 ? -5.52 -0.617 4.609 1 98.69 134 VAL B N 1
ATOM 3100 C CA . VAL B 1 134 ? -5.715 0.597 3.826 1 98.69 134 VAL B CA 1
ATOM 3101 C C . VAL B 1 134 ? -5.422 1.823 4.688 1 98.69 134 VAL B C 1
ATOM 3103 O O . VAL B 1 134 ? -4.684 2.719 4.27 1 98.69 134 VAL B O 1
ATOM 3106 N N . ILE B 1 135 ? -5.898 1.832 5.914 1 98.75 135 ILE B N 1
ATOM 3107 C CA . ILE B 1 135 ? -5.695 2.941 6.84 1 98.75 135 ILE B CA 1
ATOM 3108 C C . ILE B 1 135 ? -4.211 3.057 7.184 1 98.75 135 ILE B C 1
ATOM 3110 O O . ILE B 1 135 ? -3.658 4.16 7.215 1 98.75 135 ILE B O 1
ATOM 3114 N N . LYS B 1 136 ? -3.613 1.965 7.363 1 97.94 136 LYS B N 1
ATOM 3115 C CA . LYS B 1 136 ? -2.188 1.987 7.68 1 97.94 136 LYS B CA 1
ATOM 3116 C C . LYS B 1 136 ? -1.381 2.611 6.543 1 97.94 136 LYS B C 1
ATOM 3118 O O . LYS B 1 136 ? -0.458 3.391 6.789 1 97.94 136 LYS B O 1
ATOM 3123 N N . ALA B 1 137 ? -1.74 2.252 5.375 1 98.19 137 ALA B N 1
ATOM 3124 C CA . ALA B 1 137 ? -1.068 2.854 4.227 1 98.19 137 ALA B CA 1
ATOM 3125 C C . ALA B 1 137 ? -1.29 4.363 4.191 1 98.19 137 ALA B C 1
ATOM 3127 O O . ALA B 1 137 ? -0.346 5.129 3.988 1 98.19 137 ALA B O 1
ATOM 3128 N N . LEU B 1 138 ? -2.471 4.809 4.469 1 98.5 138 LEU B N 1
ATOM 3129 C CA . LEU B 1 138 ? -2.826 6.223 4.414 1 98.5 138 LEU B CA 1
ATOM 3130 C C . LEU B 1 138 ? -2.082 7.012 5.484 1 98.5 138 LEU B C 1
ATOM 3132 O O . LEU B 1 138 ? -1.843 8.211 5.324 1 98.5 138 LEU B O 1
ATOM 3136 N N . THR B 1 139 ? -1.698 6.336 6.523 1 96.81 139 THR B N 1
ATOM 3137 C CA . THR B 1 139 ? -1.055 7 7.648 1 96.81 139 THR B CA 1
ATOM 3138 C C . THR B 1 139 ? 0.336 7.496 7.266 1 96.81 139 THR B C 1
ATOM 3140 O O . THR B 1 139 ? 0.855 8.438 7.867 1 96.81 139 THR B O 1
ATOM 3143 N N . MET B 1 140 ? 0.924 6.891 6.219 1 94.31 140 MET B N 1
ATOM 3144 C CA . MET B 1 140 ? 2.279 7.223 5.789 1 94.31 140 MET B CA 1
ATOM 3145 C C . MET B 1 140 ? 2.262 8.352 4.766 1 94.31 140 MET B C 1
ATOM 3147 O O . MET B 1 140 ? 2.842 8.227 3.684 1 94.31 140 MET B O 1
ATOM 3151 N N . ASN B 1 141 ? 1.499 9.383 5.059 1 92.19 141 ASN B N 1
ATOM 3152 C CA . ASN B 1 141 ? 1.42 10.555 4.199 1 92.19 141 ASN B CA 1
ATOM 3153 C C . ASN B 1 141 ? 1.199 11.828 5.008 1 92.19 141 ASN B C 1
ATOM 3155 O O . ASN B 1 141 ? 0.869 11.766 6.195 1 92.19 141 ASN B O 1
ATOM 3159 N N . LEU B 1 142 ? 1.569 13.008 4.445 1 95.19 142 LEU B N 1
ATOM 3160 C CA . LEU B 1 142 ? 1.337 14.328 5.02 1 95.19 142 LEU B CA 1
ATOM 3161 C C . LEU B 1 142 ? 2.027 14.461 6.375 1 95.19 142 LEU B C 1
ATOM 3163 O O . LEU B 1 142 ? 1.368 14.695 7.391 1 95.19 142 LEU B O 1
ATOM 3167 N N . GLY B 1 143 ? 3.311 14.344 6.324 1 95.56 143 GLY B N 1
ATOM 3168 C CA . GLY B 1 143 ? 4.113 14.414 7.535 1 95.56 143 GLY B CA 1
ATOM 3169 C C . GLY B 1 143 ? 3.812 15.633 8.383 1 95.56 143 GLY B C 1
ATOM 3170 O O . GLY B 1 143 ? 3.764 16.75 7.875 1 95.56 143 GLY B O 1
ATOM 3171 N N . GLY B 1 144 ? 3.549 15.328 9.727 1 93.69 144 GLY B N 1
ATOM 3172 C CA . GLY B 1 144 ? 3.291 16.406 10.68 1 93.69 144 GLY B CA 1
ATOM 3173 C C . GLY B 1 144 ? 1.818 16.578 11 1 93.69 144 GLY B C 1
ATOM 3174 O O . GLY B 1 144 ? 1.465 17.172 12.016 1 93.69 144 GLY B O 1
ATOM 3175 N N . SER B 1 145 ? 0.943 16.094 10.125 1 92.56 145 SER B N 1
ATOM 3176 C CA . SER B 1 145 ? -0.489 16.25 10.359 1 92.56 145 SER B CA 1
ATOM 3177 C C . SER B 1 145 ? -0.932 15.484 11.602 1 92.56 145 SER B C 1
ATOM 3179 O O . SER B 1 145 ? -0.317 14.484 11.969 1 92.56 145 SER B O 1
ATOM 3181 N N . ARG B 1 146 ? -1.984 16.016 12.18 1 92.88 146 ARG B N 1
ATOM 3182 C CA . ARG B 1 146 ? -2.539 15.391 13.375 1 92.88 146 ARG B CA 1
ATOM 3183 C C . ARG B 1 146 ? -3.664 14.43 13.016 1 92.88 146 ARG B C 1
ATOM 3185 O O . ARG B 1 146 ? -4.785 14.852 12.727 1 92.88 146 ARG B O 1
ATOM 3192 N N . LYS B 1 147 ? -3.363 13.203 13.023 1 93.44 147 LYS B N 1
ATOM 3193 C CA . LYS B 1 147 ? -4.402 12.211 12.75 1 93.44 147 LYS B CA 1
ATOM 3194 C C . LYS B 1 147 ? -5.418 12.148 13.883 1 93.44 147 LYS B C 1
ATOM 3196 O O . LYS B 1 147 ? -5.086 11.75 15 1 93.44 147 LYS B O 1
ATOM 3201 N N . ILE B 1 148 ? -6.621 12.414 13.555 1 93 148 ILE B N 1
ATOM 3202 C CA . ILE B 1 148 ? -7.648 12.57 14.57 1 93 148 ILE B CA 1
ATOM 3203 C C . ILE B 1 148 ? -8.523 11.312 14.625 1 93 148 ILE B C 1
ATOM 3205 O O . ILE B 1 148 ? -8.914 10.867 15.703 1 93 148 ILE B O 1
ATOM 3209 N N . CYS B 1 149 ? -8.805 10.836 13.406 1 95.44 149 CYS B N 1
ATOM 3210 C CA . CYS B 1 149 ? -9.672 9.672 13.398 1 95.44 149 CYS B CA 1
ATOM 3211 C C . CYS B 1 149 ? -9.531 8.891 12.094 1 95.44 149 CYS B C 1
ATOM 3213 O O . CYS B 1 149 ? -8.992 9.406 11.109 1 95.44 149 CYS B O 1
ATOM 3215 N N . GLU B 1 150 ? -9.914 7.664 12.195 1 98.19 150 GLU B N 1
ATOM 3216 C CA . GLU B 1 150 ? -9.984 6.711 11.094 1 98.19 150 GLU B CA 1
ATOM 3217 C C . GLU B 1 150 ? -11.391 6.141 10.945 1 98.19 150 GLU B C 1
ATOM 3219 O O . GLU B 1 150 ? -12.055 5.832 11.945 1 98.19 150 GLU B O 1
ATOM 3224 N N . LEU B 1 151 ? -11.867 6.141 9.797 1 98.69 151 LEU B N 1
ATOM 3225 C CA . LEU B 1 151 ? -13.172 5.559 9.484 1 98.69 151 LEU B CA 1
ATOM 3226 C C . LEU B 1 151 ? -13.031 4.434 8.461 1 98.69 151 LEU B C 1
ATOM 3228 O O . LEU B 1 151 ? -12.547 4.656 7.352 1 98.69 151 LEU B O 1
ATOM 3232 N N . LYS B 1 152 ? -13.359 3.209 8.859 1 98.5 152 LYS B N 1
ATOM 3233 C CA . LYS B 1 152 ? -13.375 2.016 8.023 1 98.5 152 LYS B CA 1
ATOM 3234 C C . LYS B 1 152 ? -14.797 1.514 7.801 1 98.5 152 LYS B C 1
ATOM 3236 O O . LYS B 1 152 ? -15.484 1.142 8.75 1 98.5 152 LYS B O 1
ATOM 3241 N N . ILE B 1 153 ? -15.188 1.521 6.574 1 98.06 153 ILE B N 1
ATOM 3242 C CA . ILE B 1 153 ? -16.547 1.099 6.273 1 98.06 153 ILE B CA 1
ATOM 3243 C C . ILE B 1 153 ? -16.531 0.011 5.203 1 98.06 153 ILE B C 1
ATOM 3245 O O . ILE B 1 153 ? -16.125 0.259 4.066 1 98.06 153 ILE B O 1
ATOM 3249 N N . THR B 1 154 ? -17.016 -1.182 5.555 1 97.06 154 THR B N 1
ATOM 3250 C CA . THR B 1 154 ? -17.141 -2.262 4.586 1 97.06 154 THR B CA 1
ATOM 3251 C C . THR B 1 154 ? -18.25 -1.958 3.586 1 97.06 154 THR B C 1
ATOM 3253 O O . THR B 1 154 ? -19.375 -1.642 3.979 1 97.06 154 THR B O 1
ATOM 3256 N N . THR B 1 155 ? -17.875 -2 2.342 1 95.44 155 THR B N 1
ATOM 3257 C CA . THR B 1 155 ? -18.844 -1.729 1.289 1 95.44 155 THR B CA 1
ATOM 3258 C C . THR B 1 155 ? -18.734 -2.766 0.174 1 95.44 155 THR B C 1
ATOM 3260 O O . THR B 1 155 ? -17.656 -3.316 -0.067 1 95.44 155 THR B O 1
ATOM 3263 N N . THR B 1 156 ? -19.922 -3.07 -0.421 1 90.44 156 THR B N 1
ATOM 3264 C CA . THR B 1 156 ? -20.031 -3.852 -1.648 1 90.44 156 THR B CA 1
ATOM 3265 C C . THR B 1 156 ? -20.859 -3.107 -2.688 1 90.44 156 THR B C 1
ATOM 3267 O O . THR B 1 156 ? -21.516 -2.109 -2.369 1 90.44 156 THR B O 1
ATOM 3270 N N . PRO B 1 157 ? -20.734 -3.602 -3.947 1 88.25 157 PRO B N 1
ATOM 3271 C CA . PRO B 1 157 ? -21.562 -2.943 -4.961 1 88.25 157 PRO B CA 1
ATOM 3272 C C . PRO B 1 157 ? -23.062 -3.207 -4.766 1 88.25 157 PRO B C 1
ATOM 3274 O O . PRO B 1 157 ? -23.891 -2.529 -5.371 1 88.25 157 PRO B O 1
ATOM 3277 N N . TRP B 1 158 ? -23.406 -4.117 -3.941 1 87 158 TRP B N 1
ATOM 3278 C CA . TRP B 1 158 ? -24.828 -4.438 -3.758 1 87 158 TRP B CA 1
ATOM 3279 C C . TRP B 1 158 ? -25.312 -3.951 -2.398 1 87 158 TRP B C 1
ATOM 3281 O O . TRP B 1 158 ? -24.609 -3.225 -1.697 1 87 158 TRP B O 1
ATOM 3291 N N . GLU B 1 159 ? -26.516 -4.211 -2.094 1 87.56 159 GLU B N 1
ATOM 3292 C CA . GLU B 1 159 ? -27.234 -3.59 -0.985 1 87.56 159 GLU B CA 1
ATOM 3293 C C . GLU B 1 159 ? -26.703 -4.066 0.36 1 87.56 159 GLU B C 1
ATOM 3295 O O . GLU B 1 159 ? -26.312 -5.23 0.505 1 87.56 159 GLU B O 1
ATOM 3300 N N . THR B 1 160 ? -26.656 -3.143 1.271 1 92.88 160 THR B N 1
ATOM 3301 C CA . THR B 1 160 ? -26.328 -3.463 2.656 1 92.88 160 THR B CA 1
ATOM 3302 C C . THR B 1 160 ? -27.609 -3.648 3.479 1 92.88 160 THR B C 1
ATOM 3304 O O . THR B 1 160 ? -28.688 -3.266 3.045 1 92.88 160 THR B O 1
ATOM 3307 N N . THR B 1 161 ? -27.484 -4.281 4.613 1 94.44 161 THR B N 1
ATOM 3308 C CA . THR B 1 161 ? -28.625 -4.414 5.512 1 94.44 161 THR B CA 1
ATOM 3309 C C . THR B 1 161 ? -28.969 -3.07 6.148 1 94.44 161 THR B C 1
ATOM 3311 O O . THR B 1 161 ? -28.109 -2.201 6.285 1 94.44 161 THR B O 1
ATOM 3314 N N . LEU B 1 162 ? -30.234 -2.928 6.492 1 94.62 162 LEU B N 1
ATOM 3315 C CA . LEU B 1 162 ? -30.672 -1.701 7.145 1 94.62 162 LEU B CA 1
ATOM 3316 C C . LEU B 1 162 ? -29.938 -1.479 8.453 1 94.62 162 LEU B C 1
ATOM 3318 O O . LEU B 1 162 ? -29.516 -0.357 8.758 1 94.62 162 LEU B O 1
ATOM 3322 N N . LYS B 1 163 ? -29.75 -2.5 9.148 1 96.12 163 LYS B N 1
ATOM 3323 C CA . LYS B 1 163 ? -29.047 -2.416 10.422 1 96.12 163 LYS B CA 1
ATOM 3324 C C . LYS B 1 163 ? -27.625 -1.905 10.227 1 96.12 163 LYS B C 1
ATOM 3326 O O . LYS B 1 163 ? -27.156 -1.036 10.969 1 96.12 163 LYS B O 1
ATOM 3331 N N . TYR B 1 164 ? -26.953 -2.406 9.281 1 96.94 164 TYR B N 1
ATOM 3332 C CA . TYR B 1 164 ? -25.578 -1.998 9.023 1 96.94 164 TYR B CA 1
ATOM 3333 C C . TYR B 1 164 ? -25.516 -0.556 8.531 1 96.94 164 TYR B C 1
ATOM 3335 O O . TYR B 1 164 ? -24.609 0.194 8.898 1 96.94 164 TYR B O 1
ATOM 3343 N N . ARG B 1 165 ? -26.469 -0.166 7.785 1 95.88 165 ARG B N 1
ATOM 3344 C CA . ARG B 1 165 ? -26.547 1.214 7.316 1 95.88 165 ARG B CA 1
ATOM 3345 C C . ARG B 1 165 ? -26.656 2.184 8.484 1 95.88 165 ARG B C 1
ATOM 3347 O O . ARG B 1 165 ? -25.969 3.211 8.516 1 95.88 165 ARG B O 1
ATOM 3354 N N . ASN B 1 166 ? -27.469 1.854 9.414 1 97.12 166 ASN B N 1
ATOM 3355 C CA . ASN B 1 166 ? -27.625 2.686 10.602 1 97.12 166 ASN B CA 1
ATOM 3356 C C . ASN B 1 166 ? -26.328 2.746 11.414 1 97.12 166 ASN B C 1
ATOM 3358 O O . ASN B 1 166 ? -25.938 3.811 11.898 1 97.12 166 ASN B O 1
ATOM 3362 N N . GLN B 1 167 ? -25.688 1.604 11.5 1 97.62 167 GLN B N 1
ATOM 3363 C CA . GLN B 1 167 ? -24.422 1.536 12.219 1 97.62 167 GLN B CA 1
ATOM 3364 C C . GLN B 1 167 ? -23.375 2.414 11.547 1 97.62 167 GLN B C 1
ATOM 3366 O O . GLN B 1 167 ? -22.641 3.135 12.227 1 97.62 167 GLN B O 1
ATOM 3371 N N . THR B 1 168 ? -23.297 2.367 10.258 1 97.5 168 THR B N 1
ATOM 3372 C CA . THR B 1 168 ? -22.297 3.145 9.531 1 97.5 168 THR B CA 1
ATOM 3373 C C . THR B 1 168 ? -22.625 4.637 9.594 1 97.5 168 THR B C 1
ATOM 3375 O O . THR B 1 168 ? -21.719 5.465 9.711 1 97.5 168 THR B O 1
ATOM 3378 N N . ASP B 1 169 ? -23.875 4.992 9.594 1 98.12 169 ASP B N 1
ATOM 3379 C CA . ASP B 1 169 ? -24.266 6.387 9.734 1 98.12 169 ASP B CA 1
ATOM 3380 C C . ASP B 1 169 ? -23.844 6.941 11.094 1 98.12 169 ASP B C 1
ATOM 3382 O O . ASP B 1 169 ? -23.344 8.062 11.188 1 98.12 169 ASP B O 1
ATOM 3386 N N . GLN B 1 170 ? -24.047 6.16 12.07 1 98.44 170 GLN B N 1
ATOM 3387 C CA . GLN B 1 170 ? -23.641 6.57 13.414 1 98.44 170 GLN B CA 1
ATOM 3388 C C . GLN B 1 170 ? -22.125 6.73 13.516 1 98.44 170 GLN B C 1
ATOM 3390 O O . GLN B 1 170 ? -21.641 7.68 14.125 1 98.44 170 GLN B O 1
ATOM 3395 N N . ALA B 1 171 ? -21.438 5.801 12.93 1 98.56 171 ALA B N 1
ATOM 3396 C CA . ALA B 1 171 ? -19.969 5.875 12.938 1 98.56 171 ALA B CA 1
ATOM 3397 C C . ALA B 1 171 ? -19.484 7.125 12.211 1 98.56 171 ALA B C 1
ATOM 3399 O O . ALA B 1 171 ? -18.547 7.785 12.664 1 98.56 171 ALA B O 1
ATOM 3400 N N . ILE B 1 172 ? -20.094 7.453 11.141 1 98.75 172 ILE B N 1
ATOM 3401 C CA . ILE B 1 172 ? -19.75 8.641 10.367 1 98.75 172 ILE B CA 1
ATOM 3402 C C . ILE B 1 172 ? -20 9.891 11.203 1 98.75 172 ILE B C 1
ATOM 3404 O O . ILE B 1 172 ? -19.125 10.766 11.289 1 98.75 172 ILE B O 1
ATOM 3408 N N . GLU B 1 173 ? -21.094 9.969 11.859 1 98.44 173 GLU B N 1
ATOM 3409 C CA . GLU B 1 173 ? -21.453 11.109 12.703 1 98.44 173 GLU B CA 1
ATOM 3410 C C . GLU B 1 173 ? -20.453 11.281 13.844 1 98.44 173 GLU B C 1
ATOM 3412 O O . GLU B 1 173 ? -19.969 12.391 14.086 1 98.44 173 GLU B O 1
ATOM 3417 N N . LYS B 1 174 ? -20.203 10.219 14.445 1 98.38 174 LYS B N 1
ATOM 3418 C CA . LYS B 1 174 ? -19.266 10.25 15.57 1 98.38 174 LYS B CA 1
ATOM 3419 C C . LYS B 1 174 ? -17.875 10.711 15.125 1 98.38 174 LYS B C 1
ATOM 3421 O O . LYS B 1 174 ? -17.266 11.555 15.781 1 98.38 174 LYS B O 1
ATOM 3426 N N . SER B 1 175 ? -17.406 10.188 14.047 1 98.56 175 SER B N 1
ATOM 3427 C CA . SER B 1 175 ? -16.078 10.547 13.531 1 98.56 175 SER B CA 1
ATOM 3428 C C . SER B 1 175 ? -16.047 12 13.07 1 98.56 175 SER B C 1
ATOM 3430 O O . SER B 1 175 ? -15.078 12.711 13.305 1 98.56 175 SER B O 1
ATOM 3432 N N . ALA B 1 176 ? -17.094 12.414 12.438 1 98.5 176 ALA B N 1
ATOM 3433 C CA . ALA B 1 176 ? -17.188 13.797 11.992 1 98.5 176 ALA B CA 1
ATOM 3434 C C . ALA B 1 176 ? -17.156 14.766 13.172 1 98.5 176 ALA B C 1
ATOM 3436 O O . ALA B 1 176 ? -16.516 15.812 13.109 1 98.5 176 ALA B O 1
ATOM 3437 N N . LYS B 1 177 ? -17.812 14.43 14.203 1 97.88 177 LYS B N 1
ATOM 3438 C CA . LYS B 1 177 ? -17.828 15.273 15.398 1 97.88 177 LYS B CA 1
ATOM 3439 C C . LYS B 1 177 ? -16.438 15.391 16 1 97.88 177 LYS B C 1
ATOM 3441 O O . LYS B 1 177 ? -16.016 16.484 16.375 1 97.88 177 LYS B O 1
ATOM 3446 N N . LYS B 1 178 ? -15.82 14.297 16.078 1 97.5 178 LYS B N 1
ATOM 3447 C CA . LYS B 1 178 ? -14.453 14.297 16.594 1 97.5 178 LYS B CA 1
ATOM 3448 C C . LYS B 1 178 ? -13.547 15.172 15.727 1 97.5 178 LYS B C 1
ATOM 3450 O O . LYS B 1 178 ? -12.742 15.945 16.25 1 97.5 178 LYS B O 1
ATOM 3455 N N . PHE B 1 179 ? -13.688 15 14.492 1 97.81 179 PHE B N 1
ATOM 3456 C CA . PHE B 1 179 ? -12.914 15.766 13.523 1 97.81 179 PHE B CA 1
ATOM 3457 C C . PHE B 1 179 ? -13.195 17.25 13.664 1 97.81 179 PHE B C 1
ATOM 3459 O O . PHE B 1 179 ? -12.273 18.062 13.734 1 97.81 179 PHE B O 1
ATOM 3466 N N . TYR B 1 180 ? -14.422 17.609 13.812 1 96.94 180 TYR B N 1
ATOM 3467 C CA . TYR B 1 180 ? -14.859 19 13.969 1 96.94 180 TYR B CA 1
ATOM 3468 C C . TYR B 1 180 ? -14.258 19.625 15.227 1 96.94 180 TYR B C 1
ATOM 3470 O O . TYR B 1 180 ? -13.688 20.703 15.172 1 96.94 180 TYR B O 1
ATOM 3478 N N . ARG B 1 181 ? -14.305 18.953 16.281 1 95.56 181 ARG B N 1
ATOM 3479 C CA . ARG B 1 181 ? -13.797 19.469 17.547 1 95.56 181 ARG B CA 1
ATOM 3480 C C . ARG B 1 181 ? -12.289 19.672 17.484 1 95.56 181 ARG B C 1
ATOM 3482 O O . ARG B 1 181 ? -11.773 20.656 18.047 1 95.56 181 ARG B O 1
ATOM 3489 N N . ALA B 1 182 ? -11.656 18.781 16.781 1 95.12 182 ALA B N 1
ATOM 3490 C CA . ALA B 1 182 ? -10.203 18.875 16.672 1 95.12 182 ALA B CA 1
ATOM 3491 C C . ALA B 1 182 ? -9.789 20.125 15.883 1 95.12 182 ALA B C 1
ATOM 3493 O O . ALA B 1 182 ? -8.766 20.734 16.172 1 95.12 182 ALA B O 1
ATOM 3494 N N . MET B 1 183 ? -10.562 20.5 14.898 1 94.56 183 MET B N 1
ATOM 3495 C CA . MET B 1 183 ? -10.25 21.656 14.07 1 94.56 183 MET B CA 1
ATOM 3496 C C . MET B 1 183 ? -10.469 22.953 14.852 1 94.56 183 MET B C 1
ATOM 3498 O O . MET B 1 183 ? -9.797 23.953 14.594 1 94.56 183 MET B O 1
ATOM 3502 N N . ILE B 1 184 ? -11.336 22.875 15.812 1 91.75 184 ILE B N 1
ATOM 3503 C CA . ILE B 1 184 ? -11.609 24.047 16.656 1 91.75 184 ILE B CA 1
ATOM 3504 C C . ILE B 1 184 ? -10.492 24.188 17.688 1 91.75 184 ILE B C 1
ATOM 3506 O O . ILE B 1 184 ? -10.016 25.297 17.938 1 91.75 184 ILE B O 1
ATOM 3510 N N . ASP B 1 185 ? -10.102 23.125 18.219 1 85.44 185 ASP B N 1
ATOM 3511 C CA . ASP B 1 185 ? -9.086 23.109 19.281 1 85.44 185 ASP B CA 1
ATOM 3512 C C . ASP B 1 185 ? -7.691 22.906 18.688 1 85.44 185 ASP B C 1
ATOM 3514 O O . ASP B 1 185 ? -7.094 21.844 18.875 1 85.44 185 ASP B O 1
AT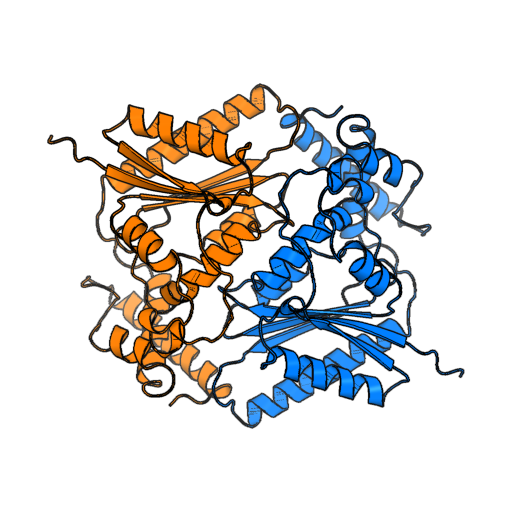OM 3518 N N . LYS B 1 186 ? -7.082 23.906 18 1 77.25 186 LYS B N 1
ATOM 3519 C CA . LYS B 1 186 ? -5.812 23.75 17.297 1 77.25 186 LYS B CA 1
ATOM 3520 C C . LYS B 1 186 ? -4.633 23.922 18.234 1 77.25 186 LYS B C 1
ATOM 3522 O O . LYS B 1 186 ? -4.348 25.047 18.688 1 77.25 186 LYS B O 1
ATOM 3527 N N . GLN B 1 187 ? -4.543 23.344 19.328 1 67 187 GLN B N 1
ATOM 3528 C CA . GLN B 1 187 ? -3.354 23.547 20.156 1 67 187 GLN B CA 1
ATOM 3529 C C . GLN B 1 187 ? -2.215 22.641 19.703 1 67 187 GLN B C 1
ATOM 3531 O O . GLN B 1 187 ? -2.443 21.484 19.359 1 67 187 GLN B O 1
ATOM 3536 N N . LYS B 1 188 ? -1.056 23.359 19.406 1 66.06 188 LYS B N 1
ATOM 3537 C CA . LYS B 1 188 ? 0.12 22.547 19.125 1 66.06 188 LYS B CA 1
ATOM 3538 C C . LYS B 1 188 ? 0.437 21.625 20.297 1 66.06 188 LYS B C 1
ATOM 3540 O O . LYS B 1 188 ? 0.516 22.078 21.453 1 66.06 188 LYS B O 1
ATOM 3545 N N . ILE B 1 189 ? 0.343 20.406 19.953 1 72.25 189 ILE B N 1
ATOM 3546 C CA . ILE B 1 189 ? 0.457 19.359 20.953 1 72.25 189 ILE B CA 1
ATOM 3547 C C . ILE B 1 189 ? 1.931 19.062 21.219 1 72.25 189 ILE B C 1
ATOM 3549 O O . ILE B 1 189 ? 2.771 19.203 20.328 1 72.25 189 ILE B O 1
ATOM 3553 N N . ARG B 1 190 ? 2.33 18.875 22.484 1 84.06 190 ARG B N 1
ATOM 3554 C CA . ARG B 1 190 ? 3.631 18.328 22.859 1 84.06 190 ARG B CA 1
ATOM 3555 C C . ARG B 1 190 ? 3.926 17.031 22.125 1 84.06 190 ARG B C 1
ATOM 3557 O O . ARG B 1 190 ? 3.037 16.188 21.953 1 84.06 190 ARG B O 1
ATOM 3564 N N . PRO B 1 191 ? 5.156 17.031 21.641 1 89.19 191 PRO B N 1
ATOM 3565 C CA . PRO B 1 191 ? 5.453 15.812 20.875 1 89.19 191 PRO B CA 1
ATOM 3566 C C . PRO B 1 191 ? 5.461 14.555 21.734 1 89.19 191 PRO B C 1
ATOM 3568 O O . PRO B 1 191 ? 5.918 14.594 22.891 1 89.19 191 PRO B O 1
ATOM 3571 N N . ASP B 1 192 ? 4.902 13.547 21.219 1 90.44 192 ASP B N 1
ATOM 3572 C CA . ASP B 1 192 ? 5.062 12.25 21.859 1 90.44 192 ASP B CA 1
ATOM 3573 C C . ASP B 1 192 ? 6.441 11.664 21.562 1 90.44 192 ASP B C 1
ATOM 3575 O O . ASP B 1 192 ? 7.227 12.242 20.812 1 90.44 192 ASP B O 1
ATOM 3579 N N . LEU B 1 193 ? 6.785 10.578 22.203 1 95.06 193 LEU B N 1
ATOM 3580 C CA . LEU B 1 193 ? 8.109 9.977 22.094 1 95.06 193 LEU B CA 1
ATOM 3581 C C . LEU B 1 193 ? 8.414 9.586 20.656 1 95.06 193 LEU B C 1
ATOM 3583 O O . LEU B 1 193 ? 9.531 9.781 20.172 1 95.06 193 LEU B O 1
ATOM 3587 N N . GLY B 1 194 ? 7.387 9.023 19.953 1 94.62 194 GLY B N 1
ATOM 3588 C CA . GLY B 1 194 ? 7.566 8.609 18.578 1 94.62 194 GLY B CA 1
ATOM 3589 C C . GLY B 1 194 ? 7.957 9.75 17.656 1 94.62 194 GLY B C 1
ATOM 3590 O O . GLY B 1 194 ? 8.875 9.617 16.844 1 94.62 194 GLY B O 1
ATOM 3591 N N . ASN B 1 195 ? 7.316 10.828 17.812 1 94.12 195 ASN B N 1
ATOM 3592 C CA . ASN B 1 195 ? 7.613 11.992 16.984 1 94.12 195 ASN B CA 1
ATOM 3593 C C . ASN B 1 195 ? 8.969 12.594 17.328 1 94.12 195 ASN B C 1
ATOM 3595 O O . ASN B 1 195 ? 9.672 13.102 16.453 1 94.12 195 ASN B O 1
ATOM 3599 N N . LEU B 1 196 ? 9.328 12.555 18.609 1 96.25 196 LEU B N 1
ATOM 3600 C CA . LEU B 1 196 ? 10.641 13.031 19.016 1 96.25 196 LEU B CA 1
ATOM 3601 C C . LEU B 1 196 ? 11.75 12.18 18.406 1 96.25 196 LEU B C 1
ATOM 3603 O O . LEU B 1 196 ? 12.758 12.703 17.938 1 96.25 196 LEU B O 1
ATOM 3607 N N . ILE B 1 197 ? 11.539 10.914 18.438 1 97.5 197 ILE B N 1
ATOM 3608 C CA . ILE B 1 197 ? 12.5 9.992 17.859 1 97.5 197 ILE B CA 1
ATOM 3609 C C . ILE B 1 197 ? 12.633 10.266 16.359 1 97.5 197 ILE B C 1
ATOM 3611 O O . ILE B 1 197 ? 13.75 10.367 15.836 1 97.5 197 ILE B O 1
ATOM 3615 N N . TRP B 1 198 ? 11.484 10.398 15.727 1 96.81 198 TRP B N 1
ATOM 3616 C CA . TRP B 1 198 ? 11.461 10.727 14.305 1 96.81 198 TRP B CA 1
ATOM 3617 C C . TRP B 1 198 ? 12.258 11.992 14.016 1 96.81 198 TRP B C 1
ATOM 3619 O O . TRP B 1 198 ? 13.133 12 13.148 1 96.81 198 TRP B O 1
ATOM 3629 N N . PHE B 1 199 ? 12.055 13.031 14.781 1 97.44 199 PHE B N 1
ATOM 3630 C CA . PHE B 1 199 ? 12.75 14.305 14.617 1 97.44 199 PHE B CA 1
ATOM 3631 C C . PHE B 1 199 ? 14.25 14.125 14.805 1 97.44 199 PHE B C 1
ATOM 3633 O O . PHE B 1 199 ? 15.039 14.555 13.961 1 97.44 199 PHE B O 1
ATOM 3640 N N . LYS B 1 200 ? 14.625 13.422 15.805 1 97.75 200 LYS B N 1
ATOM 3641 C CA . LYS B 1 200 ? 16.031 13.32 16.156 1 97.75 200 LYS B CA 1
ATOM 3642 C C . LYS B 1 200 ? 16.797 12.445 15.164 1 97.75 200 LYS B C 1
ATOM 3644 O O . LYS B 1 200 ? 17.938 12.727 14.828 1 97.75 200 LYS B O 1
ATOM 3649 N N . ILE B 1 201 ? 16.172 11.469 14.695 1 97.69 201 ILE B N 1
ATOM 3650 C CA . ILE B 1 201 ? 16.797 10.602 13.703 1 97.69 201 ILE B CA 1
ATOM 3651 C C . ILE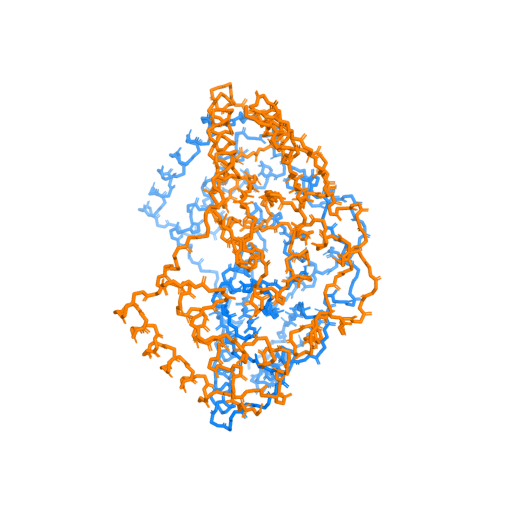 B 1 201 ? 17.062 11.398 12.43 1 97.69 201 ILE B C 1
ATOM 3653 O O . ILE B 1 201 ? 18.188 11.398 11.914 1 97.69 201 ILE B O 1
ATOM 3657 N N . PHE B 1 202 ? 16.094 12.086 11.992 1 97.81 202 PHE B N 1
ATOM 3658 C CA . PHE B 1 202 ? 16.219 12.797 10.727 1 97.81 202 PHE B CA 1
ATOM 3659 C C . PHE B 1 202 ? 17.156 13.992 10.867 1 97.81 202 PHE B C 1
ATOM 3661 O O . PHE B 1 202 ? 17.891 14.328 9.93 1 97.81 202 PHE B O 1
ATOM 3668 N N . LYS B 1 203 ? 17.109 14.609 12 1 97.75 203 LYS B N 1
ATOM 3669 C CA . LYS B 1 203 ? 18.047 15.703 12.234 1 97.75 203 LYS B CA 1
ATOM 3670 C C . LYS B 1 203 ? 19.5 15.203 12.203 1 97.75 203 LYS B C 1
ATOM 3672 O O . LYS B 1 203 ? 20.359 15.82 11.562 1 97.75 203 LYS B O 1
ATOM 3677 N N . LYS B 1 204 ? 19.734 14.156 12.891 1 96.75 204 LYS B N 1
ATOM 3678 C CA . LYS B 1 204 ? 21.078 13.602 12.906 1 96.75 204 LYS B CA 1
ATOM 3679 C C . LYS B 1 204 ? 21.5 13.141 11.516 1 96.75 204 LYS B C 1
ATOM 3681 O O . LYS B 1 204 ? 22.625 13.43 11.07 1 96.75 204 LYS B O 1
ATOM 3686 N N . MET B 1 205 ? 20.672 12.469 10.844 1 95.75 205 MET B N 1
ATOM 3687 C CA . MET B 1 205 ? 20.953 12.031 9.484 1 95.75 205 MET B CA 1
ATOM 3688 C C . MET B 1 205 ? 21.266 13.219 8.578 1 95.75 205 MET B C 1
ATOM 3690 O O . MET B 1 205 ? 22.219 13.188 7.805 1 95.75 205 MET B O 1
ATOM 3694 N N . ALA B 1 206 ? 20.422 14.211 8.672 1 96.81 206 ALA B N 1
ATOM 3695 C CA . ALA B 1 206 ? 20.594 15.422 7.863 1 96.81 206 ALA B CA 1
ATOM 3696 C C . ALA B 1 206 ? 21.938 16.094 8.133 1 96.81 206 ALA B C 1
ATOM 3698 O O . ALA B 1 206 ? 22.609 16.547 7.203 1 96.81 206 ALA B O 1
ATOM 3699 N N . SER B 1 207 ? 22.359 16.109 9.367 1 96.31 207 SER B N 1
ATOM 3700 C CA . SER B 1 207 ? 23.594 16.766 9.742 1 96.31 207 SER B CA 1
ATOM 3701 C C . SER B 1 207 ? 24.797 16.078 9.109 1 96.31 207 SER B C 1
ATOM 3703 O O . SER B 1 207 ? 25.844 16.688 8.906 1 96.31 207 SER B O 1
ATOM 3705 N N . LEU B 1 208 ? 24.625 14.836 8.742 1 95.12 208 LEU B N 1
ATOM 3706 C CA . LEU B 1 208 ? 25.703 14.031 8.18 1 95.12 208 LEU B CA 1
ATOM 3707 C C . LEU B 1 208 ? 25.594 13.977 6.656 1 95.12 208 LEU B C 1
ATOM 3709 O O . LEU B 1 208 ? 26.406 13.312 6.004 1 95.12 208 LEU B O 1
ATOM 3713 N N . SER B 1 209 ? 24.578 14.688 6.094 1 95.75 209 SER B N 1
ATOM 3714 C CA . SER B 1 209 ? 24.281 14.469 4.684 1 95.75 209 SER B CA 1
ATOM 3715 C C . SER B 1 209 ? 24.156 15.789 3.932 1 95.75 209 SER B C 1
ATOM 3717 O O . SER B 1 209 ? 23.266 15.953 3.094 1 95.75 209 SER B O 1
ATOM 3719 N N . GLU B 1 210 ? 25 16.703 4.207 1 96.56 210 GLU B N 1
ATOM 3720 C CA . GLU B 1 210 ? 24.953 18.016 3.566 1 96.56 210 GLU B CA 1
ATOM 3721 C C . GLU B 1 210 ? 25.047 17.891 2.049 1 96.56 210 GLU B C 1
ATOM 3723 O O . GLU B 1 210 ? 24.344 18.594 1.318 1 96.56 210 GLU B O 1
ATOM 3728 N N . GLN B 1 211 ? 25.828 16.984 1.547 1 95.94 211 GLN B N 1
ATOM 3729 C CA . GLN B 1 211 ? 26.016 16.812 0.111 1 95.94 211 GLN B CA 1
ATOM 3730 C C . GLN B 1 211 ? 24.938 15.93 -0.487 1 95.94 211 GLN B C 1
ATOM 3732 O O . GLN B 1 211 ? 24.359 16.25 -1.53 1 95.94 211 GLN B O 1
ATOM 3737 N N . ASN B 1 212 ? 24.594 14.844 0.173 1 95.31 212 ASN B N 1
ATOM 3738 C CA . ASN B 1 212 ? 23.641 13.852 -0.337 1 95.31 212 ASN B CA 1
ATOM 3739 C C . ASN B 1 212 ? 22.203 14.336 -0.198 1 95.31 212 ASN B C 1
ATOM 3741 O O . ASN B 1 212 ? 21.359 14.031 -1.04 1 95.31 212 ASN B O 1
ATOM 3745 N N . LEU B 1 213 ? 21.938 15.055 0.916 1 96.75 213 LEU B N 1
ATOM 3746 C CA . LEU B 1 213 ? 20.594 15.531 1.227 1 96.75 213 LEU B CA 1
ATOM 3747 C C . LEU B 1 213 ? 20.625 17 1.625 1 96.75 213 LEU B C 1
ATOM 3749 O O . LEU B 1 213 ? 20.266 17.359 2.752 1 96.75 213 LEU B O 1
ATOM 3753 N N . PRO B 1 214 ? 20.922 17.844 0.703 1 97.94 214 PRO B N 1
ATOM 3754 C CA . PRO B 1 214 ? 21.047 19.266 1.052 1 97.94 214 PRO B CA 1
ATOM 3755 C C . PRO B 1 214 ? 19.734 19.875 1.534 1 97.94 214 PRO B C 1
ATOM 3757 O O . PRO B 1 214 ? 19.734 20.75 2.404 1 97.94 214 PRO B O 1
ATOM 3760 N N . ALA B 1 215 ? 18.609 19.469 1.014 1 98.38 215 ALA B N 1
ATOM 3761 C CA . ALA B 1 215 ? 17.328 20.016 1.444 1 98.38 215 ALA B CA 1
ATOM 3762 C C . ALA B 1 215 ? 17.031 19.656 2.896 1 98.38 215 ALA B C 1
ATOM 3764 O O . ALA B 1 215 ? 16.562 20.484 3.67 1 98.38 215 ALA B O 1
ATOM 3765 N N . ASP B 1 216 ? 17.328 18.375 3.24 1 98 216 ASP B N 1
ATOM 3766 C CA . ASP B 1 216 ? 17.141 17.969 4.629 1 98 216 ASP B CA 1
ATOM 3767 C C . ASP B 1 216 ? 18.094 18.734 5.555 1 98 216 ASP B C 1
ATOM 3769 O O . ASP B 1 216 ? 17.688 19.172 6.641 1 98 216 ASP B O 1
ATOM 3773 N N . TYR B 1 217 ? 19.328 18.875 5.113 1 98.06 217 TYR B N 1
ATOM 3774 C CA . TYR B 1 217 ? 20.328 19.594 5.902 1 98.06 217 TYR B CA 1
ATOM 3775 C C . TYR B 1 217 ? 19.859 21.016 6.207 1 98.06 217 TYR B C 1
ATOM 3777 O O . TYR B 1 217 ? 19.891 21.453 7.359 1 98.06 217 TYR B O 1
ATOM 3785 N N . GLN B 1 218 ? 19.391 21.672 5.227 1 97.88 218 GLN B N 1
ATOM 3786 C CA . GLN B 1 218 ? 18.906 23.031 5.391 1 97.88 218 GLN B CA 1
ATOM 3787 C C . GLN B 1 218 ? 17.672 23.078 6.293 1 97.88 218 GLN B C 1
ATOM 3789 O O . GLN B 1 218 ? 17.562 23.953 7.152 1 97.88 218 GLN B O 1
ATOM 3794 N N . PHE B 1 219 ? 16.812 22.188 6.18 1 98.06 219 PHE B N 1
ATOM 3795 C CA . PHE B 1 219 ? 15.547 22.141 6.906 1 98.06 219 PHE B CA 1
ATOM 3796 C C . PHE B 1 219 ? 15.789 21.953 8.398 1 98.06 219 PHE B C 1
ATOM 3798 O O . PHE B 1 219 ? 15.133 22.594 9.227 1 98.06 219 PHE B O 1
ATOM 3805 N N . TYR B 1 220 ? 16.703 21.125 8.742 1 97.81 220 TYR B N 1
ATOM 3806 C CA . TYR B 1 220 ? 16.859 20.719 10.133 1 97.81 220 TYR B CA 1
ATOM 3807 C C . TYR B 1 220 ? 17.906 21.562 10.844 1 97.81 220 TYR B C 1
ATOM 3809 O O . TYR B 1 220 ? 18 21.562 12.07 1 97.81 220 TYR B O 1
ATOM 3817 N N . ASN B 1 221 ? 18.656 22.312 10.125 1 95.12 221 ASN B N 1
ATOM 3818 C CA . ASN B 1 221 ? 19.828 23 10.656 1 95.12 221 ASN B CA 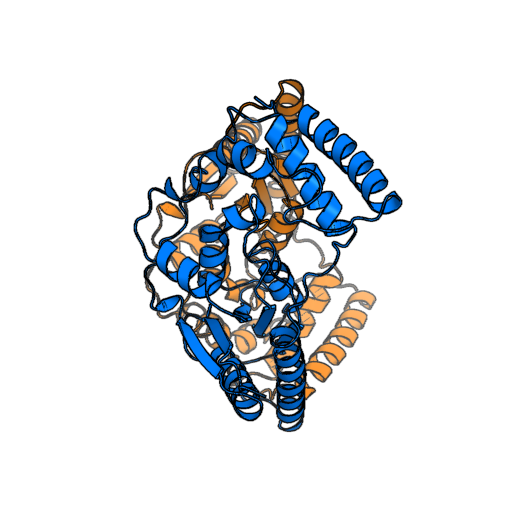1
ATOM 3819 C C . ASN B 1 221 ? 19.438 24.016 11.734 1 95.12 221 ASN B C 1
ATOM 3821 O O . ASN B 1 221 ? 20.188 24.219 12.695 1 95.12 221 ASN B O 1
ATOM 3825 N N . ASP B 1 222 ? 18.312 24.609 11.664 1 93.75 222 ASP B N 1
ATOM 3826 C CA . ASP B 1 222 ? 17.938 25.672 12.602 1 93.75 222 ASP B CA 1
ATOM 3827 C C . ASP B 1 222 ? 16.875 25.188 13.578 1 93.75 222 ASP B C 1
ATOM 3829 O O . ASP B 1 222 ? 16.188 26 14.211 1 93.75 222 ASP B O 1
ATOM 3833 N N . LYS B 1 223 ? 16.703 23.906 13.703 1 94.69 223 LYS B N 1
ATOM 3834 C CA . LYS B 1 223 ? 15.695 23.344 14.594 1 94.69 223 LYS B CA 1
ATOM 3835 C C . LYS B 1 223 ? 16.344 22.641 15.789 1 94.69 223 LYS B C 1
ATOM 3837 O O . LYS B 1 223 ? 16.766 21.5 15.68 1 94.69 223 LYS B O 1
ATOM 3842 N N . PRO B 1 224 ? 16.344 23.25 16.828 1 87.69 224 PRO B N 1
ATOM 3843 C CA . PRO B 1 224 ? 17.156 22.734 17.938 1 87.69 224 PRO B CA 1
ATOM 3844 C C . PRO B 1 224 ? 16.5 21.547 18.656 1 87.69 224 PRO B C 1
ATOM 3846 O O . PRO B 1 224 ? 17.156 20.547 18.938 1 87.69 224 PRO B O 1
ATOM 3849 N N . LYS B 1 225 ? 15.117 21.641 18.875 1 90.38 225 LYS B N 1
ATOM 3850 C CA . LYS B 1 225 ? 14.539 20.641 19.766 1 90.38 225 LYS B CA 1
ATOM 3851 C C . LYS B 1 225 ? 13.453 19.828 19.062 1 90.38 225 LYS B C 1
ATOM 3853 O O . LYS B 1 225 ? 13.203 18.672 19.422 1 90.38 225 LYS B O 1
ATOM 3858 N N . PHE B 1 226 ? 12.805 20.453 18.203 1 94.94 226 PHE B N 1
ATOM 3859 C CA . PHE B 1 226 ? 11.688 19.844 17.484 1 94.94 226 PHE B CA 1
ATOM 3860 C C . PHE B 1 226 ? 11.352 20.641 16.219 1 94.94 226 PHE B C 1
ATOM 3862 O O . PHE B 1 226 ? 12.016 21.641 15.922 1 94.94 226 PHE B O 1
ATOM 3869 N N . PHE B 1 227 ? 10.414 20.172 15.438 1 94.88 227 PHE B N 1
ATOM 3870 C CA . PHE B 1 227 ? 10.047 20.797 14.172 1 94.88 227 PHE B CA 1
ATOM 3871 C C . PHE B 1 227 ? 9.57 22.219 14.391 1 94.88 227 PHE B C 1
ATOM 3873 O O . PHE B 1 227 ? 9.703 23.062 13.508 1 94.88 227 PHE B O 1
ATOM 3880 N N . TYR B 1 228 ? 9.008 22.547 15.555 1 91.31 228 TYR B N 1
ATOM 3881 C CA . TYR B 1 228 ? 8.516 23.859 15.961 1 91.31 228 TYR B CA 1
ATOM 3882 C C . TYR B 1 228 ? 8.836 24.125 17.422 1 91.31 228 TYR B C 1
ATOM 3884 O O . TYR B 1 228 ? 9.188 23.203 18.172 1 91.31 228 TYR B O 1
ATOM 3892 N N . PRO B 1 229 ? 8.852 25.391 17.828 1 90.69 229 PRO B N 1
ATOM 3893 C CA . PRO B 1 229 ? 9.164 25.703 19.219 1 90.69 229 PRO B CA 1
ATOM 3894 C C . PRO B 1 229 ? 8.18 25.078 20.203 1 90.69 229 PRO B C 1
ATOM 3896 O O . PRO B 1 229 ? 6.969 25.297 20.094 1 90.69 229 PRO B O 1
ATOM 3899 N N . VAL B 1 230 ? 8.734 24.25 21.078 1 90.44 230 VAL B N 1
ATOM 3900 C CA . VAL B 1 230 ? 7.895 23.594 22.062 1 90.44 230 VAL B CA 1
ATOM 3901 C C . VAL B 1 230 ? 8.75 23.125 23.25 1 90.44 230 VAL B C 1
ATOM 3903 O O . VAL B 1 230 ? 9.961 22.938 23.109 1 90.44 230 VAL B O 1
ATOM 3906 N N . LYS B 1 231 ? 8.094 22.938 24.406 1 90.25 231 LYS B N 1
ATOM 3907 C CA . LYS B 1 231 ? 8.773 22.344 25.547 1 90.25 231 LYS B CA 1
ATOM 3908 C C . LYS B 1 231 ? 8.82 20.828 25.422 1 90.25 231 LYS B C 1
ATOM 3910 O O . LYS B 1 231 ? 7.809 20.188 25.109 1 90.25 231 LYS B O 1
ATOM 3915 N N . VAL B 1 232 ? 9.969 20.281 25.609 1 91.81 232 VAL B N 1
ATOM 3916 C CA . VAL B 1 232 ? 10.156 18.844 25.516 1 91.81 232 VAL B CA 1
ATOM 3917 C C . VAL B 1 232 ? 10.617 18.297 26.859 1 91.81 232 VAL B C 1
ATOM 3919 O O . VAL B 1 232 ? 11.461 18.891 27.531 1 91.81 232 VAL B O 1
ATOM 3922 N N . SER B 1 233 ? 10.008 17.234 27.234 1 91.69 233 SER B N 1
ATOM 3923 C CA . SER B 1 233 ? 10.422 16.547 28.453 1 91.69 233 SER B CA 1
ATOM 3924 C C . SER B 1 233 ? 11.891 16.141 28.375 1 91.69 233 SER B C 1
ATOM 3926 O O . SER B 1 233 ? 12.352 15.648 27.344 1 91.69 233 SER B O 1
ATOM 3928 N N . LEU B 1 234 ? 12.617 16.312 29.5 1 92.69 234 LEU B N 1
ATOM 3929 C CA . LEU B 1 234 ? 14.039 15.969 29.531 1 92.69 234 LEU B CA 1
ATOM 3930 C C . LEU B 1 234 ? 14.242 14.461 29.359 1 92.69 234 LEU B C 1
ATOM 3932 O O . LEU B 1 234 ? 15.156 14.039 28.656 1 92.69 234 LEU B O 1
ATOM 3936 N N . VAL B 1 235 ? 13.414 13.766 29.969 1 95.56 235 VAL B N 1
ATOM 3937 C CA . VAL B 1 235 ? 13.523 12.312 29.922 1 95.56 235 VAL B CA 1
ATOM 3938 C C . VAL B 1 235 ? 13.25 11.812 28.516 1 95.56 235 VAL B C 1
ATOM 3940 O O . VAL B 1 235 ? 14.047 11.047 27.953 1 95.56 235 VAL B O 1
ATOM 3943 N N . LYS B 1 236 ? 12.156 12.266 27.938 1 94.75 236 LYS B N 1
ATOM 3944 C CA . LYS B 1 236 ? 11.82 11.867 26.578 1 94.75 236 LYS B CA 1
ATOM 3945 C C . LYS B 1 236 ? 12.898 12.312 25.594 1 94.75 236 LYS B C 1
ATOM 3947 O O . LYS B 1 236 ? 13.234 11.578 24.656 1 94.75 236 LYS B O 1
ATOM 3952 N N . ASN B 1 237 ? 13.352 13.461 25.812 1 95.25 237 ASN B N 1
ATOM 3953 C CA . ASN B 1 237 ? 14.398 14.008 24.953 1 95.25 237 ASN B CA 1
ATOM 3954 C C . ASN B 1 237 ? 15.664 13.156 24.984 1 95.25 237 ASN B C 1
ATOM 3956 O O . ASN B 1 237 ? 16.25 12.852 23.953 1 95.25 237 ASN B O 1
ATOM 3960 N N . GLY B 1 238 ? 16.078 12.805 26.094 1 96.31 238 GLY B N 1
ATOM 3961 C CA . GLY B 1 238 ? 17.25 11.961 26.25 1 96.31 238 GLY B CA 1
ATOM 3962 C C . GLY B 1 238 ? 17.078 10.586 25.625 1 96.31 238 GLY B C 1
ATOM 3963 O O . GLY B 1 238 ? 17.969 10.109 24.922 1 96.31 238 GLY B O 1
ATOM 3964 N N . LEU B 1 239 ? 15.977 10.016 25.906 1 97.44 239 LEU B N 1
ATOM 3965 C CA . LEU B 1 239 ? 15.688 8.695 25.344 1 97.44 239 LEU B CA 1
ATOM 3966 C C . LEU B 1 239 ? 15.672 8.75 23.828 1 97.44 239 LEU B C 1
ATOM 3968 O O . LEU B 1 239 ? 16.25 7.891 23.156 1 97.44 239 LEU B O 1
ATOM 3972 N N . ALA B 1 240 ? 15.008 9.719 23.312 1 97.56 240 ALA B N 1
ATOM 3973 C CA . ALA B 1 240 ? 14.945 9.898 21.859 1 97.56 240 ALA B CA 1
ATOM 3974 C C . ALA B 1 240 ? 16.344 10.086 21.266 1 97.56 240 ALA B C 1
ATOM 3976 O O . ALA B 1 240 ? 16.641 9.578 20.188 1 97.56 240 ALA B O 1
ATOM 3977 N N . GLU B 1 241 ? 17.156 10.773 21.984 1 97.06 241 GLU B N 1
ATOM 3978 C CA . GLU B 1 241 ? 18.531 11.008 21.516 1 97.06 241 GLU B CA 1
ATOM 3979 C C . GLU B 1 241 ? 19.312 9.711 21.453 1 97.06 241 GLU B C 1
ATOM 3981 O O . GLU B 1 241 ? 20 9.445 20.453 1 97.06 241 GLU B O 1
ATOM 3986 N N . VAL B 1 242 ? 19.172 8.938 22.406 1 98 242 VAL B N 1
ATOM 3987 C CA . VAL B 1 242 ? 19.875 7.66 22.469 1 98 242 VAL B CA 1
ATOM 3988 C C . VAL B 1 242 ? 19.422 6.766 21.312 1 98 242 VAL B C 1
ATOM 3990 O O . VAL B 1 242 ? 20.25 6.195 20.594 1 98 242 VAL B O 1
ATOM 3993 N N . ILE B 1 243 ? 18.172 6.734 21.156 1 97.94 243 ILE B N 1
ATOM 3994 C CA . ILE B 1 243 ? 17.594 5.902 20.094 1 97.94 243 ILE B CA 1
ATOM 3995 C C . ILE B 1 243 ? 18.062 6.422 18.734 1 97.94 243 ILE B C 1
ATOM 3997 O O . ILE B 1 243 ? 18.422 5.637 17.844 1 97.94 243 ILE B O 1
ATOM 4001 N N . ALA B 1 244 ? 18.094 7.66 18.562 1 97.31 244 ALA B N 1
ATOM 4002 C CA . ALA B 1 244 ? 18.5 8.273 17.297 1 97.31 244 ALA B CA 1
ATOM 4003 C C . ALA B 1 244 ? 19.969 7.965 17 1 97.31 244 ALA B C 1
ATOM 4005 O O . ALA B 1 244 ? 20.312 7.629 15.867 1 97.31 244 ALA B O 1
ATOM 4006 N N . VAL B 1 245 ? 20.797 8.07 17.953 1 97.12 245 VAL B N 1
ATOM 4007 C CA . VAL B 1 245 ? 22.219 7.809 17.781 1 97.12 245 VAL B CA 1
ATOM 4008 C C . VAL B 1 245 ? 22.438 6.352 17.359 1 97.12 245 VAL B C 1
ATOM 4010 O O . VAL B 1 245 ? 23.203 6.07 16.438 1 97.12 245 VAL B O 1
ATOM 4013 N N . LEU B 1 246 ? 21.688 5.496 17.969 1 97.62 246 LEU B N 1
ATOM 4014 C CA . LEU B 1 246 ? 21.797 4.074 17.656 1 97.62 246 LEU B CA 1
ATOM 4015 C C . LEU B 1 246 ? 21.281 3.779 16.266 1 97.62 246 LEU B C 1
ATOM 4017 O O . LEU B 1 246 ? 21.875 2.996 15.523 1 97.62 246 LEU B O 1
ATOM 4021 N N . ALA B 1 247 ? 20.188 4.398 15.945 1 96.19 247 ALA B N 1
ATOM 4022 C CA . ALA B 1 247 ? 19.609 4.207 14.625 1 96.19 247 ALA B CA 1
ATOM 4023 C C . ALA B 1 247 ? 20.547 4.691 13.531 1 96.19 247 ALA B C 1
ATOM 4025 O O . ALA B 1 247 ? 20.797 3.975 12.555 1 96.19 247 ALA B O 1
ATOM 4026 N N . VAL B 1 248 ? 21.109 5.816 13.711 1 95.69 248 VAL B N 1
ATOM 4027 C CA . VAL B 1 248 ? 21.984 6.398 12.703 1 95.69 248 VAL B CA 1
ATOM 4028 C C . VAL B 1 248 ? 23.297 5.605 12.633 1 95.69 248 VAL B C 1
ATOM 4030 O O . VAL B 1 248 ? 23.859 5.426 11.555 1 95.69 248 VAL B O 1
ATOM 4033 N N . TRP B 1 249 ? 23.719 5.168 13.742 1 95.12 249 TRP B N 1
ATOM 4034 C CA . TRP B 1 249 ? 24.891 4.305 13.781 1 95.12 249 TRP B CA 1
ATOM 4035 C C . TRP B 1 249 ? 24.672 3.045 12.945 1 95.12 249 TRP B C 1
ATOM 4037 O O . TRP B 1 249 ? 25.547 2.641 12.18 1 95.12 249 TRP B O 1
ATOM 4047 N N . SER B 1 250 ? 23.547 2.502 13.086 1 94.06 250 SER B N 1
ATOM 4048 C CA . SER B 1 250 ? 23.203 1.314 12.312 1 94.06 250 SER B CA 1
ATOM 4049 C C . SER B 1 250 ? 23.141 1.622 10.82 1 94.06 250 SER B C 1
ATOM 4051 O O . SER B 1 250 ? 23.594 0.826 10 1 94.06 250 SER B O 1
ATOM 4053 N N . MET B 1 251 ? 22.672 2.721 10.477 1 93 251 MET B N 1
ATOM 4054 C CA . MET B 1 251 ? 22.562 3.133 9.078 1 93 251 MET B CA 1
ATOM 4055 C C . MET B 1 251 ? 23.938 3.35 8.461 1 93 251 MET B C 1
ATOM 4057 O O . MET B 1 251 ? 24.141 3.057 7.281 1 93 251 MET B O 1
ATOM 4061 N N . LYS B 1 252 ? 24.828 3.789 9.266 1 93.56 252 LYS B N 1
ATOM 4062 C CA . LYS B 1 252 ? 26.188 4.062 8.797 1 93.56 252 LYS B CA 1
ATOM 4063 C C . LYS B 1 252 ? 26.891 2.773 8.391 1 93.56 252 LYS B C 1
ATOM 4065 O O . LYS B 1 252 ? 27.859 2.807 7.641 1 93.56 252 LYS B O 1
ATOM 4070 N N . LYS B 1 253 ? 26.391 1.692 8.867 1 93.12 253 LYS B N 1
ATOM 4071 C CA . LYS B 1 253 ? 26.969 0.405 8.5 1 93.12 253 LYS B CA 1
ATOM 4072 C C . LYS B 1 253 ? 26.562 0.001 7.086 1 93.12 253 LYS B C 1
ATOM 4074 O O . LYS B 1 253 ? 27.172 -0.883 6.484 1 93.12 253 LYS B O 1
ATOM 4079 N N . GLN B 1 254 ? 25.609 0.671 6.539 1 92.75 254 GLN B N 1
ATOM 4080 C CA . GLN B 1 254 ? 25.047 0.294 5.242 1 92.75 254 GLN B CA 1
ATOM 4081 C C . GLN B 1 254 ? 25.375 1.347 4.184 1 92.75 254 GLN B C 1
ATOM 4083 O O . GLN B 1 254 ? 25.672 1.01 3.037 1 92.75 254 GLN B O 1
ATOM 4088 N N . VAL B 1 255 ? 25.312 2.59 4.609 1 90.56 255 VAL B N 1
ATOM 4089 C CA . VAL B 1 255 ? 25.422 3.654 3.617 1 90.56 255 VAL B CA 1
ATOM 4090 C C . VAL B 1 255 ? 26.453 4.676 4.066 1 90.56 255 VAL B C 1
ATOM 4092 O O . VAL B 1 255 ? 26.656 4.887 5.266 1 90.56 255 VAL B O 1
ATOM 4095 N N . ASP B 1 256 ? 26.953 5.332 3.076 1 89.5 256 ASP B N 1
ATOM 4096 C CA . ASP B 1 256 ? 27.922 6.395 3.336 1 89.5 256 ASP B CA 1
ATOM 4097 C C . ASP B 1 256 ? 27.25 7.766 3.299 1 89.5 256 ASP B C 1
ATOM 4099 O O . ASP B 1 256 ? 26.781 8.211 2.246 1 89.5 256 ASP B O 1
ATOM 4103 N N . PHE B 1 257 ? 27.281 8.367 4.422 1 88.94 257 PHE B N 1
ATOM 4104 C CA . PHE B 1 257 ? 26.75 9.727 4.484 1 88.94 257 PHE B CA 1
ATOM 4105 C C . PHE B 1 257 ? 27.828 10.742 4.109 1 88.94 257 PHE B C 1
ATOM 4107 O O . PHE B 1 257 ? 29 10.586 4.469 1 88.94 257 PHE B O 1
ATOM 4114 N N . LYS B 1 258 ? 27.359 11.766 3.311 1 90.75 258 LYS B N 1
ATOM 4115 C CA . LYS B 1 258 ? 28.297 12.828 2.93 1 90.75 258 LYS B CA 1
ATOM 4116 C C . LYS B 1 258 ? 27.656 14.203 3.062 1 90.75 258 LYS B C 1
ATOM 4118 O O . LYS B 1 258 ? 26.453 14.352 2.867 1 90.75 258 LYS B O 1
#

Secondary structure (DSSP, 8-state):
---PPEEEEEEE--SSSSHHHHHHHHHHHHHHHHS-EEEEEEETTTS--PPP----HHHHT-GGG----SSHHHHHHHHHT-SEEEEEEEBSSSSB-HHHHHHHHHTGGGGTS---TT-EEEEEEEESS-HHHHHHHHHSSSTT-EEEEEEEEE--SSPBPHHHHHHHHHHHHHHHHHHHHHHH--PPPPPPHHHHHHHHHHHHHHHT-TTT-HHHHHHHTT-SSSSSS----HHHHHHHHHHHHHHHHHHHTTB---/---PPEEEEEEE--SSSSHHHHHHHHHHHHHHHHS-EEEEEEETTTS--PPP----HHHHT-GGG----SSHHHHHHHHHT-SEEEEEEEBSSSSB-HHHHHHHHHTGGGGTS---TT-EEEEEEEESS-HHHHHHHHHSSSTT-EEEEEEEEE--SSPBPHHHHHHHHHHHHHHHHHHHHHHH--PPPPPPHHHHHHHHHHHHHHHT-TTT-HHHHHHHHT-SSSSSS----HHHHHHHHHHHHHHHHHHHTTB---

Nearest PDB structures (foldseek):
  2oys-assembly1_A  TM=8.152E-01  e=7.535E-13  Streptococcus pneumoniae TIGR4
  1t0i-assembly1_B  TM=6.935E-01  e=3.519E-07  Saccharomyces cerevisiae
  5mji-assembly1_A  TM=5.911E-01  e=4.833E-08  Streptomyces davaonensis JCM 4913
  2z98-assembly1_A-2  TM=6.243E-01  e=1.344E-07  Escherichia coli
  3d7n-assembly1_A  TM=6.797E-01  e=7.692E-07  Agrobacterium fabrum str. C58

Foldseek 3Di:
DPQDEFEEEEEEQDLDCDPQVVLVVLLVVLLVVPGRYHYYYDYLNPFWQDADPPPCCCQQPRLVRDPDDTCLVVVVVSLLVGLEYEYEAEADPLEGDPSVVRNQVSQQNCLLVADNQRYEYEYEYEEADNRVSHRVRVVNHRHNHHHQYYHYYYDDPDDDDPVSVVVSSVVSNVSSVRSSVCSVVRDRDADDLVQQLSLLLSLVLLCQACPRRVVSVVQNVPPDRHNDDDDHDPVSNVVSNVSNVVVVVVVVVPDHHD/DPQDEFEEEEEEQDLDCDPQVVLVVLLVVLLVVPGRYHYYYDYLNPFWQDADPPPCCCQQPRLVPDPDDTCLVVVVVSLLVGLEYEYEAEADPLEGDPSVVRNQVSQQNCLLVADNQRYEYEYEYEEADNRVSHRVRVVNHRHNHHHQYYHYYYDDPDDDDPVSVVVSSVVSNVSSVRSSVCSVVRDRDADDLVQQLSLLLSLVLLCQACPRRVVSVVQNVPPDRHNDDDDHDPVSNVVSNVSSVVVVVVVVVPDHHD

Radius of gyration: 24.32 Å; Cα contacts (8 Å, |Δi|>4): 921; chains: 2; bounding box: 62×70×54 Å

pLDDT: mean 95.48, std 6.53, range [40.59, 98.94]

Sequence (516 aa):
MEVKLMKIIAIMGSPHKGKGYQIVQKIEMALKRWGDIDFQYIFLKDVNLQPCIGCFACIAKGESFCPLQDDRKSIETEMLSADGIILSSPGYTQNVSGLMKNFMDRFAYSLHRPKFFNQSLMLVANGGSGLGKVIKALTMNLGGSRKICELKITTTPWETTLKYRNQTDQAIEKSAKKFYRAMIDKQKIRPDLGNLIWFKIFKKMASLSEQNLPADYQFYNDKPKFFYPVKVSLVKNGLAEVIAVLAVWSMKKQVDFKMEVKLMKIIAIMGSPHKGKGYQIVQKIEMALKRWGDIDFQYIFLKDVNLQPCIGCFACIAKGESFCPLQDDRKSIETEMLSADGIILSSPGYTQNVSGLMKNFMDRFAYSLHRPKFFNQSLMLVANGGSGLGKVIKALTMNLGGSRKICELKITTTPWETTLKYRNQTDQAIEKSAKKFYRAMIDKQKIRPDLGNLIWFKIFKKMASLSEQNLPADYQFYNDKPKFFYPVKVSLVKNGLAEVIAVLAVWSMKKQVDFK